Protein AF-0000000078664832 (afdb_homodimer)

Solvent-accessible surface area (backbone atoms only — not comparable to full-atom values): 23541 Å² total; per-residue (Å²): 134,52,68,68,59,50,45,51,50,51,49,50,52,48,49,65,63,37,60,90,52,56,69,66,56,40,52,53,49,47,52,46,49,51,51,52,46,55,37,37,76,69,68,71,60,51,62,50,60,47,45,51,46,50,33,51,44,52,55,43,41,74,74,64,30,50,65,46,61,64,37,72,78,53,100,83,42,64,42,48,30,36,31,40,45,92,95,40,32,35,34,37,46,74,47,81,68,82,70,60,68,92,34,37,68,34,43,63,63,50,50,26,25,50,48,47,47,47,34,21,68,50,21,82,77,27,80,39,22,31,44,29,27,36,47,45,34,51,79,61,66,59,69,65,50,77,44,60,51,91,76,52,52,69,69,58,48,52,52,53,42,55,50,27,53,75,76,36,66,83,75,53,72,49,64,66,32,54,47,66,24,47,63,59,35,33,36,32,41,23,59,66,74,52,39,65,41,83,35,51,54,68,60,47,49,66,47,46,42,59,48,40,45,65,37,53,70,107,135,53,67,68,60,48,46,50,50,51,49,49,52,50,48,65,65,36,59,90,51,55,69,67,57,40,51,55,48,47,51,45,51,53,51,51,46,55,38,37,76,67,68,72,59,51,63,50,61,47,46,51,45,51,33,52,43,52,56,43,40,74,73,63,30,50,66,46,61,64,36,72,79,53,99,84,44,64,42,48,31,36,31,39,45,94,94,40,32,35,33,38,44,74,46,81,66,80,68,58,69,92,36,37,69,35,42,64,60,51,51,27,24,51,48,46,46,46,34,21,68,51,20,82,77,27,78,38,22,30,46,30,26,38,47,46,34,50,79,60,66,60,69,65,50,77,44,60,50,91,76,52,53,69,69,58,48,49,51,54,40,55,50,28,53,74,77,34,66,84,75,54,72,49,65,67,34,54,48,66,25,46,64,62,35,33,35,31,41,23,57,65,73,51,40,66,41,82,34,50,52,67,60,49,49,66,46,47,42,59,48,40,44,67,36,59,72,105

Radius of gyration: 22.35 Å; Cα contacts (8 Å, |Δi|>4): 786; chains: 2; bounding box: 52×63×47 Å

Foldseek 3Di:
DDLVVLLVLLVVLLCVLCVPHDPQLNVLLVVQSVLVSVCVVVVNDDSVLSLQLSLVSSALVVVVWRKYAQPDPDPPDTFGMWTDDDPFIETEHEDALDADPVCPPPSVLVQQLVQLLCLLPPQVSGPAYEYEYAPVDARPYQPQQLDALVPHDPVSLVVSQVSNCVPAVVPGRDSNSNSHGHHAWYWHGDSVVSHTDIDGPVRSCVVCVVVCCVVVVD/DDLVVLLVLLVVLLCVLCVPHDPVLNVLLVVQSVLVSVCVVVVNDDSVLSLQLSLVSSALVVVVWRKYAQPDPDPVDTFGMWTDDDPFIETEHEDALDADPVCVPPSVLVQQLVQLLCLLPPQVSGPAYEYEYAPVDARPYQPQQLDALVPHDPVSLVVSQVSNCVPAVVPGRDSNSNSHGHHAWYWHGDSVVSHTDIDGPVRSCVVCVVVCCVVPVD

Organism: Nitrososphaera gargensis (strain Ga9.2) (NCBI:txid1237085)

Sequence (436 aa):
MDLERFTADVTSLSGRMSAGESEEVVQRMDFVKNRLIDLYSRNLVKINHSAMELVCAKHLIHYGYQVDVEKQLTDILVCDVYAEKGDGAAIVEIETGFIPPEHALDPLSYYAARIASKIGRYSKYANKFVLATPPVSVLPIPELFRRPPKDRRASEIKEVKALCDRYYKNPPVTEDEILNGRLHVIYIINIDAGKVVEMDVDSYFDQVGGMLSTGMDLMDLERFTADVTSLSGRMSAGESEEVVQRMDFVKNRLIDLYSRNLVKINHSAMELVCAKHLIHYGYQVDVEKQLTDILVCDVYAEKGDGAAIVEIETGFIPPEHALDPLSYYAARIASKIGRYSKYANKFVLATPPVSVLPIPELFRRPPKDRRASEIKEVKALCDRYYKNPPVTEDEILNGRLHVIYIINIDAGKVVEMDVDSYFDQVGGMLSTGMDL

Secondary structure (DSSP, 8-state):
--HHHHHHHHHHHHHHHHTT--HHHHHHHHHHHHHHHHHHHTT---HHHHHHHHHHHHHHHHTT-EEEEEEE-SSS-EEEEEEEETTEEEEEEE------GGGTTSHHHHHHHHHHHHHHHHGGG-SEEEEEE-TTB-----GGGGS-GGG--HHHHHHHHHHHHTT-BTTBPPHHHHHH----EEEEEETTTTEEEEE-HHHHHHHHHHHHHHHH--/--HHHHHHHHHHHHHHHHTT--HHHHHHHHHHHHHHHHHHHTT---HHHHHHHHHHHHHHHHTT-EEEEEEE-SSS-EEEEEEEETTEEEEEEE------GGGTTSHHHHHHHHHHHHHHHHGGG-SEEEEEE-TTB-----GGGGS-GGG--HHHHHHHHHHHHTT-BTTBPPHHHHHH----EEEEEETTTTEEEEE-HHHHHHHHHHHHHHHH--

pLDDT: mean 95.09, std 8.01, range [36.16, 98.94]

Nearest PDB structures (foldseek):
  4nbo-assembly2_B  TM=5.819E-01  e=2.382E+00  Homo sapiens
  6sce-assembly1_A  TM=3.498E-01  e=2.307E-01  Thermus thermophilus HB8
  6hz5-assembly1_M  TM=4.218E-01  e=1.493E+00  Escherichia coli K-12
  6klc-assembly1_A  TM=2.755E-01  e=7.413E-01  Mammarenavirus lassaense
  6sce-assembly1_A  TM=3.512E-01  e=1.457E-01  Thermus thermophilus HB8

Structure (mmCIF, N/CA/C/O backbone):
data_AF-0000000078664832-model_v1
#
loop_
_entity.id
_entity.type
_entity.pdbx_description
1 polymer 'Uncharacterized protein'
#
loop_
_atom_site.group_PDB
_atom_site.id
_atom_site.type_symbol
_atom_site.label_atom_id
_atom_site.label_alt_id
_atom_site.label_comp_id
_atom_site.label_asym_id
_atom_site.label_entity_id
_atom_site.label_seq_id
_atom_site.pdbx_PDB_ins_code
_atom_site.Cartn_x
_atom_site.Cartn_y
_atom_site.Cartn_z
_atom_site.occupancy
_atom_site.B_iso_or_equiv
_atom_site.auth_seq_id
_atom_site.auth_comp_id
_atom_site.auth_asym_id
_atom_site.auth_atom_id
_atom_site.pdbx_PDB_model_num
ATOM 1 N N . MET A 1 1 ? 6.508 3.602 -19.641 1 83.94 1 MET A N 1
ATOM 2 C CA . MET A 1 1 ? 7.668 2.742 -19.844 1 83.94 1 MET A CA 1
ATOM 3 C C . MET A 1 1 ? 7.645 2.127 -21.25 1 83.94 1 MET A C 1
ATOM 5 O O . MET A 1 1 ? 6.586 1.747 -21.75 1 83.94 1 MET A O 1
ATOM 9 N N . ASP A 1 2 ? 8.719 2.074 -21.891 1 92.94 2 ASP A N 1
ATOM 10 C CA . ASP A 1 2 ? 8.703 1.466 -23.219 1 92.94 2 ASP A CA 1
ATOM 11 C C . ASP A 1 2 ? 9.07 -0.015 -23.156 1 92.94 2 ASP A C 1
ATOM 13 O O . ASP A 1 2 ? 9.398 -0.528 -22.078 1 92.94 2 ASP A O 1
ATOM 17 N N . LEU A 1 3 ? 8.867 -0.674 -24.266 1 96.44 3 LEU A N 1
ATOM 18 C CA . LEU A 1 3 ? 9.047 -2.121 -24.344 1 96.44 3 LEU A CA 1
ATOM 19 C C . LEU A 1 3 ? 10.492 -2.51 -24.062 1 96.44 3 LEU A C 1
ATOM 21 O O . LEU A 1 3 ? 10.75 -3.523 -23.406 1 96.44 3 LEU A O 1
ATOM 25 N N . GLU A 1 4 ? 11.406 -1.755 -24.547 1 97.06 4 GLU A N 1
ATOM 26 C CA . GLU A 1 4 ? 12.828 -2.037 -24.328 1 97.06 4 GLU A CA 1
ATOM 27 C C . GLU A 1 4 ? 13.172 -2.008 -22.844 1 97.06 4 GLU A C 1
ATOM 29 O O . GLU A 1 4 ? 13.859 -2.902 -22.344 1 97.06 4 GLU A O 1
ATOM 34 N N . ARG A 1 5 ? 12.781 -0.962 -22.203 1 96.88 5 ARG A N 1
ATOM 35 C CA . ARG A 1 5 ? 13.039 -0.836 -20.781 1 96.88 5 ARG A CA 1
ATOM 36 C C . ARG A 1 5 ? 12.328 -1.935 -20 1 96.88 5 ARG A C 1
ATOM 38 O O . ARG A 1 5 ? 12.883 -2.486 -19.047 1 96.88 5 ARG A O 1
ATOM 45 N N . PHE A 1 6 ? 11.062 -2.244 -20.391 1 98 6 PHE A N 1
ATOM 46 C CA . PHE A 1 6 ? 10.336 -3.34 -19.766 1 98 6 PHE A CA 1
ATOM 47 C C . PHE A 1 6 ? 11.102 -4.648 -19.891 1 98 6 PHE A C 1
ATOM 49 O O . PHE A 1 6 ? 11.297 -5.359 -18.906 1 98 6 PHE A O 1
ATOM 56 N N . THR A 1 7 ? 11.531 -4.957 -21.078 1 98.31 7 THR A N 1
ATOM 57 C CA . THR A 1 7 ? 12.258 -6.188 -21.359 1 98.31 7 THR A CA 1
ATOM 58 C C . THR A 1 7 ? 13.547 -6.258 -20.547 1 98.31 7 THR A C 1
ATOM 60 O O . THR A 1 7 ? 13.867 -7.305 -19.984 1 98.31 7 THR A O 1
ATOM 63 N N . ALA A 1 8 ? 14.219 -5.141 -20.516 1 97.94 8 ALA A N 1
ATOM 64 C CA . ALA A 1 8 ? 15.461 -5.09 -19.734 1 97.94 8 ALA A CA 1
ATOM 65 C C . ALA A 1 8 ? 15.195 -5.367 -18.266 1 97.94 8 ALA A C 1
ATOM 67 O O . ALA A 1 8 ? 15.945 -6.102 -17.609 1 97.94 8 ALA A O 1
ATOM 68 N N . ASP A 1 9 ? 14.188 -4.77 -17.703 1 97.38 9 ASP A N 1
ATOM 69 C CA . ASP A 1 9 ? 13.852 -4.922 -16.297 1 97.38 9 ASP A CA 1
ATOM 70 C C . ASP A 1 9 ? 13.469 -6.367 -15.977 1 97.38 9 ASP A C 1
ATOM 72 O O . ASP A 1 9 ? 14.016 -6.965 -15.047 1 97.38 9 ASP A O 1
ATOM 76 N N . VAL A 1 10 ? 12.578 -6.922 -16.75 1 97.88 10 VAL A N 1
ATOM 77 C CA . VAL A 1 10 ? 12.102 -8.273 -16.484 1 97.88 10 VAL A CA 1
ATOM 78 C C . VAL A 1 10 ? 13.242 -9.273 -16.703 1 97.88 10 VAL A C 1
ATOM 80 O O . VAL A 1 10 ? 13.359 -10.25 -15.961 1 97.88 10 VAL A O 1
ATOM 83 N N . THR A 1 11 ? 14.062 -9.016 -17.688 1 97.88 11 THR A N 1
ATOM 84 C CA . THR A 1 11 ? 15.203 -9.883 -17.953 1 97.88 11 THR A CA 1
ATOM 85 C C . THR A 1 11 ? 16.219 -9.805 -16.812 1 97.88 11 THR A C 1
ATOM 87 O O . THR A 1 11 ? 16.766 -10.828 -16.391 1 97.88 11 THR A O 1
ATOM 90 N N . SER A 1 12 ? 16.422 -8.617 -16.375 1 97.19 12 SER A N 1
ATOM 91 C CA . SER A 1 12 ? 17.328 -8.43 -15.25 1 97.19 12 SER A CA 1
ATOM 92 C C . SER A 1 12 ? 16.828 -9.148 -14 1 97.19 12 SER A C 1
ATOM 94 O O . SER A 1 12 ? 17.594 -9.852 -13.336 1 97.19 12 SER A O 1
ATOM 96 N N . LEU A 1 13 ? 15.633 -8.977 -13.656 1 96.75 13 LEU A N 1
ATOM 97 C CA . LEU A 1 13 ? 15.055 -9.617 -12.477 1 96.75 13 LEU A CA 1
ATOM 98 C C . LEU A 1 13 ? 15.086 -11.141 -12.617 1 96.75 13 LEU A C 1
ATOM 100 O O . LEU A 1 13 ? 15.492 -11.844 -11.688 1 96.75 13 LEU A O 1
ATOM 104 N N . SER A 1 14 ? 14.656 -11.609 -13.742 1 96.94 14 SER A N 1
ATOM 105 C CA . SER A 1 14 ? 14.672 -13.039 -14 1 96.94 14 SER A CA 1
ATOM 106 C C . SER A 1 14 ? 16.078 -13.609 -13.875 1 96.94 14 SER A C 1
ATOM 108 O O . SER A 1 14 ? 16.281 -14.688 -13.305 1 96.94 14 SER A O 1
ATOM 110 N N . GLY A 1 15 ? 17.016 -12.875 -14.461 1 95.44 15 GLY A N 1
ATOM 111 C CA . GLY A 1 15 ? 18.406 -13.297 -14.375 1 95.44 15 GLY A CA 1
ATOM 112 C C . GLY A 1 15 ? 18.906 -13.398 -12.953 1 95.44 15 GLY A C 1
ATOM 113 O O . GLY A 1 15 ? 19.547 -14.391 -12.586 1 95.44 15 GLY A O 1
ATOM 114 N N . ARG A 1 16 ? 18.609 -12.398 -12.18 1 94.19 16 ARG A N 1
ATOM 115 C CA . ARG A 1 16 ? 19 -12.406 -10.773 1 94.19 16 ARG A CA 1
ATOM 116 C C . ARG A 1 16 ? 18.391 -13.594 -10.039 1 94.19 16 ARG A C 1
ATOM 118 O O . ARG A 1 16 ? 19.047 -14.25 -9.242 1 94.19 16 ARG A O 1
ATOM 125 N N . MET A 1 17 ? 17.203 -13.93 -10.359 1 93.94 17 MET A N 1
ATOM 126 C CA . MET A 1 17 ? 16.453 -14.961 -9.664 1 93.94 17 MET A CA 1
ATOM 127 C C . MET A 1 17 ? 16.906 -16.359 -10.109 1 93.94 17 MET A C 1
ATOM 129 O O . MET A 1 17 ? 16.797 -17.312 -9.352 1 93.94 17 MET A O 1
ATOM 133 N N . SER A 1 18 ? 17.359 -16.422 -11.273 1 94.06 18 SER A N 1
ATOM 134 C CA . SER A 1 18 ? 17.703 -17.719 -11.836 1 94.06 18 SER A CA 1
ATOM 135 C C . SER A 1 18 ? 19.188 -18.031 -11.648 1 94.06 18 SER A C 1
ATOM 137 O O . SER A 1 18 ? 19.656 -19.109 -11.992 1 94.06 18 SER A O 1
ATOM 139 N N . ALA A 1 19 ? 19.875 -17.031 -11.148 1 93.38 19 ALA A N 1
ATOM 140 C CA . ALA A 1 19 ? 21.312 -17.25 -10.953 1 93.38 19 ALA A CA 1
ATOM 141 C C . ALA A 1 19 ? 21.562 -18.453 -10.055 1 93.38 19 ALA A C 1
ATOM 143 O O . ALA A 1 19 ? 21.016 -18.547 -8.953 1 93.38 19 ALA A O 1
ATOM 144 N N . GLY A 1 20 ? 22.328 -19.391 -10.516 1 93.69 20 GLY A N 1
ATOM 145 C CA . GLY A 1 20 ? 22.688 -20.562 -9.734 1 93.69 20 GLY A CA 1
ATOM 146 C C . GLY A 1 20 ? 21.625 -21.641 -9.734 1 93.69 20 GLY A C 1
ATOM 147 O O . GLY A 1 20 ? 21.797 -22.703 -9.117 1 93.69 20 GLY A O 1
ATOM 148 N N . GLU A 1 21 ? 20.609 -21.469 -10.43 1 96 21 GLU A N 1
ATOM 149 C CA . GLU A 1 21 ? 19.516 -22.438 -10.492 1 96 21 GLU A CA 1
ATOM 150 C C . GLU A 1 21 ? 19.812 -23.516 -11.531 1 96 21 GLU A C 1
ATOM 152 O O . GLU A 1 21 ? 20.703 -23.359 -12.367 1 96 21 GLU A O 1
ATOM 157 N N . SER A 1 22 ? 19.156 -24.641 -11.406 1 96.31 22 SER A N 1
ATOM 158 C CA . SER A 1 22 ? 19.266 -25.703 -12.398 1 96.31 22 SER A CA 1
ATOM 159 C C . SER A 1 22 ? 18.75 -25.234 -13.758 1 96.31 22 SER A C 1
ATOM 161 O O . SER A 1 22 ? 18 -24.266 -13.852 1 96.31 22 SER A O 1
ATOM 163 N N . GLU A 1 23 ? 19.125 -25.875 -14.773 1 96.56 23 GLU A N 1
ATOM 164 C CA . GLU A 1 23 ? 18.719 -25.547 -16.141 1 96.56 23 GLU A CA 1
ATOM 165 C C . GLU A 1 23 ? 17.203 -25.609 -16.281 1 96.56 23 GLU A C 1
ATOM 167 O O . GLU A 1 23 ? 16.609 -24.812 -17 1 96.56 23 GLU A O 1
ATOM 172 N N . GLU A 1 24 ? 16.672 -26.547 -15.617 1 96.31 24 GLU A N 1
ATOM 173 C CA . GLU A 1 24 ? 15.219 -26.703 -15.68 1 96.31 24 GLU A CA 1
ATOM 174 C C . GLU A 1 24 ? 14.508 -25.469 -15.133 1 96.31 24 GLU A C 1
ATOM 176 O O . GLU A 1 24 ? 13.562 -24.969 -15.758 1 96.31 24 GLU A O 1
ATOM 181 N N . VAL A 1 25 ? 14.938 -25.047 -14.047 1 96.56 25 VAL A N 1
ATOM 182 C CA . VAL A 1 25 ? 14.352 -23.859 -13.422 1 96.56 25 VAL A CA 1
ATOM 183 C C . VAL A 1 25 ? 14.555 -22.656 -14.328 1 96.56 25 VAL A C 1
ATOM 185 O O . VAL A 1 25 ? 13.633 -21.859 -14.523 1 96.56 25 VAL A O 1
ATOM 188 N N . VAL A 1 26 ? 15.719 -22.5 -14.883 1 97.38 26 VAL A N 1
ATOM 189 C CA . VAL A 1 26 ? 16.047 -21.375 -15.766 1 97.38 26 VAL A CA 1
ATOM 190 C C . VAL A 1 26 ? 15.109 -21.375 -16.969 1 97.38 26 VAL A C 1
ATOM 192 O O . VAL A 1 26 ? 14.594 -20.328 -17.359 1 97.38 26 VAL A O 1
ATOM 195 N N . GLN A 1 27 ? 14.906 -22.531 -17.547 1 97.56 27 GLN A N 1
ATOM 196 C CA . GLN A 1 27 ? 14.039 -22.656 -18.703 1 97.56 27 GLN A CA 1
ATOM 197 C C . GLN A 1 27 ? 12.602 -22.266 -18.359 1 97.56 27 GLN A C 1
ATOM 199 O O . GLN A 1 27 ? 11.938 -21.578 -19.141 1 97.56 27 GLN A O 1
ATOM 204 N N . ARG A 1 28 ? 12.164 -22.75 -17.25 1 97.69 28 ARG A N 1
ATOM 205 C CA . ARG A 1 28 ? 10.805 -22.422 -16.812 1 97.69 28 ARG A CA 1
ATOM 206 C C . ARG A 1 28 ? 10.656 -20.938 -16.531 1 97.69 28 ARG A C 1
ATOM 208 O O . ARG A 1 28 ? 9.633 -20.328 -16.859 1 97.69 28 ARG A O 1
ATOM 215 N N . MET A 1 29 ? 11.656 -20.328 -15.938 1 97.75 29 MET A N 1
ATOM 216 C CA . MET A 1 29 ? 11.656 -18.891 -15.695 1 97.75 29 MET A CA 1
ATOM 217 C C . MET A 1 29 ? 11.672 -18.125 -17 1 97.75 29 MET A C 1
ATOM 219 O O . MET A 1 29 ? 11.031 -17.078 -17.125 1 97.75 29 MET A O 1
ATOM 223 N N . ASP A 1 30 ? 12.391 -18.625 -17.969 1 98.06 30 ASP A N 1
ATOM 224 C CA . ASP A 1 30 ? 12.453 -17.984 -19.281 1 98.06 30 ASP A CA 1
ATOM 225 C C . ASP A 1 30 ? 11.086 -17.969 -19.953 1 98.06 30 ASP A C 1
ATOM 227 O O . ASP A 1 30 ? 10.734 -17 -20.641 1 98.06 30 ASP A O 1
ATOM 231 N N . PHE A 1 31 ? 10.445 -19.078 -19.797 1 98.31 31 PHE A N 1
ATOM 232 C CA . PHE A 1 31 ? 9.094 -19.125 -20.344 1 98.31 31 PHE A CA 1
ATOM 233 C C . PHE A 1 31 ? 8.242 -18 -19.781 1 98.31 31 PHE A C 1
ATOM 235 O O . PHE A 1 31 ? 7.57 -17.281 -20.531 1 98.31 31 PHE A O 1
ATOM 242 N N . VAL A 1 32 ? 8.219 -17.844 -18.438 1 98.44 32 VAL A N 1
ATOM 243 C CA . VAL A 1 32 ? 7.418 -16.812 -17.766 1 98.44 32 VAL A CA 1
ATOM 244 C C . VAL A 1 32 ? 7.863 -15.43 -18.219 1 98.44 32 VAL A C 1
ATOM 246 O O . VAL A 1 32 ? 7.035 -14.578 -18.531 1 98.44 32 VAL A O 1
ATOM 249 N N . LYS A 1 33 ? 9.164 -15.195 -18.219 1 98.56 33 LYS A N 1
ATOM 250 C CA . LYS A 1 33 ? 9.742 -13.93 -18.656 1 98.56 33 LYS A CA 1
ATOM 251 C C . LYS A 1 33 ? 9.258 -13.57 -20.062 1 98.56 33 LYS A C 1
ATOM 253 O O . LYS A 1 33 ? 8.789 -12.453 -20.297 1 98.56 33 LYS A O 1
ATOM 258 N N . ASN A 1 34 ? 9.344 -14.492 -20.984 1 98.62 34 ASN A N 1
ATOM 259 C CA . ASN A 1 34 ? 8.961 -14.25 -22.375 1 98.62 34 ASN A CA 1
ATOM 260 C C . ASN A 1 34 ? 7.457 -14.008 -22.5 1 98.62 34 ASN A C 1
ATOM 262 O O . ASN A 1 34 ? 7.023 -13.203 -23.328 1 98.62 34 ASN A O 1
ATOM 266 N N . ARG A 1 35 ? 6.734 -14.758 -21.734 1 98.5 35 ARG A N 1
ATOM 267 C CA . ARG A 1 35 ? 5.293 -14.547 -21.688 1 98.5 35 ARG A CA 1
ATOM 268 C C . ARG A 1 35 ? 4.965 -13.125 -21.25 1 98.5 35 ARG A C 1
ATOM 270 O O . ARG A 1 35 ? 4.121 -12.461 -21.859 1 98.5 35 ARG A O 1
ATOM 277 N N . LEU A 1 36 ? 5.59 -12.602 -20.219 1 98.75 36 LEU A N 1
ATOM 278 C CA . LEU A 1 36 ? 5.367 -11.25 -19.703 1 98.75 36 LEU A CA 1
ATOM 279 C C . LEU A 1 36 ? 5.758 -10.203 -20.75 1 98.75 36 LEU A C 1
ATOM 281 O O . LEU A 1 36 ? 5.07 -9.195 -20.906 1 98.75 36 LEU A O 1
ATOM 285 N N . ILE A 1 37 ? 6.852 -10.438 -21.422 1 98.62 37 ILE A N 1
ATOM 286 C CA . ILE A 1 37 ? 7.305 -9.516 -22.453 1 98.62 37 ILE A CA 1
ATOM 287 C C . ILE A 1 37 ? 6.266 -9.445 -23.578 1 98.62 37 ILE A C 1
ATOM 289 O O . ILE A 1 37 ? 5.93 -8.359 -24.047 1 98.62 37 ILE A O 1
ATOM 293 N N . ASP A 1 38 ? 5.781 -10.602 -23.969 1 98.56 38 ASP A N 1
ATOM 294 C CA . ASP A 1 38 ? 4.75 -10.656 -25 1 98.56 38 ASP A CA 1
ATOM 295 C C . ASP A 1 38 ? 3.496 -9.898 -24.562 1 98.56 38 ASP A C 1
ATOM 297 O O . ASP A 1 38 ? 2.941 -9.109 -25.328 1 98.56 38 ASP A O 1
ATOM 301 N N . LEU A 1 39 ? 3.037 -10.109 -23.359 1 98.44 39 LEU A N 1
ATOM 302 C CA . LEU A 1 39 ? 1.849 -9.453 -22.828 1 98.44 39 LEU A CA 1
ATOM 303 C C . LEU A 1 39 ? 2.049 -7.949 -22.75 1 98.44 39 LEU A C 1
ATOM 305 O O . LEU A 1 39 ? 1.125 -7.18 -23.031 1 98.44 39 LEU A O 1
ATOM 309 N N . TYR A 1 40 ? 3.215 -7.551 -22.344 1 98.31 40 TYR A N 1
ATOM 310 C CA . TYR A 1 40 ? 3.506 -6.125 -22.266 1 98.31 40 TYR A CA 1
ATOM 311 C C . TYR A 1 40 ? 3.457 -5.488 -23.656 1 98.31 40 TYR A C 1
ATOM 313 O O . TYR A 1 40 ? 2.988 -4.355 -23.797 1 98.31 40 TYR A O 1
ATOM 321 N N . SER A 1 41 ? 4.035 -6.152 -24.672 1 98.12 41 SER A N 1
ATOM 322 C CA . SER A 1 41 ? 4.031 -5.625 -26.031 1 98.12 41 SER A CA 1
ATOM 323 C C . SER A 1 41 ? 2.609 -5.371 -26.516 1 98.12 41 SER A C 1
ATOM 325 O O . SER A 1 41 ? 2.398 -4.578 -27.438 1 98.12 41 SER A O 1
ATOM 327 N N . ARG A 1 42 ? 1.637 -6.059 -25.859 1 97.56 42 ARG A N 1
ATOM 328 C CA . ARG A 1 42 ? 0.225 -5.887 -26.188 1 97.56 42 ARG A CA 1
ATOM 329 C C . ARG A 1 42 ? -0.465 -4.977 -25.172 1 97.56 42 ARG A C 1
ATOM 331 O O . ARG A 1 42 ? -1.693 -4.875 -25.156 1 97.56 42 ARG A O 1
ATOM 338 N N . ASN A 1 43 ? 0.282 -4.391 -24.297 1 95.75 43 ASN A N 1
ATOM 339 C CA . ASN A 1 43 ? -0.186 -3.439 -23.297 1 95.75 43 ASN A CA 1
ATOM 340 C C . ASN A 1 43 ? -1.149 -4.094 -22.312 1 95.75 43 ASN A C 1
ATOM 342 O O . ASN A 1 43 ? -2.158 -3.492 -21.938 1 95.75 43 ASN A O 1
ATOM 346 N N . LEU A 1 44 ? -0.84 -5.312 -21.875 1 95.94 44 LEU A N 1
ATOM 347 C CA . LEU A 1 44 ? -1.75 -6.062 -21.016 1 95.94 44 LEU A CA 1
ATOM 348 C C . LEU A 1 44 ? -1.221 -6.129 -19.594 1 95.94 44 LEU A C 1
ATOM 350 O O . LEU A 1 44 ? -1.957 -6.48 -18.672 1 95.94 44 LEU A O 1
ATOM 354 N N . VAL A 1 45 ? -0.002 -5.758 -19.406 1 97 45 VAL A N 1
ATOM 355 C CA . VAL A 1 45 ? 0.563 -5.812 -18.062 1 97 45 VAL A CA 1
ATOM 356 C C . VAL A 1 45 ? 1.441 -4.59 -17.812 1 97 45 VAL A C 1
ATOM 358 O O . VAL A 1 45 ? 1.772 -3.859 -18.75 1 97 45 VAL A O 1
ATOM 361 N N . LYS A 1 46 ? 1.735 -4.344 -16.547 1 96 46 LYS A N 1
ATOM 362 C CA . LYS A 1 46 ? 2.619 -3.268 -16.094 1 96 46 LYS A CA 1
ATOM 363 C C . LYS A 1 46 ? 3.799 -3.82 -15.305 1 96 46 LYS A C 1
ATOM 365 O O . LYS A 1 46 ? 3.707 -4.898 -14.719 1 96 46 LYS A O 1
ATOM 370 N N . ILE A 1 47 ? 4.871 -3.115 -15.234 1 97.69 47 ILE A N 1
ATOM 371 C CA . ILE A 1 47 ? 6.152 -3.619 -14.742 1 97.69 47 ILE A CA 1
ATOM 372 C C . ILE A 1 47 ? 6.043 -3.949 -13.258 1 97.69 47 ILE A C 1
ATOM 374 O O . ILE A 1 47 ? 6.566 -4.965 -12.805 1 97.69 47 ILE A O 1
ATOM 378 N N . ASN A 1 48 ? 5.336 -3.084 -12.484 1 97.19 48 ASN A N 1
ATOM 379 C CA . ASN A 1 48 ? 5.246 -3.328 -11.047 1 97.19 48 ASN A CA 1
ATOM 380 C C . ASN A 1 48 ? 4.559 -4.656 -10.75 1 97.19 48 ASN A C 1
ATOM 382 O O . ASN A 1 48 ? 5.02 -5.422 -9.898 1 97.19 48 ASN A O 1
ATOM 386 N N . HIS A 1 49 ? 3.543 -4.867 -11.422 1 97.88 49 HIS A N 1
ATOM 387 C CA . HIS A 1 49 ? 2.787 -6.105 -11.25 1 97.88 49 HIS A CA 1
ATOM 388 C C . HIS A 1 49 ? 3.551 -7.301 -11.805 1 97.88 49 HIS A C 1
ATOM 390 O O . HIS A 1 49 ? 3.611 -8.352 -11.164 1 97.88 49 HIS A O 1
ATOM 396 N N . SER A 1 50 ? 4.16 -7.137 -12.93 1 98.38 50 SER A N 1
ATOM 397 C CA . SER A 1 50 ? 4.895 -8.203 -13.594 1 98.38 50 SER A CA 1
ATOM 398 C C . SER A 1 50 ? 6.082 -8.672 -12.758 1 98.38 50 SER A C 1
ATOM 400 O O . SER A 1 50 ? 6.406 -9.859 -12.734 1 98.38 50 SER A O 1
ATOM 402 N N . ALA A 1 51 ? 6.738 -7.707 -12.133 1 98.31 51 ALA A N 1
ATOM 403 C CA . ALA A 1 51 ? 7.84 -8.078 -11.25 1 98.31 51 ALA A CA 1
ATOM 404 C C . ALA A 1 51 ? 7.363 -9.016 -10.141 1 98.31 51 ALA A C 1
ATOM 406 O O . ALA A 1 51 ? 8.031 -9.992 -9.82 1 98.31 51 ALA A O 1
ATOM 407 N N . MET A 1 52 ? 6.211 -8.727 -9.633 1 98.5 52 MET A N 1
ATOM 408 C CA . MET A 1 52 ? 5.648 -9.562 -8.578 1 98.5 52 MET A CA 1
ATOM 409 C C . MET A 1 52 ? 5.242 -10.93 -9.117 1 98.5 52 MET A C 1
ATOM 411 O O . MET A 1 52 ? 5.438 -11.945 -8.453 1 98.5 52 MET A O 1
ATOM 415 N N . GLU A 1 53 ? 4.699 -10.914 -10.289 1 98.81 53 GLU A N 1
ATOM 416 C CA . GLU A 1 53 ? 4.34 -12.172 -10.93 1 98.81 53 GLU A CA 1
ATOM 417 C C . GLU A 1 53 ? 5.562 -13.07 -11.109 1 98.81 53 GLU A C 1
ATOM 419 O O . GLU A 1 53 ? 5.5 -14.273 -10.852 1 98.81 53 GLU A O 1
ATOM 424 N N . LEU A 1 54 ? 6.625 -12.477 -11.516 1 98.5 54 LEU A N 1
ATOM 425 C CA . LEU A 1 54 ? 7.855 -13.219 -11.758 1 98.5 54 LEU A CA 1
ATOM 426 C C . LEU A 1 54 ? 8.375 -13.844 -10.461 1 98.5 54 LEU A C 1
ATOM 428 O O . LEU A 1 54 ? 8.797 -15 -10.445 1 98.5 54 LEU A O 1
ATOM 432 N N . VAL A 1 55 ? 8.367 -13.094 -9.406 1 98.25 55 VAL A N 1
ATOM 433 C CA . VAL A 1 55 ? 8.852 -13.586 -8.117 1 98.25 55 VAL A CA 1
ATOM 434 C C . VAL A 1 55 ? 7.961 -14.719 -7.629 1 98.25 55 VAL A C 1
ATOM 436 O O . VAL A 1 55 ? 8.461 -15.742 -7.145 1 98.25 55 VAL A O 1
ATOM 439 N N . CYS A 1 56 ? 6.668 -14.586 -7.75 1 98.69 56 CYS A N 1
ATOM 440 C CA . CYS A 1 56 ? 5.746 -15.648 -7.363 1 98.69 56 CYS A CA 1
ATOM 441 C C . CYS A 1 56 ? 5.953 -16.891 -8.219 1 98.69 56 CYS A C 1
ATOM 443 O O . CYS A 1 56 ? 5.918 -18.016 -7.711 1 98.69 56 CYS A O 1
ATOM 445 N N . ALA A 1 57 ? 6.125 -16.672 -9.484 1 98.69 57 ALA A N 1
ATOM 446 C CA . ALA A 1 57 ? 6.363 -17.797 -10.391 1 98.69 57 ALA A CA 1
ATOM 447 C C . ALA A 1 57 ? 7.594 -18.594 -9.969 1 98.69 57 ALA A C 1
ATOM 449 O O . ALA A 1 57 ? 7.555 -19.812 -9.906 1 98.69 57 ALA A O 1
ATOM 450 N N . LYS A 1 58 ? 8.672 -17.891 -9.727 1 98.19 58 LYS A N 1
ATOM 451 C CA . LYS A 1 58 ? 9.891 -18.562 -9.289 1 98.19 58 LYS A CA 1
ATOM 452 C C . LYS A 1 58 ? 9.625 -19.422 -8.055 1 98.19 58 LYS A C 1
ATOM 454 O O . LYS A 1 58 ? 10.086 -20.562 -7.977 1 98.19 58 LYS A O 1
ATOM 459 N N . HIS A 1 59 ? 8.945 -18.859 -7.125 1 98 59 HIS A N 1
ATOM 460 C CA . HIS A 1 59 ? 8.625 -19.562 -5.891 1 98 59 HIS A CA 1
ATOM 461 C C . HIS A 1 59 ? 7.887 -20.859 -6.18 1 98 59 HIS A C 1
ATOM 463 O O . HIS A 1 59 ? 8.234 -21.922 -5.633 1 98 59 HIS A O 1
ATOM 469 N N . LEU A 1 60 ? 6.906 -20.844 -7.047 1 98.62 60 LEU A N 1
ATOM 470 C CA . LEU A 1 60 ? 6.094 -22 -7.387 1 98.62 60 LEU A CA 1
ATOM 471 C C . LEU A 1 60 ? 6.898 -23 -8.211 1 98.62 60 LEU A C 1
ATOM 473 O O . LEU A 1 60 ? 6.762 -24.219 -8.031 1 98.62 60 LEU A O 1
ATOM 477 N N . ILE A 1 61 ? 7.727 -22.516 -9.086 1 98.19 61 ILE A N 1
ATOM 478 C CA . ILE A 1 61 ? 8.586 -23.375 -9.891 1 98.19 61 ILE A CA 1
ATOM 479 C C . ILE A 1 61 ? 9.5 -24.203 -8.984 1 98.19 61 ILE A C 1
ATOM 481 O O . ILE A 1 61 ? 9.719 -25.391 -9.219 1 98.19 61 ILE A O 1
ATOM 485 N N . HIS A 1 62 ? 9.969 -23.562 -7.93 1 96.19 62 HIS A N 1
ATOM 486 C CA . HIS A 1 62 ? 10.828 -24.25 -6.973 1 96.19 62 HIS A CA 1
ATOM 487 C C . HIS A 1 62 ? 10.094 -25.406 -6.293 1 96.19 62 HIS A C 1
ATOM 489 O O . HIS A 1 62 ? 10.711 -26.375 -5.855 1 96.19 62 HIS A O 1
ATOM 495 N N . TYR A 1 63 ? 8.828 -25.297 -6.254 1 95.19 63 TYR A N 1
ATOM 496 C CA . TYR A 1 63 ? 8.023 -26.359 -5.648 1 95.19 63 TYR A CA 1
ATOM 497 C C . TYR A 1 63 ? 7.578 -27.375 -6.695 1 95.19 63 TYR A C 1
ATOM 499 O O . TYR A 1 63 ? 6.75 -28.25 -6.414 1 95.19 63 TYR A O 1
ATOM 507 N N . GLY A 1 64 ? 8.07 -27.203 -7.922 1 95.56 64 GLY A N 1
ATOM 508 C CA . GLY A 1 64 ? 7.852 -28.219 -8.945 1 95.56 64 GLY A CA 1
ATOM 509 C C . GLY A 1 64 ? 6.672 -27.906 -9.844 1 95.56 64 GLY A C 1
ATOM 510 O O . GLY A 1 64 ? 6.277 -28.75 -10.664 1 95.56 64 GLY A O 1
ATOM 511 N N . TYR A 1 65 ? 6.113 -26.734 -9.742 1 97.94 65 TYR A N 1
ATOM 512 C CA . TYR A 1 65 ? 4.957 -26.391 -10.562 1 97.94 65 TYR A CA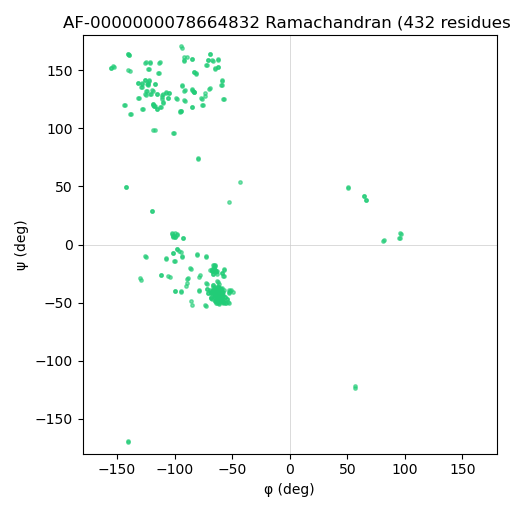 1
ATOM 513 C C . TYR A 1 65 ? 5.383 -25.953 -11.961 1 97.94 65 TYR A C 1
ATOM 515 O O . TYR A 1 65 ? 6.453 -25.359 -12.133 1 97.94 65 TYR A O 1
ATOM 523 N N . GLN A 1 66 ? 4.539 -26.25 -12.93 1 98 66 GLN A N 1
ATOM 524 C CA . GLN A 1 66 ? 4.516 -25.516 -14.188 1 98 66 GLN A CA 1
ATOM 525 C C . GLN A 1 66 ? 3.691 -24.234 -14.055 1 98 66 GLN A C 1
ATOM 527 O O . GLN A 1 66 ? 2.564 -24.266 -13.555 1 98 66 GLN A O 1
ATOM 532 N N . VAL A 1 67 ? 4.273 -23.156 -14.508 1 98.69 67 VAL A N 1
ATOM 533 C CA . VAL A 1 67 ? 3.646 -21.875 -14.172 1 98.69 67 VAL A CA 1
ATOM 534 C C . VAL A 1 67 ? 3.332 -21.109 -15.453 1 98.69 67 VAL A C 1
ATOM 536 O O . VAL A 1 67 ? 4.137 -21.094 -16.391 1 98.69 67 VAL A O 1
ATOM 539 N N . ASP A 1 68 ? 2.174 -20.484 -15.492 1 98.44 68 ASP A N 1
ATOM 540 C CA . ASP A 1 68 ? 1.752 -19.5 -16.484 1 98.44 68 ASP A CA 1
ATOM 541 C C . ASP A 1 68 ? 1.295 -18.203 -15.805 1 98.44 68 ASP A C 1
ATOM 543 O O . ASP A 1 68 ? 0.991 -18.203 -14.609 1 98.44 68 ASP A O 1
ATOM 547 N N . VAL A 1 69 ? 1.362 -17.125 -16.578 1 98.75 69 VAL A N 1
ATOM 548 C CA . VAL A 1 69 ? 0.917 -15.852 -16.047 1 98.75 69 VAL A CA 1
ATOM 549 C C . VAL A 1 69 ? -0.188 -15.273 -16.922 1 98.75 69 VAL A C 1
ATOM 551 O O . VAL A 1 69 ? -0.226 -15.531 -18.141 1 98.75 69 VAL A O 1
ATOM 554 N N . GLU A 1 70 ? -1.058 -14.5 -16.266 1 98.56 70 GLU A N 1
ATOM 555 C CA . GLU A 1 70 ? -2.211 -13.922 -16.938 1 98.56 70 GLU A CA 1
ATOM 556 C C . GLU A 1 70 ? -2.99 -14.984 -17.719 1 98.56 70 GLU A C 1
ATOM 558 O O . GLU A 1 70 ? -3.268 -14.82 -18.906 1 98.56 70 GLU A O 1
ATOM 563 N N . LYS A 1 71 ? -3.236 -16.016 -17.016 1 98.06 71 LYS A N 1
ATOM 564 C CA . LYS A 1 71 ? -3.9 -17.156 -17.641 1 98.06 71 LYS A CA 1
ATOM 565 C C . LYS A 1 71 ? -5.414 -16.969 -17.656 1 98.06 71 LYS A C 1
ATOM 567 O O . LYS A 1 71 ? -6.016 -16.672 -16.625 1 98.06 71 LYS A O 1
ATOM 572 N N . GLN A 1 72 ? -6 -17.188 -18.734 1 97.88 72 GLN A N 1
ATOM 573 C CA . GLN A 1 72 ? -7.453 -17.125 -18.859 1 97.88 72 GLN A CA 1
ATOM 574 C C . GLN A 1 72 ? -8.109 -18.359 -18.25 1 97.88 72 GLN A C 1
ATOM 576 O O . GLN A 1 72 ? -7.805 -19.5 -18.641 1 97.88 72 GLN A O 1
ATOM 581 N N . LEU A 1 73 ? -8.953 -18.141 -17.266 1 97.31 73 LEU A N 1
ATOM 582 C CA . LEU A 1 73 ? -9.664 -19.234 -16.625 1 97.31 73 LEU A CA 1
ATOM 583 C C . LEU A 1 73 ? -11.039 -19.438 -17.25 1 97.31 73 LEU A C 1
ATOM 585 O O . LEU A 1 73 ? -11.508 -20.562 -17.375 1 97.31 73 LEU A O 1
ATOM 589 N N . THR A 1 74 ? -11.672 -18.328 -17.531 1 96.19 74 THR A N 1
ATOM 590 C CA . THR A 1 74 ? -12.961 -18.266 -18.203 1 96.19 74 THR A CA 1
ATOM 591 C C . THR A 1 74 ? -12.992 -17.109 -19.188 1 96.19 74 THR A C 1
ATOM 593 O O . THR A 1 74 ? -11.969 -16.469 -19.453 1 96.19 74 THR A O 1
ATOM 596 N N . ASP A 1 75 ? -14.203 -16.781 -19.734 1 93.81 75 ASP A N 1
ATOM 597 C CA . ASP A 1 75 ? -14.336 -15.703 -20.703 1 93.81 75 ASP A CA 1
ATOM 598 C C . ASP A 1 75 ? -14.062 -14.344 -20.047 1 93.81 75 ASP A C 1
ATOM 600 O O . ASP A 1 75 ? -13.664 -13.398 -20.734 1 93.81 75 ASP A O 1
ATOM 604 N N . ILE A 1 76 ? -14.195 -14.352 -18.719 1 91.94 76 ILE A N 1
ATOM 605 C CA . ILE A 1 76 ? -14.109 -13.016 -18.125 1 91.94 76 ILE A CA 1
ATOM 606 C C . ILE A 1 76 ? -13.039 -13 -17.031 1 91.94 76 ILE A C 1
ATOM 608 O O . ILE A 1 76 ? -12.703 -11.945 -16.5 1 91.94 76 ILE A O 1
ATOM 612 N N . LEU A 1 77 ? -12.555 -14.172 -16.672 1 96.25 77 LEU A N 1
ATOM 613 C CA . LEU A 1 77 ? -11.602 -14.219 -15.57 1 96.25 77 LEU A CA 1
ATOM 614 C C . LEU A 1 77 ? -10.203 -14.57 -16.078 1 96.25 77 LEU A C 1
ATOM 616 O O . LEU A 1 77 ? -10.023 -15.578 -16.766 1 96.25 77 LEU A O 1
ATOM 620 N N . VAL A 1 78 ? -9.281 -13.703 -15.805 1 98.12 78 VAL A N 1
ATOM 621 C CA . VAL A 1 78 ? -7.859 -13.922 -16.031 1 98.12 78 VAL A CA 1
ATOM 622 C C . VAL A 1 78 ? -7.102 -13.859 -14.711 1 98.12 78 VAL A C 1
ATOM 624 O O . VAL A 1 78 ? -7.219 -12.875 -13.969 1 98.12 78 VAL A O 1
ATOM 627 N N . CYS A 1 79 ? -6.41 -14.938 -14.352 1 98.56 79 CYS A N 1
ATOM 628 C CA . CYS A 1 79 ? -5.684 -14.906 -13.086 1 98.56 79 CYS A CA 1
ATOM 629 C C . CYS A 1 79 ? -4.254 -14.43 -13.297 1 98.56 79 CYS A C 1
ATOM 631 O O . CYS A 1 79 ? -3.709 -14.539 -14.398 1 98.56 79 CYS A O 1
ATOM 633 N N . ASP A 1 80 ? -3.631 -13.938 -12.297 1 98.69 80 ASP A N 1
ATOM 634 C CA . ASP A 1 80 ? -2.297 -13.352 -12.375 1 98.69 80 ASP A CA 1
ATOM 635 C C . ASP A 1 80 ? -1.233 -14.43 -12.562 1 98.69 80 ASP A C 1
ATOM 637 O O . ASP A 1 80 ? -0.384 -14.32 -13.453 1 98.69 80 ASP A O 1
ATOM 641 N N . VAL A 1 81 ? -1.207 -15.469 -11.703 1 98.94 81 VAL A N 1
ATOM 642 C CA . VAL A 1 81 ? -0.289 -16.594 -11.812 1 98.94 81 VAL A CA 1
ATOM 643 C C . VAL A 1 81 ? -1.064 -17.906 -11.695 1 98.94 81 VAL A C 1
ATOM 645 O O . VAL A 1 81 ? -1.85 -18.094 -10.766 1 98.94 81 VAL A O 1
ATOM 648 N N . TYR A 1 82 ? -0.922 -18.766 -12.617 1 98.81 82 TYR A N 1
ATOM 649 C CA . TYR A 1 82 ? -1.497 -20.094 -12.633 1 98.81 82 TYR A CA 1
ATOM 650 C C . TYR A 1 82 ? -0.406 -21.156 -12.586 1 98.81 82 TYR A C 1
ATOM 652 O O . TYR A 1 82 ? 0.546 -21.109 -13.375 1 98.81 82 TYR A O 1
ATOM 660 N N . ALA A 1 83 ? -0.547 -22.094 -11.672 1 98.75 83 ALA A N 1
ATOM 661 C CA . ALA A 1 83 ? 0.462 -23.141 -11.508 1 98.75 83 ALA A CA 1
ATOM 662 C C . ALA A 1 83 ? -0.183 -24.516 -11.445 1 98.75 83 ALA A C 1
ATOM 664 O O . ALA A 1 83 ? -1.234 -24.703 -10.828 1 98.75 83 ALA A O 1
ATOM 665 N N . GLU A 1 84 ? 0.472 -25.453 -12.117 1 98.19 84 GLU A N 1
ATOM 666 C CA . GLU A 1 84 ? -0.037 -26.828 -12.125 1 98.19 84 GLU A CA 1
ATOM 667 C C . GLU A 1 84 ? 1.054 -27.828 -11.742 1 98.19 84 GLU A C 1
ATOM 669 O O . GLU A 1 84 ? 2.211 -27.672 -12.141 1 98.19 84 GLU A O 1
ATOM 674 N N . LYS A 1 85 ? 0.692 -28.703 -10.922 1 96.31 85 LYS A N 1
ATOM 675 C CA . LYS A 1 85 ? 1.524 -29.844 -10.547 1 96.31 85 LYS A CA 1
ATOM 676 C C . LYS A 1 85 ? 0.679 -31.094 -10.32 1 96.31 85 LYS A C 1
ATOM 678 O O . LYS A 1 85 ? -0.184 -31.125 -9.445 1 96.31 85 LYS A O 1
ATOM 683 N N . GLY A 1 86 ? 0.948 -32.156 -11.094 1 94.25 86 GLY A N 1
ATOM 684 C CA . GLY A 1 86 ? 0.06 -33.312 -11.062 1 94.25 86 GLY A CA 1
ATOM 685 C C . GLY A 1 86 ? -1.381 -32.969 -11.383 1 94.25 86 GLY A C 1
ATOM 686 O O . GLY A 1 86 ? -1.663 -32.375 -12.422 1 94.25 86 GLY A O 1
ATOM 687 N N . ASP A 1 87 ? -2.297 -33.312 -10.43 1 92.19 87 ASP A N 1
ATOM 688 C CA . ASP A 1 87 ? -3.717 -33.031 -10.633 1 92.19 87 ASP A CA 1
ATOM 689 C C . ASP A 1 87 ? -4.156 -31.781 -9.891 1 92.19 87 ASP A C 1
ATOM 691 O O . ASP A 1 87 ? -5.344 -31.453 -9.867 1 92.19 87 ASP A O 1
ATOM 695 N N . GLY A 1 88 ? -3.205 -31.109 -9.414 1 95.12 88 GLY A N 1
ATOM 696 C CA . GLY A 1 88 ? -3.564 -29.953 -8.609 1 95.12 88 GLY A CA 1
ATOM 697 C C . GLY A 1 88 ? -3.16 -28.641 -9.242 1 95.12 88 GLY A C 1
ATOM 698 O O . GLY A 1 88 ? -2.195 -28.594 -10.008 1 95.12 88 GLY A O 1
ATOM 699 N N . ALA A 1 89 ? -3.994 -27.609 -8.977 1 97.62 89 ALA A N 1
ATOM 700 C CA . ALA A 1 89 ? -3.709 -26.266 -9.477 1 97.62 89 ALA A CA 1
ATOM 701 C C . ALA A 1 89 ? -3.621 -25.266 -8.328 1 97.62 89 ALA A C 1
ATOM 703 O O . ALA A 1 89 ? -4.305 -25.406 -7.312 1 97.62 89 ALA A O 1
ATOM 704 N N . ALA A 1 90 ? -2.691 -24.375 -8.492 1 98.56 90 ALA A N 1
ATOM 705 C CA . ALA A 1 90 ? -2.604 -23.219 -7.605 1 98.56 90 ALA A CA 1
ATOM 706 C C . ALA A 1 90 ? -2.809 -21.922 -8.375 1 98.56 90 ALA A C 1
ATOM 708 O O . ALA A 1 90 ? -2.34 -21.781 -9.508 1 98.56 90 ALA A O 1
ATOM 709 N N . ILE A 1 91 ? -3.535 -21.031 -7.805 1 98.88 91 ILE A N 1
ATOM 710 C CA . ILE A 1 91 ? -3.744 -19.703 -8.367 1 98.88 91 ILE A CA 1
ATOM 711 C C . ILE A 1 91 ? -3.264 -18.641 -7.375 1 98.88 91 ILE A C 1
ATOM 713 O O . ILE A 1 91 ? -3.58 -18.703 -6.184 1 98.88 91 ILE A O 1
ATOM 717 N N . VAL A 1 92 ? -2.469 -17.75 -7.859 1 98.94 92 VAL A N 1
ATOM 718 C CA . VAL A 1 92 ? -2.021 -16.609 -7.066 1 98.94 92 VAL A CA 1
ATOM 719 C C . VAL A 1 92 ? -2.609 -15.328 -7.637 1 98.94 92 VAL A C 1
ATOM 721 O O . VAL A 1 92 ? -2.371 -14.992 -8.797 1 98.94 92 VAL A O 1
ATOM 724 N N . GLU A 1 93 ? -3.393 -14.633 -6.887 1 98.88 93 GLU A N 1
ATOM 725 C CA . GLU A 1 93 ? -3.844 -13.281 -7.207 1 98.88 93 GLU A CA 1
ATOM 726 C C . GLU A 1 93 ? -3.008 -12.234 -6.477 1 98.88 93 GLU A C 1
ATOM 728 O O . GLU A 1 93 ? -2.891 -12.266 -5.25 1 98.88 93 GLU A O 1
ATOM 733 N N . ILE A 1 94 ? -2.457 -11.32 -7.184 1 98.75 94 ILE A N 1
ATOM 734 C CA . ILE A 1 94 ? -1.486 -10.375 -6.645 1 98.75 94 ILE A CA 1
ATOM 735 C C . ILE A 1 94 ? -2.145 -9.008 -6.461 1 98.75 94 ILE A C 1
ATOM 737 O O . ILE A 1 94 ? -2.785 -8.492 -7.383 1 98.75 94 ILE A O 1
ATOM 741 N N . GLU A 1 95 ? -1.964 -8.477 -5.285 1 97.06 95 GLU A N 1
ATOM 742 C CA . GLU A 1 95 ? -2.469 -7.148 -4.941 1 97.06 95 GLU A CA 1
ATOM 743 C C . GLU A 1 95 ? -1.329 -6.195 -4.586 1 97.06 95 GLU A C 1
ATOM 745 O O . GLU A 1 95 ? -0.625 -6.406 -3.598 1 97.06 95 GLU A O 1
ATOM 750 N N . THR A 1 96 ? -1.183 -5.133 -5.328 1 93.12 96 THR A N 1
ATOM 751 C CA . THR A 1 96 ? -0.103 -4.172 -5.133 1 93.12 96 THR A CA 1
ATOM 752 C C . THR A 1 96 ? -0.489 -3.131 -4.086 1 93.12 96 THR A C 1
ATOM 754 O O . THR A 1 96 ? 0.372 -2.42 -3.561 1 93.12 96 THR A O 1
ATOM 757 N N . GLY A 1 97 ? -1.775 -2.979 -3.852 1 90.25 97 GLY A N 1
ATOM 758 C CA . GLY A 1 97 ? -2.277 -1.919 -2.99 1 90.25 97 GLY A CA 1
ATOM 759 C C . GLY A 1 97 ? -2.719 -0.687 -3.758 1 90.25 97 GLY A C 1
ATOM 760 O O . GLY A 1 97 ? -3.16 0.297 -3.162 1 90.25 97 GLY A O 1
ATOM 761 N N . PHE A 1 98 ? -2.709 -0.733 -5.031 1 91.44 98 PHE A N 1
ATOM 762 C CA . PHE A 1 98 ? -3.082 0.41 -5.855 1 91.44 98 PHE A CA 1
ATOM 763 C C . PHE A 1 98 ? -4.578 0.687 -5.754 1 91.44 98 PHE A C 1
ATOM 765 O O . PHE A 1 98 ? -5.391 -0.23 -5.871 1 91.44 98 PHE A O 1
ATOM 772 N N . ILE A 1 99 ? -4.91 1.937 -5.578 1 95.81 99 ILE A N 1
ATOM 773 C CA . ILE A 1 99 ? -6.285 2.422 -5.57 1 95.81 99 ILE A CA 1
ATOM 774 C C . ILE A 1 99 ? -6.508 3.355 -6.758 1 95.81 99 ILE A C 1
ATOM 776 O O . ILE A 1 99 ? -5.883 4.414 -6.852 1 95.81 99 ILE A O 1
ATOM 780 N N . PRO A 1 100 ? -7.387 3 -7.68 1 95.19 100 PRO A N 1
ATOM 781 C CA . PRO A 1 100 ? -7.664 3.902 -8.797 1 95.19 100 PRO A CA 1
ATOM 782 C C . PRO A 1 100 ? -8.258 5.238 -8.352 1 95.19 100 PRO A C 1
ATOM 784 O O . PRO A 1 100 ? -8.953 5.297 -7.336 1 95.19 100 PRO A O 1
ATOM 787 N N . PRO A 1 101 ? -8.047 6.293 -9.133 1 95.5 101 PRO A N 1
ATOM 788 C CA . PRO A 1 101 ? -8.539 7.625 -8.773 1 95.5 101 PRO A CA 1
ATOM 789 C C . PRO A 1 101 ? -10.047 7.656 -8.57 1 95.5 101 PRO A C 1
ATOM 791 O O . PRO A 1 101 ? -10.547 8.438 -7.758 1 95.5 101 PRO A O 1
ATOM 794 N N . GLU A 1 102 ? -10.75 6.754 -9.227 1 96.38 102 GLU A N 1
ATOM 795 C CA . GLU A 1 102 ? -12.203 6.719 -9.148 1 96.38 102 GLU A CA 1
ATOM 796 C C . GLU A 1 102 ? -12.664 6.332 -7.742 1 96.38 102 GLU A C 1
ATOM 798 O O . GLU A 1 102 ? -13.82 6.57 -7.375 1 96.38 102 GLU A O 1
ATOM 803 N N . HIS A 1 103 ? -11.789 5.781 -7.004 1 97.19 103 HIS A N 1
ATOM 804 C CA . HIS A 1 103 ? -12.164 5.336 -5.664 1 97.19 103 HIS A CA 1
ATOM 805 C C . HIS A 1 103 ? -11.336 6.039 -4.598 1 97.19 103 HIS A C 1
ATOM 807 O O . HIS A 1 103 ? -11.055 5.465 -3.543 1 97.19 103 HIS A O 1
ATOM 813 N N . ALA A 1 104 ? -10.93 7.234 -4.922 1 96.94 104 ALA A N 1
ATOM 814 C CA . ALA A 1 104 ? -10.117 8.039 -4.016 1 96.94 104 ALA A CA 1
ATOM 815 C C . ALA A 1 104 ? -10.883 8.375 -2.738 1 96.94 104 ALA A C 1
ATOM 817 O O . ALA A 1 104 ? -10.281 8.656 -1.7 1 96.94 104 ALA A O 1
ATOM 818 N N . LEU A 1 105 ? -12.25 8.359 -2.727 1 97.31 105 LEU A N 1
ATOM 819 C CA . LEU A 1 105 ? -13.047 8.789 -1.584 1 97.31 105 LEU A CA 1
ATOM 820 C C . LEU A 1 105 ? -13.555 7.59 -0.788 1 97.31 105 LEU A C 1
ATOM 822 O O . LEU A 1 105 ? -14.164 7.758 0.272 1 97.31 105 LEU A O 1
ATOM 826 N N . ASP A 1 106 ? -13.359 6.371 -1.286 1 96.62 106 ASP A N 1
ATOM 827 C CA . ASP A 1 106 ? -13.742 5.145 -0.596 1 96.62 106 ASP A CA 1
ATOM 828 C C . ASP A 1 106 ? -12.719 4.039 -0.817 1 96.62 106 ASP A C 1
ATOM 830 O O . ASP A 1 106 ? -13.07 2.916 -1.177 1 96.62 106 ASP A O 1
ATOM 834 N N . PRO A 1 107 ? -11.445 4.387 -0.594 1 96.94 107 PRO A N 1
ATOM 835 C CA . PRO A 1 107 ? -10.383 3.443 -0.964 1 96.94 107 PRO A CA 1
ATOM 836 C C . PRO A 1 107 ? -10.43 2.152 -0.148 1 96.94 107 PRO A C 1
ATOM 838 O O . PRO A 1 107 ? -10.172 1.071 -0.68 1 96.94 107 PRO A O 1
ATOM 841 N N . LEU A 1 108 ? -10.742 2.213 1.126 1 95.81 108 LEU A N 1
ATOM 842 C CA . LEU A 1 108 ? -10.727 1.029 1.979 1 95.81 108 LEU A CA 1
ATOM 843 C C . LEU A 1 108 ? -11.852 0.069 1.589 1 95.81 108 LEU A C 1
ATOM 845 O O . LEU A 1 108 ? -11.625 -1.137 1.464 1 95.81 108 LEU A O 1
ATOM 849 N N . SER A 1 109 ? -13.031 0.655 1.396 1 96.75 109 SER A N 1
ATOM 850 C CA . SER A 1 109 ? -14.164 -0.157 0.971 1 96.75 109 SER A CA 1
ATOM 851 C C . SER A 1 109 ? -13.898 -0.808 -0.383 1 96.75 109 SER A C 1
ATOM 853 O O . SER A 1 109 ? -14.188 -1.993 -0.573 1 96.75 109 SER A O 1
ATOM 855 N N . TYR A 1 110 ? -13.406 -0.025 -1.225 1 98 110 TYR A N 1
ATOM 856 C CA . TYR A 1 110 ? -13.094 -0.546 -2.549 1 98 110 TYR A CA 1
ATOM 857 C C . TYR A 1 110 ? -12.094 -1.695 -2.461 1 98 110 TYR A C 1
ATOM 859 O O . TYR A 1 110 ? -12.289 -2.742 -3.084 1 98 110 TYR A O 1
ATOM 867 N N . TYR A 1 111 ? -11.039 -1.477 -1.708 1 97.25 111 TYR A N 1
ATOM 868 C CA . TYR A 1 111 ? -9.984 -2.479 -1.616 1 97.25 111 TYR A CA 1
ATOM 869 C C . TYR A 1 111 ? -10.508 -3.764 -0.983 1 97.25 111 TYR A C 1
ATOM 871 O O . TYR A 1 111 ? -10.188 -4.863 -1.446 1 97.25 111 TYR A O 1
ATOM 879 N N . ALA A 1 112 ? -11.289 -3.648 0.042 1 97 112 ALA A N 1
ATOM 880 C CA . ALA A 1 112 ? -11.883 -4.82 0.688 1 97 112 ALA A CA 1
ATOM 881 C C . ALA A 1 112 ? -12.781 -5.586 -0.281 1 97 112 ALA A C 1
ATOM 883 O O . ALA A 1 112 ? -12.75 -6.816 -0.316 1 97 112 ALA A O 1
ATOM 884 N N . ALA A 1 113 ? -13.555 -4.844 -1.024 1 98.12 113 ALA A N 1
ATOM 885 C CA . ALA A 1 113 ? -14.422 -5.473 -2.018 1 98.12 113 ALA A CA 1
ATOM 886 C C . ALA A 1 113 ? -13.602 -6.211 -3.072 1 98.12 113 ALA A C 1
ATOM 888 O O . ALA A 1 113 ? -13.977 -7.301 -3.51 1 98.12 113 ALA A O 1
ATOM 889 N N . ARG A 1 114 ? -12.562 -5.586 -3.469 1 98 114 ARG A N 1
ATOM 890 C CA . ARG A 1 114 ? -11.68 -6.191 -4.461 1 98 114 ARG A CA 1
ATOM 891 C C . ARG A 1 114 ? -11.117 -7.516 -3.959 1 98 114 ARG A C 1
ATOM 893 O O . ARG A 1 114 ? -11.125 -8.516 -4.68 1 98 114 ARG A O 1
ATOM 900 N N . ILE A 1 115 ? -10.641 -7.531 -2.725 1 98.25 115 ILE A N 1
ATOM 901 C CA . ILE A 1 115 ? -10.078 -8.734 -2.113 1 98.25 115 ILE A CA 1
ATOM 902 C C . ILE A 1 115 ? -11.156 -9.812 -2.012 1 98.25 115 ILE A C 1
ATOM 904 O O . ILE A 1 115 ? -10.93 -10.961 -2.389 1 98.25 115 ILE A O 1
ATOM 908 N N . ALA A 1 116 ? -12.289 -9.406 -1.553 1 98.44 116 ALA A N 1
ATOM 909 C CA . ALA A 1 116 ? -13.391 -10.352 -1.416 1 98.44 116 ALA A CA 1
ATOM 910 C C . ALA A 1 116 ? -13.781 -10.945 -2.77 1 98.44 116 ALA A C 1
ATOM 912 O O . ALA A 1 116 ? -14 -12.156 -2.885 1 98.44 116 ALA A O 1
ATOM 913 N N . SER A 1 117 ? -13.898 -10.109 -3.695 1 98.25 117 SER A N 1
ATOM 914 C CA . SER A 1 117 ? -14.273 -10.547 -5.035 1 98.25 117 SER A CA 1
ATOM 915 C C . SER A 1 117 ? -13.258 -11.531 -5.602 1 98.25 117 SER A C 1
ATOM 917 O O . SER A 1 117 ? -13.633 -12.523 -6.234 1 98.25 117 SER A O 1
ATOM 919 N N . LYS A 1 118 ? -12.008 -11.297 -5.406 1 98.31 118 LYS A N 1
ATOM 920 C CA . LYS A 1 118 ? -10.969 -12.188 -5.906 1 98.31 118 LYS A CA 1
ATOM 921 C C . LYS A 1 118 ? -11.055 -13.562 -5.246 1 98.31 118 LYS A C 1
ATOM 923 O O . LYS A 1 118 ? -10.992 -14.586 -5.926 1 98.31 118 LYS A O 1
ATOM 928 N N . ILE A 1 119 ? -11.164 -13.523 -3.953 1 98.62 119 ILE A N 1
ATOM 929 C CA . ILE A 1 119 ? -11.289 -14.797 -3.254 1 98.62 119 ILE A CA 1
ATOM 930 C C . ILE A 1 119 ? -12.508 -15.555 -3.773 1 98.62 119 ILE A C 1
ATOM 932 O O . ILE A 1 119 ? -12.406 -16.734 -4.129 1 98.62 119 ILE A O 1
ATOM 936 N N . GLY A 1 120 ? -13.617 -14.891 -3.846 1 98.12 120 GLY A N 1
ATOM 937 C CA . GLY A 1 120 ? -14.867 -15.516 -4.262 1 98.12 120 GLY A CA 1
ATOM 938 C C . GLY A 1 120 ? -14.828 -16.047 -5.684 1 98.12 120 GLY A C 1
ATOM 939 O O . GLY A 1 120 ? -15.312 -17.141 -5.961 1 98.12 120 GLY A O 1
ATOM 940 N N . ARG A 1 121 ? -14.227 -15.289 -6.547 1 97.69 121 ARG A N 1
ATOM 941 C CA . ARG A 1 121 ? -14.344 -15.578 -7.973 1 97.69 121 ARG A CA 1
ATOM 942 C C . ARG A 1 121 ? -13.25 -16.547 -8.43 1 97.69 121 ARG A C 1
ATOM 944 O O . ARG A 1 121 ? -13.461 -17.344 -9.328 1 97.69 121 ARG A O 1
ATOM 951 N N . TYR A 1 122 ? -12.125 -16.547 -7.809 1 98.38 122 TYR A N 1
ATOM 952 C CA . TYR A 1 122 ? -10.984 -17.25 -8.383 1 98.38 122 TYR A CA 1
ATOM 953 C C . TYR A 1 122 ? -10.703 -18.547 -7.633 1 98.38 122 TYR A C 1
ATOM 955 O O . TYR A 1 122 ? -10.188 -19.5 -8.203 1 98.38 122 TYR A O 1
ATOM 963 N N . SER A 1 123 ? -11.055 -18.609 -6.371 1 98.38 123 SER A N 1
ATOM 964 C CA . SER A 1 123 ? -10.594 -19.703 -5.527 1 98.38 123 SER A CA 1
ATOM 965 C C . SER A 1 123 ? -11.195 -21.031 -5.984 1 98.38 123 SER A C 1
ATOM 967 O O . SER A 1 123 ? -10.602 -22.094 -5.777 1 98.38 123 SER A O 1
ATOM 969 N N . LYS A 1 124 ? -12.328 -21.031 -6.637 1 97.19 124 LYS A N 1
ATOM 970 C CA . LYS A 1 124 ? -13 -22.266 -7.043 1 97.19 124 LYS A CA 1
ATOM 971 C C . LYS A 1 124 ? -12.273 -22.938 -8.203 1 97.19 124 LYS A C 1
ATOM 973 O O . LYS A 1 124 ? -12.539 -24.094 -8.531 1 97.19 124 LYS A O 1
ATOM 978 N N . TYR A 1 125 ? -11.336 -22.297 -8.789 1 97.44 125 TYR A N 1
ATOM 979 C CA . TYR A 1 125 ? -10.625 -22.828 -9.945 1 97.44 125 TYR A CA 1
ATOM 980 C C . TYR A 1 125 ? -9.281 -23.422 -9.531 1 97.44 125 TYR A C 1
ATOM 982 O O . TYR A 1 125 ? -8.469 -23.797 -10.383 1 97.44 125 TYR A O 1
ATOM 990 N N . ALA A 1 126 ? -8.992 -23.516 -8.234 1 97.38 126 ALA A N 1
ATOM 991 C CA . ALA A 1 126 ? -7.691 -24 -7.789 1 97.38 126 ALA A CA 1
ATOM 992 C C . ALA A 1 126 ? -7.832 -24.906 -6.559 1 97.38 126 ALA A C 1
ATOM 994 O O . ALA A 1 126 ? -8.789 -24.766 -5.789 1 97.38 126 ALA A O 1
ATOM 995 N N . ASN A 1 127 ? -6.949 -25.828 -6.406 1 97.88 127 ASN A N 1
ATOM 996 C CA . ASN A 1 127 ? -6.816 -26.578 -5.164 1 97.88 127 ASN A CA 1
ATOM 997 C C . ASN A 1 127 ? -6.211 -25.734 -4.051 1 97.88 127 ASN A C 1
ATOM 999 O O . ASN A 1 127 ? -6.527 -25.922 -2.877 1 97.88 127 ASN A O 1
ATOM 1003 N N . LYS A 1 128 ? -5.336 -24.859 -4.477 1 98.06 128 LYS A N 1
ATOM 1004 C CA . LYS A 1 128 ? -4.695 -23.922 -3.566 1 98.06 128 LYS A CA 1
ATOM 1005 C C . LYS A 1 128 ? -4.832 -22.484 -4.074 1 98.06 128 LYS A C 1
ATOM 1007 O O . LYS A 1 128 ? -4.262 -22.141 -5.109 1 98.06 128 LYS A O 1
ATOM 1012 N N . PHE A 1 129 ? -5.508 -21.688 -3.338 1 98.69 129 PHE A N 1
ATOM 1013 C CA . PHE A 1 129 ? -5.676 -20.297 -3.703 1 98.69 129 PHE A CA 1
ATOM 1014 C C . PHE A 1 129 ? -4.84 -19.391 -2.799 1 98.69 129 PHE A C 1
ATOM 1016 O O . PHE A 1 129 ? -4.902 -19.5 -1.572 1 98.69 129 PHE A O 1
ATOM 1023 N N . VAL A 1 130 ? -4.082 -18.484 -3.449 1 98.81 130 VAL A N 1
ATOM 1024 C CA . VAL A 1 130 ? -3.113 -17.625 -2.766 1 98.81 130 VAL A CA 1
ATOM 1025 C C . VAL A 1 130 ? -3.402 -16.156 -3.076 1 98.81 130 VAL A C 1
ATOM 1027 O O . VAL A 1 130 ? -3.648 -15.805 -4.23 1 98.81 130 VAL A O 1
ATOM 1030 N N . LEU A 1 131 ? -3.494 -15.359 -2.047 1 98.75 131 LEU A N 1
ATOM 1031 C CA . LEU A 1 131 ? -3.328 -13.922 -2.232 1 98.75 131 LEU A CA 1
ATOM 1032 C C . LEU A 1 131 ? -1.884 -13.5 -1.98 1 98.75 131 LEU A C 1
ATOM 1034 O O . LEU A 1 131 ? -1.238 -14.008 -1.059 1 98.75 131 LEU A O 1
ATOM 1038 N N . ALA A 1 132 ? -1.38 -12.633 -2.832 1 98.5 132 ALA A N 1
ATOM 1039 C CA . ALA A 1 132 ? 0.001 -12.172 -2.695 1 98.5 132 ALA A CA 1
ATOM 1040 C C . ALA A 1 132 ? 0.074 -10.648 -2.646 1 98.5 132 ALA A C 1
ATOM 1042 O O . ALA A 1 132 ? -0.673 -9.961 -3.348 1 98.5 132 ALA A O 1
ATOM 1043 N N . THR A 1 133 ? 0.932 -10.117 -1.837 1 97 133 THR A N 1
ATOM 1044 C CA . THR A 1 133 ? 1.1 -8.672 -1.69 1 97 133 THR A CA 1
ATOM 1045 C C . THR A 1 133 ? 2.518 -8.336 -1.237 1 97 133 THR A C 1
ATOM 1047 O O . THR A 1 133 ? 3.199 -9.18 -0.644 1 97 133 THR A O 1
ATOM 1050 N N . PRO A 1 134 ? 3.043 -7.172 -1.536 1 95.31 134 PRO A N 1
ATOM 1051 C CA . PRO A 1 134 ? 4.336 -6.785 -0.971 1 95.31 134 PRO A CA 1
ATOM 1052 C C . PRO A 1 134 ? 4.27 -6.527 0.533 1 95.31 134 PRO A C 1
ATOM 1054 O O . PRO A 1 134 ? 3.18 -6.379 1.091 1 95.31 134 PRO A O 1
ATOM 1057 N N . PRO A 1 135 ? 5.398 -6.484 1.19 1 93.25 135 PRO A N 1
ATOM 1058 C CA . PRO A 1 135 ? 5.406 -6.336 2.648 1 93.25 135 PRO A CA 1
ATOM 1059 C C . PRO A 1 135 ? 4.848 -4.992 3.107 1 93.25 135 PRO A C 1
ATOM 1061 O O . PRO A 1 135 ? 4.438 -4.852 4.262 1 93.25 135 PRO A O 1
ATOM 1064 N N . VAL A 1 136 ? 4.785 -4.027 2.229 1 93.56 136 VAL A N 1
ATOM 1065 C CA . VAL A 1 136 ? 4.379 -2.682 2.625 1 93.56 136 VAL A CA 1
ATOM 1066 C C . VAL A 1 136 ? 2.898 -2.477 2.322 1 93.56 136 VAL A C 1
ATOM 1068 O O . VAL A 1 136 ? 2.393 -1.354 2.395 1 93.56 136 VAL A O 1
ATOM 1071 N N . SER A 1 137 ? 2.223 -3.475 1.958 1 94.12 137 SER A N 1
ATOM 1072 C CA . SER A 1 137 ? 0.786 -3.436 1.702 1 94.12 137 SER A CA 1
ATOM 1073 C C . SER A 1 137 ? 0.043 -4.457 2.559 1 94.12 137 SER A C 1
ATOM 1075 O O . SER A 1 137 ? 0.502 -5.586 2.723 1 94.12 137 SER A O 1
ATOM 1077 N N . VAL A 1 138 ? -1.066 -4.008 3.084 1 93.88 138 VAL A N 1
ATOM 1078 C CA . VAL A 1 138 ? -1.907 -4.863 3.914 1 93.88 138 VAL A CA 1
ATOM 1079 C C . VAL A 1 138 ? -3.207 -5.184 3.178 1 93.88 138 VAL A C 1
ATOM 1081 O O . VAL A 1 138 ? -3.887 -4.281 2.684 1 93.88 138 VAL A O 1
ATOM 1084 N N . LEU A 1 139 ? -3.521 -6.395 3.119 1 95.94 139 LEU A N 1
ATOM 1085 C CA . LEU A 1 139 ? -4.77 -6.82 2.496 1 95.94 139 LEU A CA 1
ATOM 1086 C C . LEU A 1 139 ? -5.926 -6.758 3.488 1 95.94 139 LEU A C 1
ATOM 1088 O O . LEU A 1 139 ? -5.898 -7.426 4.523 1 95.94 139 LEU A O 1
ATOM 1092 N N . PRO A 1 140 ? -6.891 -5.961 3.201 1 95.69 140 PRO A N 1
ATOM 1093 C CA . PRO A 1 140 ? -8.062 -5.938 4.074 1 95.69 140 PRO A CA 1
ATOM 1094 C C . PRO A 1 140 ? -9.016 -7.102 3.809 1 95.69 140 PRO A C 1
ATOM 1096 O O . PRO A 1 140 ? -10.133 -6.895 3.314 1 95.69 140 PRO A O 1
ATOM 1099 N N . ILE A 1 141 ? -8.664 -8.258 4.219 1 96.81 141 ILE A N 1
ATOM 1100 C CA . ILE A 1 141 ? -9.414 -9.484 3.986 1 96.81 141 ILE A CA 1
ATOM 1101 C C . ILE A 1 141 ? -10.617 -9.547 4.93 1 96.81 141 ILE A C 1
ATOM 1103 O O . ILE A 1 141 ? -10.461 -9.453 6.152 1 96.81 141 ILE A O 1
ATOM 1107 N N . PRO A 1 142 ? -11.82 -9.727 4.387 1 95.75 142 PRO A N 1
ATOM 1108 C CA . PRO A 1 142 ? -12.953 -9.922 5.293 1 95.75 142 PRO A CA 1
ATOM 1109 C C . PRO A 1 142 ? -12.773 -11.133 6.211 1 95.75 142 PRO A C 1
ATOM 1111 O O . PRO A 1 142 ? -12.312 -12.188 5.762 1 95.75 142 PRO A O 1
ATOM 1114 N N . GLU A 1 143 ? -13.18 -11.016 7.441 1 93.94 143 GLU A N 1
ATOM 1115 C CA . GLU A 1 143 ? -12.898 -11.977 8.5 1 93.94 143 GLU A CA 1
ATOM 1116 C C . GLU A 1 143 ? -13.516 -13.336 8.195 1 93.94 143 GLU A C 1
ATOM 1118 O O . GLU A 1 143 ? -12.984 -14.375 8.602 1 93.94 143 GLU A O 1
ATOM 1123 N N . LEU A 1 144 ? -14.586 -13.328 7.527 1 96 144 LEU A N 1
ATOM 1124 C CA . LEU A 1 144 ? -15.266 -14.594 7.273 1 96 144 LEU A CA 1
ATOM 1125 C C . LEU A 1 144 ? -14.359 -15.562 6.52 1 96 144 LEU A C 1
ATOM 1127 O O . LEU A 1 144 ? -14.516 -16.781 6.629 1 96 144 LEU A O 1
ATOM 1131 N N . PHE A 1 145 ? -13.359 -15.047 5.773 1 96.88 145 PHE A N 1
ATOM 1132 C CA . PHE A 1 145 ? -12.5 -15.898 4.961 1 96.88 145 PHE A CA 1
ATOM 1133 C C . PHE A 1 145 ? -11.406 -16.547 5.809 1 96.88 145 PHE A C 1
ATOM 1135 O O . PHE A 1 145 ? -10.641 -17.375 5.32 1 96.88 145 PHE A O 1
ATOM 1142 N N . ARG A 1 146 ? -11.289 -16.156 7.027 1 95.19 146 ARG A N 1
ATOM 1143 C CA . ARG A 1 146 ? -10.398 -16.797 7.98 1 95.19 146 ARG A CA 1
ATOM 1144 C C . ARG A 1 146 ? -10.898 -18.188 8.344 1 95.19 146 ARG A C 1
ATOM 1146 O O . ARG A 1 146 ? -10.109 -19.047 8.766 1 95.19 146 ARG A O 1
ATOM 1153 N N . ARG A 1 147 ? -12.188 -18.438 8.148 1 95.25 147 ARG A N 1
ATOM 1154 C CA . ARG A 1 147 ? -12.828 -19.672 8.57 1 95.25 147 ARG A CA 1
ATOM 1155 C C . ARG A 1 147 ? -13.266 -20.5 7.371 1 95.25 147 ARG A C 1
ATOM 1157 O O . ARG 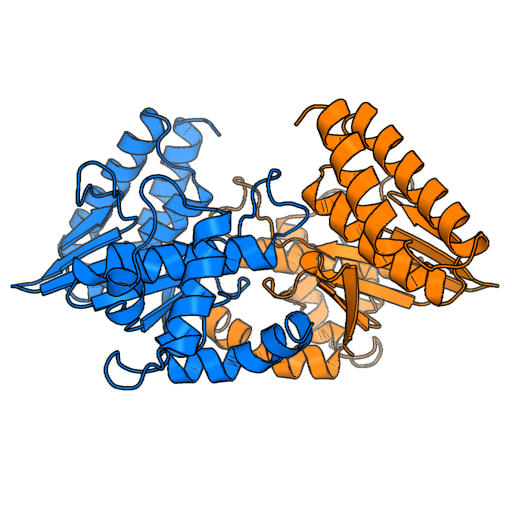A 1 147 ? -13.484 -19.969 6.285 1 95.25 147 ARG A O 1
ATOM 1164 N N . PRO A 1 148 ? -13.422 -21.797 7.578 1 95.5 148 PRO A N 1
ATOM 1165 C CA . PRO A 1 148 ? -13.969 -22.609 6.496 1 95.5 148 PRO A CA 1
ATOM 1166 C C . PRO A 1 148 ? -15.43 -22.281 6.188 1 95.5 148 PRO A C 1
ATOM 1168 O O . PRO A 1 148 ? -16.141 -21.75 7.039 1 95.5 148 PRO A O 1
ATOM 1171 N N . PRO A 1 149 ? -15.836 -22.625 5.02 1 96.06 149 PRO A N 1
ATOM 1172 C CA . PRO A 1 149 ? -17.188 -22.281 4.562 1 96.06 149 PRO A CA 1
ATOM 1173 C C . PRO A 1 149 ? -18.266 -22.734 5.547 1 96.06 149 PRO A C 1
ATOM 1175 O O . PRO A 1 149 ? -19.219 -21.984 5.809 1 96.06 149 PRO A O 1
ATOM 1178 N N . LYS A 1 150 ? -18.188 -23.844 6.164 1 95.81 150 LYS A N 1
ATOM 1179 C CA . LYS A 1 150 ? -19.219 -24.422 7.02 1 95.81 150 LYS A CA 1
ATOM 1180 C C . LYS A 1 150 ? -19.438 -23.562 8.266 1 95.81 150 LYS A C 1
ATOM 1182 O O . LYS A 1 150 ? -20.5 -23.641 8.891 1 95.81 150 LYS A O 1
ATOM 1187 N N . ASP A 1 151 ? -18.469 -22.734 8.602 1 96.88 151 ASP A N 1
ATOM 1188 C CA . ASP A 1 151 ? -18.531 -21.953 9.836 1 96.88 151 ASP A CA 1
ATOM 1189 C C . ASP A 1 151 ? -18.922 -20.5 9.562 1 96.88 151 ASP A C 1
ATOM 1191 O O . ASP A 1 151 ? -18.891 -19.672 10.469 1 96.88 151 ASP A O 1
ATOM 1195 N N . ARG A 1 152 ? -19.328 -20.172 8.344 1 97.38 152 ARG A N 1
ATOM 1196 C CA . ARG A 1 152 ? -19.641 -18.797 7.98 1 97.38 152 ARG A CA 1
ATOM 1197 C C . ARG A 1 152 ? -21.109 -18.5 8.188 1 97.38 152 ARG A C 1
ATOM 1199 O O . ARG A 1 152 ? -21.969 -19.312 7.852 1 97.38 152 ARG A O 1
ATOM 1206 N N . ARG A 1 153 ? -21.312 -17.359 8.844 1 97.25 153 ARG A N 1
ATOM 1207 C CA . ARG A 1 153 ? -22.688 -16.953 9.141 1 97.25 153 ARG A CA 1
ATOM 1208 C C . ARG A 1 153 ? -23.328 -16.25 7.938 1 97.25 153 ARG A C 1
ATOM 1210 O O . ARG A 1 153 ? -22.656 -15.492 7.234 1 97.25 153 ARG A O 1
ATOM 1217 N N . ALA A 1 154 ? -24.562 -16.422 7.824 1 97.31 154 ALA A N 1
ATOM 1218 C CA . ALA A 1 154 ? -25.328 -15.828 6.73 1 97.31 154 ALA A CA 1
ATOM 1219 C C . ALA A 1 154 ? -25.234 -14.305 6.762 1 97.31 154 ALA A C 1
ATOM 1221 O O . ALA A 1 154 ? -25.172 -13.664 5.715 1 97.31 154 ALA A O 1
ATOM 1222 N N . SER A 1 155 ? -25.266 -13.789 7.926 1 97.69 155 SER A N 1
ATOM 1223 C CA . SER A 1 155 ? -25.203 -12.336 8.062 1 97.69 155 SER A CA 1
ATOM 1224 C C . SER A 1 155 ? -23.875 -11.789 7.543 1 97.69 155 SER A C 1
ATOM 1226 O O . SER A 1 155 ? -23.844 -10.734 6.906 1 97.69 155 SER A O 1
ATOM 1228 N N . GLU A 1 156 ? -22.812 -12.43 7.762 1 97.5 156 GLU A N 1
ATOM 1229 C CA . GLU A 1 156 ? -21.5 -12.016 7.273 1 97.5 156 GLU A CA 1
ATOM 1230 C C . GLU A 1 156 ? -21.438 -12.078 5.75 1 97.5 156 GLU A C 1
ATOM 1232 O O . GLU A 1 156 ? -20.844 -11.195 5.113 1 97.5 156 GLU A O 1
ATOM 1237 N N . ILE A 1 157 ? -22.016 -13.141 5.238 1 98.31 157 ILE A N 1
ATOM 1238 C CA . ILE A 1 157 ? -22.031 -13.32 3.791 1 98.31 157 ILE A CA 1
ATOM 1239 C C . ILE A 1 157 ? -22.797 -12.164 3.141 1 98.31 157 ILE A C 1
ATOM 1241 O O . ILE A 1 157 ? -22.344 -11.586 2.152 1 98.31 157 ILE A O 1
ATOM 1245 N N . LYS A 1 158 ? -23.875 -11.812 3.715 1 98.19 158 LYS A N 1
ATOM 1246 C CA . LYS A 1 158 ? -24.688 -10.711 3.199 1 98.19 158 LYS A CA 1
ATOM 1247 C C . LYS A 1 158 ? -23.922 -9.391 3.26 1 98.19 158 LYS A C 1
ATOM 1249 O O . LYS A 1 158 ? -24.047 -8.555 2.361 1 98.19 158 LYS A O 1
ATOM 1254 N N . GLU A 1 159 ? -23.219 -9.219 4.285 1 98 159 GLU A N 1
ATOM 1255 C CA . GLU A 1 159 ? -22.438 -8 4.441 1 98 159 GLU A CA 1
ATOM 1256 C C . GLU A 1 159 ? -21.359 -7.895 3.363 1 98 159 GLU A C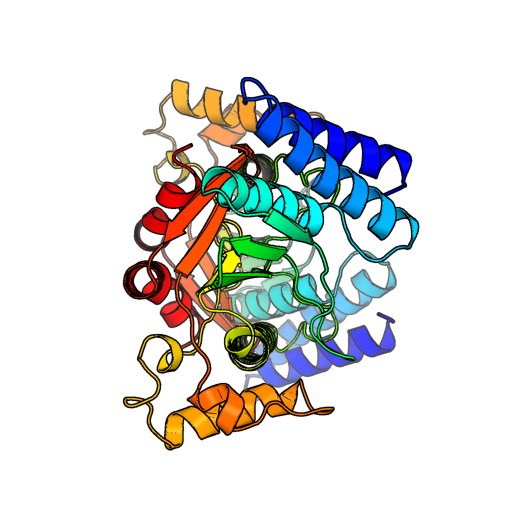 1
ATOM 1258 O O . GLU A 1 159 ? -21.188 -6.84 2.754 1 98 159 GLU A O 1
ATOM 1263 N N . VAL A 1 160 ? -20.656 -8.969 3.164 1 98.31 160 VAL A N 1
ATOM 1264 C CA . VAL A 1 160 ? -19.609 -8.992 2.146 1 98.31 160 VAL A CA 1
ATOM 1265 C C . VAL A 1 160 ? -20.234 -8.836 0.762 1 98.31 160 VAL A C 1
ATOM 1267 O O . VAL A 1 160 ? -19.672 -8.148 -0.101 1 98.31 160 VAL A O 1
ATOM 1270 N N . LYS A 1 161 ? -21.375 -9.469 0.547 1 98.56 161 LYS A N 1
ATOM 1271 C CA . LYS A 1 161 ? -22.094 -9.328 -0.716 1 98.56 161 LYS A CA 1
ATOM 1272 C C . LYS A 1 161 ? -22.469 -7.871 -0.974 1 98.56 161 LYS A C 1
ATOM 1274 O O . LYS A 1 161 ? -22.312 -7.371 -2.088 1 98.56 161 LYS A O 1
ATOM 1279 N N . ALA A 1 162 ? -22.969 -7.242 -0.013 1 98.25 162 ALA A N 1
ATOM 1280 C CA . ALA A 1 162 ? -23.359 -5.84 -0.135 1 98.25 162 ALA A CA 1
ATOM 1281 C C . ALA A 1 162 ? -22.156 -4.965 -0.473 1 98.25 162 ALA A C 1
ATOM 1283 O O . ALA A 1 162 ? -22.25 -4.047 -1.289 1 98.25 162 ALA A O 1
ATOM 1284 N N . LEU A 1 163 ? -21.109 -5.215 0.157 1 98.12 163 LEU A N 1
ATOM 1285 C CA . LEU A 1 163 ? -19.859 -4.492 -0.123 1 98.12 163 LEU A CA 1
ATOM 1286 C C . LEU A 1 163 ? -19.438 -4.691 -1.571 1 98.12 163 LEU A C 1
ATOM 1288 O O . LEU A 1 163 ? -19.125 -3.727 -2.27 1 98.12 163 LEU A O 1
ATOM 1292 N N . CYS A 1 164 ? -19.422 -5.93 -2.059 1 98.5 164 CYS A N 1
ATOM 1293 C CA . CYS A 1 164 ? -19.016 -6.242 -3.428 1 98.5 164 CYS A CA 1
ATOM 1294 C C . CYS A 1 164 ? -19.953 -5.586 -4.434 1 98.5 164 CYS A C 1
ATOM 1296 O O . CYS A 1 164 ? -19.516 -5.078 -5.465 1 98.5 164 CYS A O 1
ATOM 1298 N N . ASP A 1 165 ? -21.219 -5.547 -4.113 1 98.31 165 ASP A N 1
ATOM 1299 C CA . ASP A 1 165 ? -22.219 -5.023 -5.031 1 98.31 165 ASP A CA 1
ATOM 1300 C C . ASP A 1 165 ? -22.016 -3.535 -5.293 1 98.31 165 ASP A C 1
ATOM 1302 O O . ASP A 1 165 ? -22.469 -3.006 -6.309 1 98.31 165 ASP A O 1
ATOM 1306 N N . ARG A 1 166 ? -21.375 -2.912 -4.43 1 97.62 166 ARG A N 1
ATOM 1307 C CA . ARG A 1 166 ? -21.094 -1.492 -4.609 1 97.62 166 ARG A CA 1
ATOM 1308 C C . ARG A 1 166 ? -20.125 -1.265 -5.77 1 97.62 166 ARG A C 1
ATOM 1310 O O . ARG A 1 166 ? -20.141 -0.206 -6.398 1 97.62 166 ARG A O 1
ATOM 1317 N N . TYR A 1 167 ? -19.328 -2.279 -6.148 1 97.5 167 TYR A N 1
ATOM 1318 C CA . TYR A 1 167 ? -18.234 -2.037 -7.078 1 97.5 167 TYR A CA 1
ATOM 1319 C C . TYR A 1 167 ? -18.266 -3.037 -8.227 1 97.5 167 TYR A C 1
ATOM 1321 O O . TYR A 1 167 ? -17.719 -2.775 -9.297 1 97.5 167 TYR A O 1
ATOM 1329 N N . TYR A 1 168 ? -18.781 -4.199 -7.945 1 95.75 168 TYR A N 1
ATOM 1330 C CA . TYR A 1 168 ? -18.812 -5.273 -8.93 1 95.75 168 TYR A CA 1
ATOM 1331 C C . TYR A 1 168 ? -20.234 -5.691 -9.242 1 95.75 168 TYR A C 1
ATOM 1333 O O . TYR A 1 168 ? -20.781 -6.594 -8.602 1 95.75 168 TYR A O 1
ATOM 1341 N N . LYS A 1 169 ? -20.75 -5.18 -10.336 1 93.44 169 LYS A N 1
ATOM 1342 C CA . LYS A 1 169 ? -22.172 -5.352 -10.617 1 93.44 169 LYS A CA 1
ATOM 1343 C C . LYS A 1 169 ? -22.391 -6.258 -11.82 1 93.44 169 LYS A C 1
ATOM 1345 O O . LYS A 1 169 ? -23.406 -6.941 -11.914 1 93.44 169 LYS A O 1
ATOM 1350 N N . ASN A 1 170 ? -21.375 -6.324 -12.758 1 90.81 170 ASN A N 1
ATOM 1351 C CA . ASN A 1 170 ? -21.594 -7.078 -13.984 1 90.81 170 ASN A CA 1
ATOM 1352 C C . ASN A 1 170 ? -20.359 -7.902 -14.359 1 90.81 170 ASN A C 1
ATOM 1354 O O . ASN A 1 170 ? -19.406 -7.379 -14.93 1 90.81 170 ASN A O 1
ATOM 1358 N N . PRO A 1 171 ? -20.5 -9.125 -14.273 1 93.25 171 PRO A N 1
ATOM 1359 C CA . PRO A 1 171 ? -21.469 -9.859 -13.445 1 93.25 171 PRO A CA 1
ATOM 1360 C C . PRO A 1 171 ? -21.219 -9.664 -11.953 1 93.25 171 PRO A C 1
ATOM 1362 O O . PRO A 1 171 ? -20.094 -9.375 -11.531 1 93.25 171 PRO A O 1
ATOM 1365 N N . PRO A 1 172 ? -22.234 -9.75 -11.156 1 96.38 172 PRO A N 1
ATOM 1366 C CA . PRO A 1 172 ? -22.062 -9.594 -9.711 1 96.38 172 PRO A CA 1
ATOM 1367 C C . PRO A 1 172 ? -21.375 -10.789 -9.062 1 96.38 172 PRO A C 1
ATOM 1369 O O . PRO A 1 172 ? -21.359 -11.883 -9.633 1 96.38 172 PRO A O 1
ATOM 1372 N N . VAL A 1 173 ? -20.734 -10.547 -7.965 1 97.75 173 VAL A N 1
ATOM 1373 C CA . VAL A 1 173 ? -20.25 -11.633 -7.125 1 97.75 173 VAL A CA 1
ATOM 1374 C C . VAL A 1 173 ? -21.406 -12.297 -6.395 1 97.75 173 VAL A C 1
ATOM 1376 O O . VAL A 1 173 ? -22.203 -11.617 -5.727 1 97.75 173 VAL A O 1
ATOM 1379 N N . THR A 1 174 ? -21.578 -13.539 -6.438 1 97.88 174 THR A N 1
ATOM 1380 C CA . THR A 1 174 ? -22.734 -14.203 -5.867 1 97.88 174 THR A CA 1
ATOM 1381 C C . THR A 1 174 ? -22.484 -14.586 -4.41 1 97.88 174 THR A C 1
ATOM 1383 O O . THR A 1 174 ? -21.328 -14.695 -3.986 1 97.88 174 THR A O 1
ATOM 1386 N N . GLU A 1 175 ? -23.562 -14.836 -3.678 1 98.06 175 GLU A N 1
ATOM 1387 C CA . GLU A 1 175 ? -23.438 -15.328 -2.309 1 98.06 175 GLU A CA 1
ATOM 1388 C C . GLU A 1 175 ? -22.734 -16.672 -2.268 1 98.06 175 GLU A C 1
ATOM 1390 O O . GLU A 1 175 ? -21.953 -16.953 -1.35 1 98.06 175 GLU A O 1
ATOM 1395 N N . ASP A 1 176 ? -23.016 -17.453 -3.203 1 98.06 176 ASP A N 1
ATOM 1396 C CA . ASP A 1 176 ? -22.406 -18.781 -3.287 1 98.06 176 ASP A CA 1
ATOM 1397 C C . ASP A 1 176 ? -20.891 -18.672 -3.451 1 98.06 176 ASP A C 1
ATOM 1399 O O . ASP A 1 176 ? -20.141 -19.422 -2.83 1 98.06 176 ASP A O 1
ATOM 1403 N N . GLU A 1 177 ? -20.438 -17.75 -4.27 1 98.19 177 GLU A N 1
ATOM 1404 C CA . GLU A 1 177 ? -19.016 -17.5 -4.461 1 98.19 177 GLU A CA 1
ATOM 1405 C C . GLU A 1 177 ? -18.359 -17.031 -3.164 1 98.19 177 GLU A C 1
ATOM 1407 O O . GLU A 1 177 ? -17.234 -17.453 -2.846 1 98.19 177 GLU A O 1
ATOM 1412 N N . ILE A 1 178 ? -19.031 -16.172 -2.457 1 98.62 178 ILE A N 1
ATOM 1413 C CA . ILE A 1 178 ? -18.516 -15.672 -1.186 1 98.62 178 ILE A CA 1
ATOM 1414 C C . ILE A 1 178 ? -18.5 -16.797 -0.156 1 98.62 178 ILE A C 1
ATOM 1416 O O . ILE A 1 178 ? -17.484 -17.016 0.526 1 98.62 178 ILE A O 1
ATOM 1420 N N . LEU A 1 179 ? -19.578 -17.531 -0.082 1 98.44 179 LEU A N 1
ATOM 1421 C CA . LEU A 1 179 ? -19.703 -18.625 0.875 1 98.44 179 LEU A CA 1
ATOM 1422 C C . LEU A 1 179 ? -18.609 -19.672 0.663 1 98.44 179 LEU A C 1
ATOM 1424 O O . LEU A 1 179 ? -17.969 -20.109 1.622 1 98.44 179 LEU A O 1
ATOM 1428 N N . ASN A 1 180 ? -18.312 -20.016 -0.524 1 98.25 180 ASN A N 1
ATOM 1429 C CA . ASN A 1 180 ? -17.438 -21.141 -0.832 1 98.25 180 ASN A CA 1
ATOM 1430 C C . ASN A 1 180 ? -16.016 -20.688 -1.104 1 98.25 180 ASN A C 1
ATOM 1432 O O . ASN A 1 180 ? -15.125 -21.516 -1.33 1 98.25 180 ASN A O 1
ATOM 1436 N N . GLY A 1 181 ? -15.82 -19.312 -1.102 1 98.25 181 GLY A N 1
ATOM 1437 C CA . GLY A 1 181 ? -14.477 -18.797 -1.311 1 98.25 181 GLY A CA 1
ATOM 1438 C C . GLY A 1 181 ? -13.484 -19.281 -0.271 1 98.25 181 GLY A C 1
ATOM 1439 O O . GLY A 1 181 ? -13.805 -19.359 0.917 1 98.25 181 GLY A O 1
ATOM 1440 N N . ARG A 1 182 ? -12.281 -19.656 -0.745 1 97.69 182 ARG A N 1
ATOM 1441 C CA . ARG A 1 182 ? -11.25 -20.156 0.165 1 97.69 182 ARG A CA 1
ATOM 1442 C C . ARG A 1 182 ? -9.938 -19.406 -0.041 1 97.69 182 ARG A C 1
ATOM 1444 O O . ARG A 1 182 ? -9.562 -19.094 -1.174 1 97.69 182 ARG A O 1
ATOM 1451 N N . LEU A 1 183 ? -9.344 -19.109 1.017 1 98.44 183 LEU A N 1
ATOM 1452 C CA . LEU A 1 183 ? -7.992 -18.547 1.057 1 98.44 183 LEU A CA 1
ATOM 1453 C C . LEU A 1 183 ? -7.043 -19.5 1.785 1 98.44 183 LEU A C 1
ATOM 1455 O O . LEU A 1 183 ? -7.246 -19.797 2.963 1 98.44 183 LEU A O 1
ATOM 1459 N N . HIS A 1 184 ? -6.035 -19.969 1.115 1 98.19 184 HIS A N 1
ATOM 1460 C CA . HIS A 1 184 ? -5.207 -21.031 1.686 1 98.19 184 HIS A CA 1
ATOM 1461 C C . HIS A 1 184 ? -3.928 -20.453 2.287 1 98.19 184 HIS A C 1
ATOM 1463 O O . HIS A 1 184 ? -3.471 -20.922 3.336 1 98.19 184 HIS A O 1
ATOM 1469 N N . VAL A 1 185 ? -3.377 -19.516 1.628 1 97.81 185 VAL A N 1
ATOM 1470 C CA . VAL A 1 185 ? -2.086 -18.969 2.045 1 97.81 185 VAL A CA 1
ATOM 1471 C C . VAL A 1 185 ? -1.933 -17.547 1.535 1 97.81 185 VAL A C 1
ATOM 1473 O O . VAL A 1 185 ? -2.607 -17.141 0.585 1 97.81 185 VAL A O 1
ATOM 1476 N N . ILE A 1 186 ? -1.205 -16.766 2.209 1 97.38 186 ILE A N 1
ATOM 1477 C CA . ILE A 1 186 ? -0.838 -15.414 1.769 1 97.38 186 ILE A CA 1
ATOM 1478 C C . ILE A 1 186 ? 0.654 -15.367 1.45 1 97.38 186 ILE A C 1
ATOM 1480 O O . ILE A 1 186 ? 1.48 -15.812 2.25 1 97.38 186 ILE A O 1
ATOM 1484 N N . TYR A 1 187 ? 0.993 -14.922 0.281 1 97.69 187 TYR A N 1
ATOM 1485 C CA . TYR A 1 187 ? 2.381 -14.695 -0.107 1 97.69 187 TYR A CA 1
ATOM 1486 C C . TYR A 1 187 ? 2.797 -13.258 0.189 1 97.69 187 TYR A C 1
ATOM 1488 O O . TYR A 1 187 ? 2.139 -12.312 -0.247 1 97.69 187 TYR A O 1
ATOM 1496 N N . ILE A 1 188 ? 3.824 -13.094 0.94 1 96.75 188 ILE A N 1
ATOM 1497 C CA . ILE A 1 188 ? 4.492 -11.797 1.067 1 96.75 188 ILE A CA 1
ATOM 1498 C C . ILE A 1 188 ? 5.66 -11.719 0.087 1 96.75 188 ILE A C 1
ATOM 1500 O O . ILE A 1 188 ? 6.648 -12.445 0.234 1 96.75 188 ILE A O 1
ATOM 1504 N N . ILE A 1 189 ? 5.539 -10.828 -0.852 1 96.94 189 ILE A N 1
ATOM 1505 C CA . ILE A 1 189 ? 6.48 -10.781 -1.965 1 96.94 189 ILE A CA 1
ATOM 1506 C C . ILE A 1 189 ? 7.574 -9.758 -1.667 1 96.94 189 ILE A C 1
ATOM 1508 O O . ILE A 1 189 ? 7.301 -8.562 -1.546 1 96.94 189 ILE A O 1
ATOM 1512 N N . ASN A 1 190 ? 8.75 -10.188 -1.535 1 95.38 190 ASN A N 1
ATOM 1513 C CA . ASN A 1 190 ? 9.922 -9.32 -1.447 1 95.38 190 ASN A CA 1
ATOM 1514 C C . ASN A 1 190 ? 10.672 -9.258 -2.773 1 95.38 190 ASN A C 1
ATOM 1516 O O . ASN A 1 190 ? 11.555 -10.086 -3.035 1 95.38 190 ASN A O 1
ATOM 1520 N N . ILE A 1 191 ? 10.391 -8.289 -3.514 1 96.25 191 ILE A N 1
ATOM 1521 C CA . ILE A 1 191 ? 10.969 -8.172 -4.848 1 96.25 191 ILE A CA 1
ATOM 1522 C C . ILE A 1 191 ? 12.469 -7.906 -4.742 1 96.25 191 ILE A C 1
ATOM 1524 O O . ILE A 1 191 ? 13.258 -8.461 -5.508 1 96.25 191 ILE A O 1
ATOM 1528 N N . ASP A 1 192 ? 12.867 -7.047 -3.82 1 94.69 192 ASP A N 1
ATOM 1529 C CA . ASP A 1 192 ? 14.273 -6.699 -3.633 1 94.69 192 ASP A CA 1
ATOM 1530 C C . ASP A 1 192 ? 15.133 -7.953 -3.457 1 94.69 192 ASP A C 1
ATOM 1532 O O . ASP A 1 192 ? 16.234 -8.039 -3.992 1 94.69 192 ASP A O 1
ATOM 1536 N N . ALA A 1 193 ? 14.602 -8.883 -2.699 1 93.62 193 ALA A N 1
ATOM 1537 C CA . ALA A 1 193 ? 15.336 -10.109 -2.4 1 93.62 193 ALA A CA 1
ATOM 1538 C C . ALA A 1 193 ? 14.977 -11.219 -3.393 1 93.62 193 ALA A C 1
ATOM 1540 O O . ALA A 1 193 ? 15.617 -12.273 -3.408 1 93.62 193 ALA A O 1
ATOM 1541 N N . GLY A 1 194 ? 13.945 -11.016 -4.219 1 94 194 GLY A N 1
ATOM 1542 C CA . GLY A 1 194 ? 13.5 -12.023 -5.172 1 94 194 GLY A CA 1
ATOM 1543 C C . GLY A 1 194 ? 12.93 -13.266 -4.504 1 94 194 GLY A C 1
ATOM 1544 O O . GLY A 1 194 ? 13.18 -14.383 -4.957 1 94 194 GLY A O 1
ATOM 1545 N N . LYS A 1 195 ? 12.203 -13 -3.42 1 94.12 195 LYS A N 1
ATOM 1546 C CA . LYS A 1 195 ? 11.703 -14.164 -2.695 1 94.12 195 LYS A CA 1
ATOM 1547 C C . LYS A 1 195 ? 10.273 -13.945 -2.223 1 94.12 195 LYS A C 1
ATOM 1549 O O . LYS A 1 195 ? 9.789 -12.812 -2.193 1 94.12 195 LYS A O 1
ATOM 1554 N N . VAL A 1 196 ? 9.648 -15.031 -1.889 1 96.38 196 VAL A N 1
ATOM 1555 C CA . VAL A 1 196 ? 8.312 -15.062 -1.31 1 96.38 196 VAL A CA 1
ATOM 1556 C C . VAL A 1 196 ? 8.359 -15.711 0.072 1 96.38 196 VAL A C 1
ATOM 1558 O O . VAL A 1 196 ? 9.062 -16.703 0.277 1 96.38 196 VAL A O 1
ATOM 1561 N N . VAL A 1 197 ? 7.742 -15.078 0.974 1 95.44 197 VAL A N 1
ATOM 1562 C CA . VAL A 1 197 ? 7.488 -15.711 2.264 1 95.44 197 VAL A CA 1
ATOM 1563 C C . VAL A 1 197 ? 6.02 -16.109 2.365 1 95.44 197 VAL A C 1
ATOM 1565 O O . VAL A 1 197 ? 5.129 -15.281 2.162 1 95.44 197 VAL A O 1
ATOM 1568 N N . GLU A 1 198 ? 5.809 -17.406 2.67 1 96.44 198 GLU A N 1
ATOM 1569 C CA . GLU A 1 198 ? 4.438 -17.875 2.857 1 96.44 198 GLU A CA 1
ATOM 1570 C C . GLU A 1 198 ? 3.957 -17.625 4.281 1 96.44 198 GLU A C 1
ATOM 1572 O O . GLU A 1 198 ? 4.684 -17.875 5.242 1 96.44 198 GLU A O 1
ATOM 1577 N N . MET A 1 199 ? 2.795 -17.094 4.34 1 94.75 199 MET A N 1
ATOM 1578 C CA . MET A 1 199 ? 2.166 -16.875 5.637 1 94.75 199 MET A CA 1
ATOM 1579 C C . MET A 1 199 ? 0.804 -17.562 5.703 1 94.75 199 MET A C 1
ATOM 1581 O O . MET A 1 199 ? -0.004 -17.438 4.781 1 94.75 199 MET A O 1
ATOM 1585 N N . ASP A 1 200 ? 0.637 -18.266 6.781 1 95.44 200 ASP A N 1
ATOM 1586 C CA . ASP A 1 200 ? -0.689 -18.844 6.953 1 95.44 200 ASP A CA 1
ATOM 1587 C C . ASP A 1 200 ? -1.726 -17.766 7.277 1 95.44 200 ASP A C 1
ATOM 1589 O O . ASP A 1 200 ? -1.383 -16.703 7.797 1 95.44 200 ASP A O 1
ATOM 1593 N N . VAL A 1 201 ? -2.951 -18.062 7.047 1 95.88 201 VAL A N 1
ATOM 1594 C CA . VAL A 1 201 ? -4.039 -17.094 7.105 1 95.88 201 VAL A CA 1
ATOM 1595 C C . VAL A 1 201 ? -4.211 -16.594 8.539 1 95.88 201 VAL A C 1
ATOM 1597 O O . VAL A 1 201 ? -4.32 -15.391 8.773 1 95.88 201 VAL A O 1
ATOM 1600 N N . ASP A 1 202 ? -4.199 -17.469 9.516 1 94.88 202 ASP A N 1
ATOM 1601 C CA . ASP A 1 202 ? -4.367 -17.078 10.914 1 94.88 202 ASP A CA 1
ATOM 1602 C C . ASP A 1 202 ? -3.242 -16.156 11.359 1 94.88 202 ASP A C 1
ATOM 1604 O O . ASP A 1 202 ? -3.496 -15.133 12.008 1 94.88 202 ASP A O 1
ATOM 1608 N N . SER A 1 203 ? -2.082 -16.5 11.023 1 91.5 203 SER A N 1
ATOM 1609 C CA . SER A 1 203 ? -0.926 -15.688 11.383 1 91.5 203 SER A CA 1
ATOM 1610 C C . SER A 1 203 ? -1.009 -14.305 10.742 1 91.5 203 SER A C 1
ATOM 1612 O O . SER A 1 203 ? -0.634 -13.312 11.359 1 91.5 203 SER A O 1
ATOM 1614 N N . TYR A 1 204 ? -1.484 -14.312 9.523 1 92.94 204 TYR A N 1
ATOM 1615 C CA . TYR A 1 204 ? -1.63 -13.031 8.828 1 92.94 204 TYR A CA 1
ATOM 1616 C C . TYR A 1 204 ? -2.617 -12.133 9.555 1 92.94 204 TYR A C 1
ATOM 1618 O O . TYR A 1 204 ? -2.314 -10.969 9.836 1 92.94 204 TYR A O 1
ATOM 1626 N N . PHE A 1 205 ? -3.754 -12.688 9.914 1 92.25 205 PHE A N 1
ATOM 1627 C CA . PHE A 1 205 ? -4.77 -11.938 10.641 1 92.25 205 PHE A CA 1
ATOM 1628 C C . PHE A 1 205 ? -4.223 -11.43 11.969 1 92.25 205 PHE A C 1
ATOM 1630 O O . PHE A 1 205 ? -4.484 -10.289 12.359 1 92.25 205 PHE A O 1
ATOM 1637 N N . ASP A 1 206 ? -3.5 -12.195 12.602 1 89 206 ASP A N 1
ATOM 1638 C CA . ASP A 1 206 ? -2.945 -11.82 13.898 1 89 206 ASP A CA 1
ATOM 1639 C C . ASP A 1 206 ? -1.94 -10.68 13.758 1 89 206 ASP A C 1
ATOM 1641 O O . ASP A 1 206 ? -1.851 -9.812 14.625 1 89 206 ASP A O 1
ATOM 1645 N N . GLN A 1 207 ? -1.245 -10.672 12.719 1 87.25 207 GLN A N 1
ATOM 1646 C CA . GLN A 1 207 ? -0.193 -9.68 12.516 1 87.25 207 GLN A CA 1
ATOM 1647 C C . GLN A 1 207 ? -0.775 -8.344 12.07 1 87.25 207 GLN A C 1
ATOM 1649 O O . GLN A 1 207 ? -0.308 -7.285 12.5 1 87.25 207 GLN A O 1
ATOM 1654 N N . VAL A 1 208 ? -1.772 -8.406 11.203 1 85.19 208 VAL A N 1
ATOM 1655 C CA . VAL A 1 208 ? -2.217 -7.16 10.594 1 85.19 208 VAL A CA 1
ATOM 1656 C C . VAL A 1 208 ? -3.469 -6.652 11.312 1 85.19 208 VAL A C 1
ATOM 1658 O O . VAL A 1 208 ? -3.902 -5.52 11.094 1 85.19 208 VAL A O 1
ATOM 1661 N N . GLY A 1 209 ? -4.035 -7.484 12.062 1 75.31 209 GLY A N 1
ATOM 1662 C CA . GLY A 1 209 ? -5.281 -7.148 12.734 1 75.31 209 GLY A CA 1
ATOM 1663 C C . GLY A 1 209 ? -5.219 -5.832 13.484 1 75.31 209 GLY A C 1
ATOM 1664 O O . GLY A 1 209 ? -6.164 -5.043 13.438 1 75.31 209 GLY A O 1
ATOM 1665 N N . GLY A 1 210 ? -4.148 -5.586 14.094 1 67.69 210 GLY A N 1
ATOM 1666 C CA . GLY A 1 210 ? -4.02 -4.336 14.828 1 67.69 210 GLY A CA 1
ATOM 1667 C C . GLY A 1 210 ? -4.07 -3.111 13.938 1 67.69 210 GLY A C 1
ATOM 1668 O O . GLY A 1 210 ? -4.777 -2.146 14.234 1 67.69 210 GLY A O 1
ATOM 1669 N N . MET A 1 211 ? -3.383 -3.154 12.836 1 72 211 MET A N 1
ATOM 1670 C CA . MET A 1 211 ? -3.35 -2.033 11.906 1 72 211 MET A CA 1
ATOM 1671 C C . MET A 1 211 ? -4.73 -1.785 11.305 1 72 211 MET A C 1
ATOM 1673 O O . MET A 1 211 ? -5.191 -0.645 11.258 1 72 211 MET A O 1
ATOM 1677 N N . LEU A 1 212 ? -5.324 -2.811 10.852 1 75.62 212 LEU A N 1
ATOM 1678 C CA . LEU A 1 212 ? -6.629 -2.703 10.203 1 75.62 212 LEU A CA 1
ATOM 1679 C C . LEU A 1 212 ? -7.699 -2.279 11.203 1 75.62 212 LEU A C 1
ATOM 1681 O O . LEU A 1 212 ? -8.586 -1.487 10.875 1 75.62 212 LEU A O 1
ATOM 1685 N N . SER A 1 213 ? -7.586 -2.828 12.336 1 72.81 213 SER A N 1
ATOM 1686 C CA . SER A 1 213 ? -8.562 -2.461 13.359 1 72.81 213 SER A CA 1
ATOM 1687 C C . SER A 1 213 ? -8.445 -0.989 13.742 1 72.81 213 SER A C 1
ATOM 1689 O O . SER A 1 213 ? -9.453 -0.307 13.938 1 72.81 213 SER A O 1
ATOM 1691 N N . THR A 1 214 ? -7.289 -0.599 13.891 1 62.53 214 THR A N 1
ATOM 1692 C CA . THR A 1 214 ? -7.059 0.802 14.219 1 62.53 214 THR A CA 1
ATOM 1693 C C . THR A 1 214 ? -7.562 1.713 13.109 1 62.53 214 THR A C 1
ATOM 1695 O O . THR A 1 214 ? -8.148 2.768 13.375 1 62.53 214 THR A O 1
ATOM 1698 N N . GLY A 1 215 ? -7.387 1.186 11.914 1 56.28 215 GLY A N 1
ATOM 1699 C CA . GLY A 1 215 ? -7.766 2.012 10.773 1 56.28 215 GLY A CA 1
ATOM 1700 C C . GLY A 1 215 ? -9.211 1.827 10.359 1 56.28 215 GLY A C 1
ATOM 1701 O O . GLY A 1 215 ? -9.797 2.699 9.711 1 56.28 215 GLY A O 1
ATOM 1702 N N . MET A 1 216 ? -9.672 0.585 10.539 1 55.16 216 MET A N 1
ATOM 1703 C CA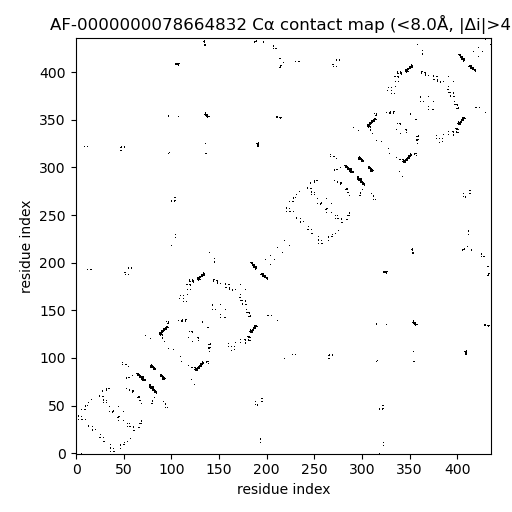 . MET A 1 216 ? -11.016 0.263 10.062 1 55.16 216 MET A CA 1
ATOM 1704 C C . MET A 1 216 ? -12.062 0.624 11.109 1 55.16 216 MET A C 1
ATOM 1706 O O . MET A 1 216 ? -13.227 0.836 10.773 1 55.16 216 MET A O 1
ATOM 1710 N N . ASP A 1 217 ? -11.883 0.209 12.477 1 48.38 217 ASP A N 1
ATOM 1711 C CA . ASP A 1 217 ? -12.914 0.537 13.453 1 48.38 217 ASP A CA 1
ATOM 1712 C C . ASP A 1 217 ? -13.398 1.976 13.281 1 48.38 217 ASP A C 1
ATOM 1714 O O . ASP A 1 217 ? -12.789 2.908 13.805 1 48.38 217 ASP A O 1
ATOM 1718 N N . LEU A 1 218 ? -13.758 2.223 12.148 1 36.16 218 LEU A N 1
ATOM 1719 C CA . LEU A 1 218 ? -14.719 3.303 11.938 1 36.16 218 LEU A CA 1
ATOM 1720 C C . LEU A 1 218 ? -15.93 3.137 12.852 1 36.16 218 LEU A C 1
ATOM 1722 O O . LEU A 1 218 ? -16.344 2.012 13.148 1 36.16 218 LEU A O 1
ATOM 1726 N N . MET B 1 1 ? -8.227 12.156 -14.828 1 84.31 1 MET B N 1
ATOM 1727 C CA . MET B 1 1 ? -9.359 12.828 -14.188 1 84.31 1 MET B CA 1
ATOM 1728 C C . MET B 1 1 ? -9.43 14.289 -14.617 1 84.31 1 MET B C 1
ATOM 1730 O O . MET B 1 1 ? -8.406 14.961 -14.742 1 84.31 1 MET B O 1
ATOM 1734 N N . ASP B 1 2 ? -10.555 14.773 -14.883 1 93 2 ASP B N 1
ATOM 1735 C CA . ASP B 1 2 ? -10.633 16.172 -15.273 1 93 2 ASP B CA 1
ATOM 1736 C C . ASP B 1 2 ? -10.93 17.062 -14.062 1 93 2 ASP B C 1
ATOM 1738 O O . ASP B 1 2 ? -11.133 16.562 -12.953 1 93 2 ASP B O 1
ATOM 1742 N N . LEU B 1 3 ? -10.82 18.344 -14.305 1 96.62 3 LEU B N 1
ATOM 1743 C CA . LEU B 1 3 ? -10.938 19.328 -13.234 1 96.62 3 LEU B CA 1
ATOM 1744 C C . LEU B 1 3 ? -12.336 19.297 -12.617 1 96.62 3 LEU B C 1
ATOM 1746 O O . LEU B 1 3 ? -12.484 19.438 -11.398 1 96.62 3 LEU B O 1
ATOM 1750 N N . GLU B 1 4 ? -13.328 19.125 -13.414 1 97.06 4 GLU B N 1
ATOM 1751 C CA . GLU B 1 4 ? -14.703 19.078 -12.922 1 97.06 4 GLU B CA 1
ATOM 1752 C C . GLU B 1 4 ? -14.906 17.922 -11.961 1 97.06 4 GLU B C 1
ATOM 1754 O O . GLU B 1 4 ? -15.5 18.078 -10.891 1 97.06 4 GLU B O 1
ATOM 1759 N N . ARG B 1 5 ? -14.484 16.766 -12.391 1 96.94 5 ARG B N 1
ATOM 1760 C CA . ARG B 1 5 ? -14.609 15.586 -11.539 1 96.94 5 ARG B CA 1
ATOM 1761 C C . ARG B 1 5 ? -13.773 15.734 -10.273 1 96.94 5 ARG B C 1
ATOM 1763 O O . ARG B 1 5 ? -14.211 15.344 -9.188 1 96.94 5 ARG B O 1
ATOM 1770 N N . PHE B 1 6 ? -12.547 16.312 -10.406 1 98.06 6 PHE B N 1
ATOM 1771 C CA . PHE B 1 6 ? -11.711 16.578 -9.25 1 98.06 6 PHE B CA 1
ATOM 1772 C C . PHE B 1 6 ? -12.438 17.484 -8.258 1 98.06 6 PHE B C 1
ATOM 1774 O O . PHE B 1 6 ? -12.5 17.188 -7.066 1 98.06 6 PHE B O 1
ATOM 1781 N N . THR B 1 7 ? -12.969 18.562 -8.75 1 98.31 7 THR B N 1
ATOM 1782 C CA . THR B 1 7 ? -13.664 19.547 -7.93 1 98.31 7 THR B CA 1
ATOM 1783 C C . THR B 1 7 ? -14.859 18.922 -7.223 1 98.31 7 THR B C 1
ATOM 1785 O O . THR B 1 7 ? -15.078 19.141 -6.031 1 98.31 7 THR B O 1
ATOM 1788 N N . ALA B 1 8 ? -15.57 18.125 -7.977 1 98 8 ALA B N 1
ATOM 1789 C CA . ALA B 1 8 ? -16.719 17.438 -7.391 1 98 8 ALA B CA 1
ATOM 1790 C C . ALA B 1 8 ? -16.297 16.516 -6.254 1 98 8 ALA B C 1
ATOM 1792 O O . ALA B 1 8 ? -16.953 16.469 -5.211 1 98 8 ALA B O 1
ATOM 1793 N N . ASP B 1 9 ? -15.266 15.758 -6.453 1 97.44 9 ASP B N 1
ATOM 1794 C CA . ASP B 1 9 ? -14.789 14.797 -5.461 1 97.44 9 ASP B CA 1
ATOM 1795 C C . ASP B 1 9 ? -14.32 15.508 -4.195 1 97.44 9 ASP B C 1
ATOM 1797 O O . ASP B 1 9 ? -14.742 15.172 -3.088 1 97.44 9 ASP B O 1
ATOM 1801 N N . VAL B 1 10 ? -13.477 16.5 -4.363 1 97.94 10 VAL B N 1
ATOM 1802 C CA . VAL B 1 10 ? -12.922 17.203 -3.211 1 97.94 10 VAL B CA 1
ATOM 1803 C C . VAL B 1 10 ? -14.031 17.953 -2.477 1 97.94 10 VAL B C 1
ATOM 1805 O O . VAL B 1 10 ? -14.031 18.016 -1.246 1 97.94 10 VAL B O 1
ATOM 1808 N N . THR B 1 11 ? -14.961 18.516 -3.236 1 97.94 11 THR B N 1
ATOM 1809 C CA . THR B 1 11 ? -16.078 19.219 -2.631 1 97.94 11 THR B CA 1
ATOM 1810 C C . THR B 1 11 ? -16.969 18.25 -1.857 1 97.94 11 THR B C 1
ATOM 1812 O O . THR B 1 11 ? -17.438 18.562 -0.756 1 97.94 11 THR B O 1
ATOM 1815 N N . SER B 1 12 ? -17.188 17.125 -2.451 1 97.31 12 SER B N 1
ATOM 1816 C CA . SER B 1 12 ? -17.984 16.109 -1.779 1 97.31 12 SER B CA 1
ATOM 1817 C C . SER B 1 12 ? -17.328 15.648 -0.481 1 97.31 12 SER B C 1
ATOM 1819 O O . SER B 1 12 ? -17.984 15.562 0.558 1 97.31 12 SER B O 1
ATOM 1821 N N . LEU B 1 13 ? -16.125 15.344 -0.515 1 96.81 13 LEU B N 1
ATOM 1822 C CA . LEU B 1 13 ? -15.398 14.891 0.67 1 96.81 13 LEU B CA 1
ATOM 1823 C C . LEU B 1 13 ? -15.375 15.977 1.739 1 96.81 13 LEU B C 1
ATOM 1825 O O . LEU B 1 13 ? -15.648 15.711 2.91 1 96.81 13 LEU B O 1
ATOM 1829 N N . SER B 1 14 ? -15.039 17.156 1.33 1 97.06 14 SER B N 1
ATOM 1830 C CA . SER B 1 14 ? -15.016 18.281 2.258 1 97.06 14 SER B CA 1
ATOM 1831 C C . SER B 1 14 ? -16.375 18.5 2.904 1 97.06 14 SER B C 1
ATOM 1833 O O . SER 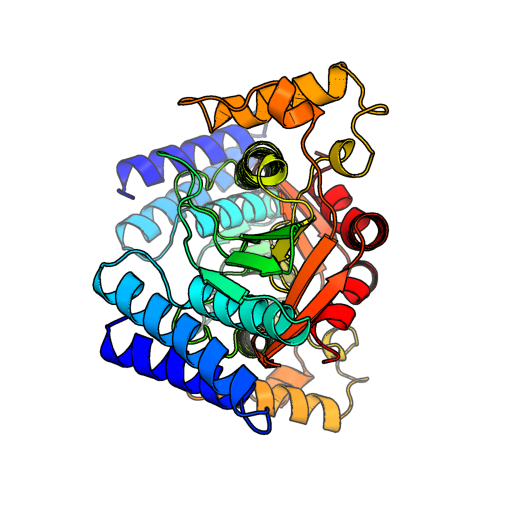B 1 14 ? -16.469 18.75 4.105 1 97.06 14 SER B O 1
ATOM 1835 N N . GLY B 1 15 ? -17.391 18.406 2.062 1 95.69 15 GLY B N 1
ATOM 1836 C CA . GLY B 1 15 ? -18.75 18.562 2.572 1 95.69 15 GLY B CA 1
ATOM 1837 C C . GLY B 1 15 ? -19.109 17.516 3.619 1 95.69 15 GLY B C 1
ATOM 1838 O O . GLY B 1 15 ? -19.656 17.859 4.668 1 95.69 15 GLY B O 1
ATOM 1839 N N . ARG B 1 16 ? -18.781 16.297 3.326 1 94.5 16 ARG B N 1
ATOM 1840 C CA . ARG B 1 16 ? -19.031 15.227 4.277 1 94.5 16 ARG B CA 1
ATOM 1841 C C . ARG B 1 16 ? -18.281 15.469 5.59 1 94.5 16 ARG B C 1
ATOM 1843 O O . ARG B 1 16 ? -18.844 15.273 6.672 1 94.5 16 ARG B O 1
ATOM 1850 N N . MET B 1 17 ? -17.125 15.977 5.512 1 94.25 17 MET B N 1
ATOM 1851 C CA . MET B 1 17 ? -16.266 16.156 6.672 1 94.25 17 MET B CA 1
ATOM 1852 C C . MET B 1 17 ? -16.688 17.375 7.484 1 94.25 17 MET B C 1
ATOM 1854 O O . MET B 1 17 ? -16.469 17.438 8.695 1 94.25 17 MET B O 1
ATOM 1858 N N . SER B 1 18 ? -17.281 18.281 6.828 1 94.38 18 SER B N 1
ATOM 1859 C CA . SER B 1 18 ? -17.625 19.531 7.484 1 94.38 18 SER B CA 1
ATOM 1860 C C . SER B 1 18 ? -19.062 19.531 7.984 1 94.38 18 SER B C 1
ATOM 1862 O O . SER B 1 18 ? -19.5 20.469 8.625 1 94.38 18 SER B O 1
ATOM 1864 N N . ALA B 1 19 ? -19.734 18.484 7.637 1 93.62 19 ALA B N 1
ATOM 1865 C CA . ALA B 1 19 ? -21.125 18.406 8.062 1 93.62 19 ALA B CA 1
ATOM 1866 C C . ALA B 1 19 ? -21.234 18.5 9.586 1 93.62 19 ALA B C 1
ATOM 1868 O O . ALA B 1 19 ? -20.578 17.75 10.305 1 93.62 19 ALA B O 1
ATOM 1869 N N . GLY B 1 20 ? -22 19.422 10.07 1 93.88 20 GLY B N 1
ATOM 1870 C CA . GLY B 1 20 ? -22.234 19.578 11.492 1 93.88 20 GLY B CA 1
ATOM 1871 C C . GLY B 1 20 ? -21.125 20.328 12.203 1 93.88 20 GLY B C 1
ATOM 1872 O O . GLY B 1 20 ? -21.188 20.531 13.414 1 93.88 20 GLY B O 1
ATOM 1873 N N . GLU B 1 21 ? -20.188 20.781 11.516 1 96.19 21 GLU B N 1
ATOM 1874 C CA . GLU B 1 21 ? -19.078 21.516 12.102 1 96.19 21 GLU B CA 1
ATOM 1875 C C . GLU B 1 21 ? -19.406 23 12.273 1 96.19 21 GLU B C 1
ATOM 1877 O O . GLU B 1 21 ? -20.391 23.484 11.711 1 96.19 21 GLU B O 1
ATOM 1882 N N . SER B 1 22 ? -18.688 23.656 13.141 1 96.44 22 SER B N 1
ATOM 1883 C CA . SER B 1 22 ? -18.844 25.109 13.32 1 96.44 22 SER B CA 1
ATOM 1884 C C . SER B 1 22 ? -18.5 25.859 12.039 1 96.44 22 SER B C 1
ATOM 1886 O O . SER B 1 22 ? -17.812 25.328 11.164 1 96.44 22 SER B O 1
ATOM 1888 N N . GLU B 1 23 ? -18.953 27 11.898 1 96.62 23 GLU B N 1
ATOM 1889 C CA . GLU B 1 23 ? -18.688 27.859 10.742 1 96.62 23 GLU B CA 1
ATOM 1890 C C . GLU B 1 23 ? -17.188 28.078 10.547 1 96.62 23 GLU B C 1
ATOM 1892 O O . GLU B 1 23 ? -16.719 28.125 9.414 1 96.62 23 GLU B O 1
ATOM 1897 N N . GLU B 1 24 ? -16.562 28.219 11.633 1 96.38 24 GLU B N 1
ATOM 1898 C CA . GLU B 1 24 ? -15.125 28.438 11.578 1 96.38 24 GLU B CA 1
ATOM 1899 C C . GLU B 1 24 ? -14.414 27.25 10.93 1 96.38 24 GLU B C 1
ATOM 1901 O O . GLU B 1 24 ? -13.562 27.438 10.055 1 96.38 24 GLU B O 1
ATOM 1906 N N . VAL B 1 25 ? -14.758 26.125 11.344 1 96.56 25 VAL B N 1
ATOM 1907 C CA . VAL B 1 25 ? -14.156 24.922 10.797 1 96.56 25 VAL B CA 1
ATOM 1908 C C . VAL B 1 25 ? -14.5 24.797 9.312 1 96.56 25 VAL B C 1
ATOM 1910 O O . VAL B 1 25 ? -13.633 24.469 8.492 1 96.56 25 VAL B O 1
ATOM 1913 N N . VAL B 1 26 ? -15.711 25.062 8.945 1 97.5 26 VAL B N 1
ATOM 1914 C CA . VAL B 1 26 ? -16.172 24.984 7.566 1 97.5 26 VAL B CA 1
ATOM 1915 C C . VAL B 1 26 ? -15.352 25.938 6.695 1 97.5 26 VAL B C 1
ATOM 1917 O O . VAL B 1 26 ? -14.93 25.578 5.598 1 97.5 26 VAL B O 1
ATOM 1920 N N . GLN B 1 27 ? -15.172 27.125 7.188 1 97.62 27 GLN B N 1
ATOM 1921 C CA . GLN B 1 27 ? -14.414 28.141 6.445 1 97.62 27 GLN B CA 1
ATOM 1922 C C . GLN B 1 27 ? -12.969 27.688 6.234 1 97.62 27 GLN B C 1
ATOM 1924 O O . GLN B 1 27 ? -12.414 27.859 5.148 1 97.62 27 GLN B O 1
ATOM 1929 N N . ARG B 1 28 ? -12.398 27.188 7.273 1 97.75 28 ARG B N 1
ATOM 1930 C CA . ARG B 1 28 ? -11.023 26.719 7.176 1 97.75 28 ARG B CA 1
ATOM 1931 C C . ARG B 1 28 ? -10.914 25.531 6.215 1 97.75 28 ARG B C 1
ATOM 1933 O O . ARG B 1 28 ? -9.953 25.438 5.445 1 97.75 28 ARG B O 1
ATOM 1940 N N . MET B 1 29 ? -11.867 24.641 6.25 1 97.75 29 MET B N 1
ATOM 1941 C CA . MET B 1 29 ? -11.898 23.516 5.316 1 97.75 29 MET B CA 1
ATOM 1942 C C . MET B 1 29 ? -12.086 24 3.885 1 97.75 29 MET B C 1
ATOM 1944 O O . MET B 1 29 ? -11.508 23.438 2.951 1 97.75 29 MET B O 1
ATOM 1948 N N . ASP B 1 30 ? -12.867 25.031 3.717 1 98.06 30 ASP B N 1
ATOM 1949 C CA . ASP B 1 30 ? -13.094 25.609 2.393 1 98.06 30 ASP B CA 1
ATOM 1950 C C . ASP B 1 30 ? -11.797 26.172 1.812 1 98.06 30 ASP B C 1
ATOM 1952 O O . ASP B 1 30 ? -11.562 26.078 0.605 1 98.06 30 ASP B O 1
ATOM 1956 N N . PHE B 1 31 ? -11.094 26.797 2.689 1 98.38 31 PHE B N 1
ATOM 1957 C CA . PHE B 1 31 ? -9.797 27.312 2.238 1 98.38 31 PHE B CA 1
ATOM 1958 C C . PHE B 1 31 ? -8.945 26.188 1.662 1 98.38 31 PHE B C 1
ATOM 1960 O O . PHE B 1 31 ? -8.398 26.312 0.568 1 98.38 31 PHE B O 1
ATOM 1967 N N . VAL B 1 32 ? -8.797 25.062 2.4 1 98.5 32 VAL B N 1
ATOM 1968 C CA . VAL B 1 32 ? -7.988 23.938 1.979 1 98.5 32 VAL B CA 1
ATOM 1969 C C . VAL B 1 32 ? -8.547 23.359 0.681 1 98.5 32 VAL B C 1
ATOM 1971 O O . VAL B 1 32 ? -7.793 23.078 -0.255 1 98.5 32 VAL B O 1
ATOM 1974 N N . LYS B 1 33 ? -9.844 23.141 0.635 1 98.56 33 LYS B N 1
ATOM 1975 C CA . LYS B 1 33 ? -10.523 22.641 -0.552 1 98.56 33 LYS B CA 1
ATOM 1976 C C . LYS B 1 33 ? -10.203 23.484 -1.777 1 98.56 33 LYS B C 1
ATOM 1978 O O . LYS B 1 33 ? -9.812 22.953 -2.82 1 98.56 33 LYS B O 1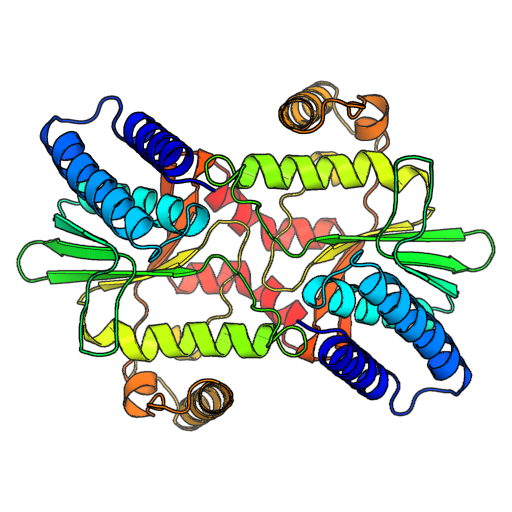
ATOM 1983 N N . ASN B 1 34 ? -10.336 24.781 -1.662 1 98.62 34 ASN B N 1
ATOM 1984 C CA . ASN B 1 34 ? -10.102 25.703 -2.777 1 98.62 34 ASN B CA 1
ATOM 1985 C C . ASN B 1 34 ? -8.633 25.703 -3.193 1 98.62 34 ASN B C 1
ATOM 1987 O O . ASN B 1 34 ? -8.32 25.828 -4.379 1 98.62 34 ASN B O 1
ATOM 1991 N N . ARG B 1 35 ? -7.801 25.641 -2.205 1 98.56 35 ARG B N 1
ATOM 1992 C CA . ARG B 1 35 ? -6.371 25.531 -2.482 1 98.56 35 ARG B CA 1
ATOM 1993 C C . ARG B 1 35 ? -6.066 24.281 -3.309 1 98.56 35 ARG B C 1
ATOM 1995 O O . ARG B 1 35 ? -5.32 24.359 -4.285 1 98.56 35 ARG B O 1
ATOM 2002 N N . LEU B 1 36 ? -6.617 23.141 -2.984 1 98.75 36 LEU B N 1
ATOM 2003 C CA . LEU B 1 36 ? -6.406 21.891 -3.701 1 98.75 36 LEU B CA 1
ATOM 2004 C C . LEU B 1 36 ? -6.949 21.969 -5.125 1 98.75 36 LEU B C 1
ATOM 2006 O O . LEU B 1 36 ? -6.328 21.469 -6.062 1 98.75 36 LEU B O 1
ATOM 2010 N N . ILE B 1 37 ? -8.094 22.594 -5.27 1 98.69 37 ILE B N 1
ATOM 2011 C CA . ILE B 1 37 ? -8.688 22.75 -6.594 1 98.69 37 ILE B CA 1
ATOM 2012 C C . ILE B 1 37 ? -7.766 23.609 -7.465 1 98.69 37 ILE B C 1
ATOM 2014 O O . ILE B 1 37 ? -7.527 23.266 -8.633 1 98.69 37 ILE B O 1
ATOM 2018 N N . ASP B 1 38 ? -7.262 24.672 -6.891 1 98.56 38 ASP B N 1
ATOM 2019 C CA . ASP B 1 38 ? -6.332 25.531 -7.609 1 98.56 38 ASP B CA 1
ATOM 2020 C C . ASP B 1 38 ? -5.082 24.766 -8.031 1 98.56 38 ASP B C 1
ATOM 2022 O O . ASP B 1 38 ? -4.645 24.875 -9.18 1 98.56 38 ASP B O 1
ATOM 2026 N N . LEU B 1 39 ? -4.504 24.031 -7.141 1 98.5 39 LEU B N 1
ATOM 2027 C CA . LEU B 1 39 ? -3.299 23.25 -7.414 1 98.5 39 LEU B CA 1
ATOM 2028 C C . LEU B 1 39 ? -3.561 22.203 -8.492 1 98.5 39 LEU B C 1
ATOM 2030 O O . LEU B 1 39 ? -2.705 21.953 -9.344 1 98.5 39 LEU B O 1
ATOM 2034 N N . TYR B 1 40 ? -4.695 21.578 -8.406 1 98.31 40 TYR B N 1
ATOM 2035 C CA . TYR B 1 40 ? -5.043 20.578 -9.414 1 98.31 40 TYR B CA 1
ATOM 2036 C C . TYR B 1 40 ? -5.16 21.219 -10.789 1 98.31 40 TYR B C 1
ATOM 2038 O O . TYR B 1 40 ? -4.762 20.625 -11.797 1 98.31 40 TYR B O 1
ATOM 2046 N N . SER B 1 41 ? -5.805 22.406 -10.875 1 98.19 41 SER B N 1
ATOM 2047 C CA . SER B 1 41 ? -5.961 23.109 -12.148 1 98.19 41 SER B CA 1
ATOM 2048 C C . SER B 1 41 ? -4.609 23.375 -12.797 1 98.19 41 SER B C 1
ATOM 2050 O O . SER B 1 41 ? -4.527 23.562 -14.016 1 98.19 41 SER B O 1
ATOM 2052 N N . ARG B 1 42 ? -3.551 23.359 -11.953 1 97.56 42 ARG B N 1
ATOM 2053 C CA . ARG B 1 42 ? -2.189 23.562 -12.438 1 97.56 42 ARG B CA 1
ATOM 2054 C C . ARG B 1 42 ? -1.446 22.234 -12.555 1 97.56 42 ARG B C 1
ATOM 2056 O O . ARG B 1 42 ? -0.228 22.219 -12.742 1 97.56 42 ARG B O 1
ATOM 2063 N N . ASN B 1 43 ? -2.119 21.156 -12.359 1 95.88 43 ASN B N 1
ATOM 2064 C CA . ASN B 1 43 ? -1.598 19.797 -12.484 1 95.88 43 ASN B CA 1
ATOM 2065 C C . ASN B 1 43 ? -0.513 19.516 -11.453 1 95.88 43 ASN B C 1
ATOM 2067 O O . ASN B 1 43 ? 0.5 18.891 -11.766 1 95.88 43 ASN B O 1
ATOM 2071 N N . LEU B 1 44 ? -0.728 19.969 -10.211 1 96.06 44 LEU B N 1
ATOM 2072 C CA . LEU B 1 44 ? 0.296 19.844 -9.18 1 96.06 44 LEU B CA 1
ATOM 2073 C C . LEU B 1 44 ? -0.089 18.781 -8.156 1 96.06 44 LEU B C 1
ATOM 2075 O O . LEU B 1 44 ? 0.75 18.328 -7.367 1 96.06 44 LEU B O 1
ATOM 2079 N N . VAL B 1 45 ? -1.294 18.344 -8.195 1 97 45 VAL B N 1
ATOM 2080 C CA . VAL B 1 45 ? -1.72 17.328 -7.234 1 97 45 VAL B CA 1
ATOM 2081 C C . VAL B 1 45 ? -2.631 16.312 -7.922 1 97 45 VAL B C 1
ATOM 2083 O O . VAL B 1 45 ? -3.09 16.547 -9.039 1 97 45 VAL B O 1
ATOM 2086 N N . LYS B 1 46 ? -2.824 15.172 -7.262 1 96 46 LYS B N 1
ATOM 2087 C CA . LYS B 1 46 ? -3.713 14.094 -7.703 1 96 46 LYS B CA 1
ATOM 2088 C C . LYS B 1 46 ? -4.781 13.797 -6.652 1 96 46 LYS B C 1
ATOM 2090 O O . LYS B 1 46 ? -4.582 14.07 -5.469 1 96 46 LYS B O 1
ATOM 2095 N N . ILE B 1 47 ? -5.863 13.227 -7.031 1 97.75 47 ILE B N 1
ATOM 2096 C CA . ILE B 1 47 ? -7.062 13.125 -6.211 1 97.75 47 ILE B CA 1
ATOM 2097 C C . ILE B 1 47 ? -6.793 12.219 -5.012 1 97.75 47 ILE B C 1
ATOM 2099 O O . ILE B 1 47 ? -7.227 12.516 -3.893 1 97.75 47 ILE B O 1
ATOM 2103 N N . ASN B 1 48 ? -6.055 11.109 -5.238 1 97.12 48 ASN B N 1
ATOM 2104 C CA . ASN B 1 48 ? -5.812 10.188 -4.133 1 97.12 48 ASN B CA 1
ATOM 2105 C C . ASN B 1 48 ? -5.039 10.852 -3.002 1 97.12 48 ASN B C 1
ATOM 2107 O O . ASN B 1 48 ? -5.387 10.703 -1.83 1 97.12 48 ASN B O 1
ATOM 2111 N N . HIS B 1 49 ? -4.074 11.547 -3.375 1 97.88 49 HIS B N 1
ATOM 2112 C CA . HIS B 1 49 ? -3.248 12.25 -2.402 1 97.88 49 HIS B CA 1
ATOM 2113 C C . HIS B 1 49 ? -4.004 13.414 -1.777 1 97.88 49 HIS B C 1
ATOM 2115 O O . HIS B 1 49 ? -3.949 13.617 -0.562 1 97.88 49 HIS B O 1
ATOM 2121 N N . SER B 1 50 ? -4.734 14.133 -2.568 1 98.38 50 SER B N 1
ATOM 2122 C CA . SER B 1 50 ? -5.477 15.305 -2.113 1 98.38 50 SER B CA 1
ATOM 2123 C C . SER B 1 50 ? -6.551 14.914 -1.104 1 98.38 50 SER B C 1
ATOM 2125 O O . SER B 1 50 ? -6.812 15.656 -0.153 1 98.38 50 SER B O 1
ATOM 2127 N N . ALA B 1 51 ? -7.184 13.781 -1.361 1 98.38 51 ALA B N 1
ATOM 2128 C CA . ALA B 1 51 ? -8.172 13.297 -0.398 1 98.38 51 ALA B CA 1
ATOM 2129 C C . ALA B 1 51 ? -7.543 13.094 0.976 1 98.38 51 ALA B C 1
ATOM 2131 O O . ALA B 1 51 ? -8.133 13.453 1.997 1 98.38 51 ALA B O 1
ATOM 2132 N N . MET B 1 52 ? -6.367 12.57 0.964 1 98.56 52 MET B N 1
ATOM 2133 C CA . MET B 1 52 ? -5.656 12.344 2.221 1 98.56 52 MET B CA 1
ATOM 2134 C C . MET B 1 52 ? -5.25 13.656 2.867 1 98.56 52 MET B C 1
ATOM 2136 O O . MET B 1 52 ? -5.332 13.805 4.09 1 98.56 52 MET B O 1
ATOM 2140 N N . GLU B 1 53 ? -4.828 14.562 2.055 1 98.81 53 GLU B N 1
ATOM 2141 C CA . GLU B 1 53 ? -4.477 15.883 2.564 1 98.81 53 GLU B CA 1
ATOM 2142 C C . GLU B 1 53 ? -5.668 16.547 3.252 1 98.81 53 GLU B C 1
ATOM 2144 O O . GLU B 1 53 ? -5.523 17.141 4.32 1 98.81 53 GLU B O 1
ATOM 2149 N N . LEU B 1 54 ? -6.789 16.422 2.643 1 98.56 54 LEU B N 1
ATOM 2150 C CA . LEU B 1 54 ? -8 17.031 3.18 1 98.56 54 LEU B CA 1
ATOM 2151 C C . LEU B 1 54 ? -8.359 16.422 4.535 1 98.56 54 LEU B C 1
ATOM 2153 O O . LEU B 1 54 ? -8.719 17.156 5.465 1 98.56 54 LEU B O 1
ATOM 2157 N N . VAL B 1 55 ? -8.273 15.133 4.641 1 98.31 55 VAL B N 1
ATOM 2158 C CA . VAL B 1 55 ? -8.609 14.453 5.891 1 98.31 55 VAL B CA 1
ATOM 2159 C C . VAL B 1 55 ? -7.621 14.867 6.98 1 98.31 55 VAL B C 1
ATOM 2161 O O . VAL B 1 55 ? -8.016 15.141 8.117 1 98.31 55 VAL B O 1
ATOM 2164 N N . CYS B 1 56 ? -6.355 14.938 6.664 1 98.75 56 CYS B N 1
ATOM 2165 C CA . CYS B 1 56 ? -5.352 15.383 7.625 1 98.75 56 CYS B CA 1
ATOM 2166 C C . CYS B 1 56 ? -5.586 16.828 8.039 1 98.75 56 CYS B C 1
ATOM 2168 O O . CYS B 1 56 ? -5.445 17.172 9.211 1 98.75 56 CYS B O 1
ATOM 2170 N N . ALA B 1 57 ? -5.895 17.625 7.078 1 98.69 57 ALA B N 1
ATOM 2171 C CA . ALA B 1 57 ? -6.172 19.031 7.363 1 98.69 57 ALA B CA 1
ATOM 2172 C C . ALA B 1 57 ? -7.312 19.172 8.367 1 98.69 57 ALA B C 1
ATOM 2174 O O . ALA B 1 57 ? -7.207 19.938 9.336 1 98.69 57 ALA B O 1
ATOM 2175 N N . LYS B 1 58 ? -8.391 18.484 8.109 1 98.19 58 LYS B N 1
ATOM 2176 C CA . LYS B 1 58 ? -9.523 18.531 9.023 1 98.19 58 LYS B CA 1
ATOM 2177 C C . LYS B 1 58 ? -9.094 18.172 10.445 1 98.19 58 LYS B C 1
ATOM 2179 O O . LYS B 1 58 ? -9.492 18.828 11.406 1 98.19 58 LYS B O 1
ATOM 2184 N N . HIS B 1 59 ? -8.352 17.125 10.539 1 98.06 59 HIS B N 1
ATOM 2185 C CA . HIS B 1 59 ? -7.871 16.672 11.836 1 98.06 59 HIS B CA 1
ATOM 2186 C C . HIS B 1 59 ? -7.105 17.766 12.562 1 98.06 59 HIS B C 1
ATOM 2188 O O . HIS B 1 59 ? -7.348 18.016 13.75 1 98.06 59 HIS B O 1
ATOM 2194 N N . LEU B 1 60 ? -6.234 18.453 11.883 1 98.62 60 LEU B N 1
ATOM 2195 C CA . LEU B 1 60 ? -5.406 19.516 12.469 1 98.62 60 LEU B CA 1
ATOM 2196 C C . LEU B 1 60 ? -6.238 20.75 12.773 1 98.62 60 LEU B C 1
ATOM 2198 O O . LEU B 1 60 ? -6.023 21.406 13.797 1 98.62 60 LEU B O 1
ATOM 2202 N N . ILE B 1 61 ? -7.164 21.062 11.93 1 98.19 61 ILE B N 1
ATOM 2203 C CA . ILE B 1 61 ? -8.055 22.188 12.148 1 98.19 61 ILE B CA 1
ATOM 2204 C C . ILE B 1 61 ? -8.836 21.984 13.453 1 98.19 61 ILE B C 1
ATOM 2206 O O . ILE B 1 61 ? -9.016 22.938 14.227 1 98.19 61 ILE B O 1
ATOM 2210 N N . HIS B 1 62 ? -9.219 20.75 13.695 1 96.31 62 HIS B N 1
ATOM 2211 C CA . HIS B 1 62 ? -9.945 20.438 14.922 1 96.31 62 HIS B CA 1
ATOM 2212 C C . HIS B 1 62 ? -9.078 20.703 16.156 1 96.31 62 HIS B C 1
ATOM 2214 O O . HIS B 1 62 ? -9.609 20.969 17.234 1 96.31 62 HIS B O 1
ATOM 2220 N N . TYR B 1 63 ? -7.824 20.672 15.969 1 95.25 63 TYR B N 1
ATOM 2221 C CA . TYR B 1 63 ? -6.914 20.938 17.078 1 95.25 63 TYR B CA 1
ATOM 2222 C C . TYR B 1 63 ? -6.527 22.406 17.125 1 95.25 63 TYR B C 1
ATOM 2224 O O . TYR B 1 63 ? -5.633 22.797 17.891 1 95.25 63 TYR B O 1
ATOM 2232 N N . GLY B 1 64 ? -7.141 23.203 16.266 1 95.69 64 GLY B N 1
ATOM 2233 C CA . GLY B 1 64 ? -6.98 24.641 16.344 1 95.69 64 GLY B CA 1
ATOM 2234 C C . GLY B 1 64 ? -5.914 25.188 15.414 1 95.69 64 GLY B C 1
ATOM 2235 O O . GLY B 1 64 ? -5.559 26.359 15.484 1 95.69 64 GLY B O 1
ATOM 2236 N N . TYR B 1 65 ? -5.418 24.375 14.523 1 97.94 65 TYR B N 1
ATOM 2237 C CA . TYR B 1 65 ? -4.367 24.812 13.609 1 97.94 65 TYR B CA 1
ATOM 2238 C C . TYR B 1 65 ? -4.953 25.578 12.43 1 97.94 65 TYR B C 1
ATOM 2240 O O . TYR B 1 65 ? -6.062 25.281 11.977 1 97.94 65 TYR B O 1
ATOM 2248 N N . GLN B 1 66 ? -4.195 26.547 11.945 1 98 66 GLN B N 1
ATOM 2249 C CA . GLN B 1 66 ? -4.336 27.016 10.578 1 98 66 GLN B CA 1
ATOM 2250 C C . GLN B 1 66 ? -3.566 26.125 9.602 1 98 66 GLN B C 1
ATOM 2252 O O . GLN B 1 66 ? -2.393 25.828 9.828 1 98 66 GLN B O 1
ATOM 2257 N N . VAL B 1 67 ? -4.242 25.734 8.562 1 98.75 67 VAL B N 1
ATOM 2258 C CA . VAL B 1 67 ? -3.646 24.672 7.746 1 98.75 67 VAL B CA 1
ATOM 2259 C C . VAL B 1 67 ? -3.498 25.156 6.305 1 98.75 67 VAL B C 1
ATOM 2261 O O . VAL B 1 67 ? -4.391 25.812 5.77 1 98.75 67 VAL B O 1
ATOM 2264 N N . ASP B 1 68 ? -2.377 24.844 5.695 1 98.44 68 ASP B N 1
ATOM 2265 C CA . ASP B 1 68 ? -2.102 24.969 4.266 1 98.44 68 ASP B CA 1
ATOM 2266 C C . ASP B 1 68 ? -1.646 23.625 3.676 1 98.44 68 ASP B C 1
ATOM 2268 O O . ASP B 1 68 ? -1.241 22.719 4.41 1 98.44 68 ASP B O 1
ATOM 2272 N N . VAL B 1 69 ? -1.837 23.516 2.363 1 98.75 69 VAL B N 1
ATOM 2273 C CA . VAL B 1 69 ? -1.403 22.297 1.696 1 98.75 69 VAL B CA 1
ATOM 2274 C C . VAL B 1 69 ? -0.417 22.641 0.581 1 98.75 69 VAL B C 1
ATOM 2276 O O . VAL B 1 69 ? -0.484 23.719 -0.007 1 98.75 69 VAL B O 1
ATOM 2279 N N . GLU B 1 70 ? 0.477 21.672 0.331 1 98.5 70 GLU B N 1
ATOM 2280 C CA . GLU B 1 70 ? 1.529 21.844 -0.665 1 98.5 70 GLU B CA 1
ATOM 2281 C C . GLU B 1 70 ? 2.285 23.156 -0.439 1 98.5 70 GLU B C 1
ATOM 2283 O O . GLU B 1 70 ? 2.438 23.953 -1.362 1 98.5 70 GLU B O 1
ATOM 2288 N N . LYS B 1 71 ? 2.635 23.312 0.768 1 98 71 LYS B N 1
ATOM 2289 C CA . LYS B 1 71 ? 3.293 24.562 1.159 1 98 71 LYS B CA 1
ATOM 2290 C C . LYS B 1 71 ? 4.789 24.516 0.864 1 98 71 LYS B C 1
ATOM 2292 O O . LYS B 1 71 ? 5.469 23.547 1.24 1 98 71 LYS B O 1
ATOM 2297 N N . GLN B 1 72 ? 5.285 25.484 0.267 1 97.81 72 GLN B N 1
ATOM 2298 C CA . GLN B 1 72 ? 6.715 25.609 -0.006 1 97.81 72 GLN B CA 1
ATOM 2299 C C . GLN B 1 72 ? 7.484 25.984 1.257 1 97.81 72 GLN B C 1
ATOM 2301 O O . GLN B 1 72 ? 7.199 27 1.883 1 97.81 72 GLN B O 1
ATOM 2306 N N . LEU B 1 73 ? 8.406 25.125 1.636 1 97.31 73 LEU B N 1
ATOM 2307 C CA . LEU B 1 73 ? 9.234 25.391 2.809 1 97.31 73 LEU B CA 1
ATOM 2308 C C . LEU B 1 73 ? 10.547 26.047 2.412 1 97.31 73 LEU B C 1
ATOM 2310 O O . LEU B 1 73 ? 11.055 26.906 3.135 1 97.31 73 LEU B O 1
ATOM 2314 N N . THR B 1 74 ? 11.094 25.562 1.326 1 96.19 74 THR B N 1
ATOM 2315 C CA . THR B 1 74 ? 12.305 26.078 0.708 1 96.19 74 THR B CA 1
ATOM 2316 C C . THR B 1 74 ? 12.188 26.078 -0.813 1 96.19 74 THR B C 1
ATOM 2318 O O . THR B 1 74 ? 11.109 25.812 -1.354 1 96.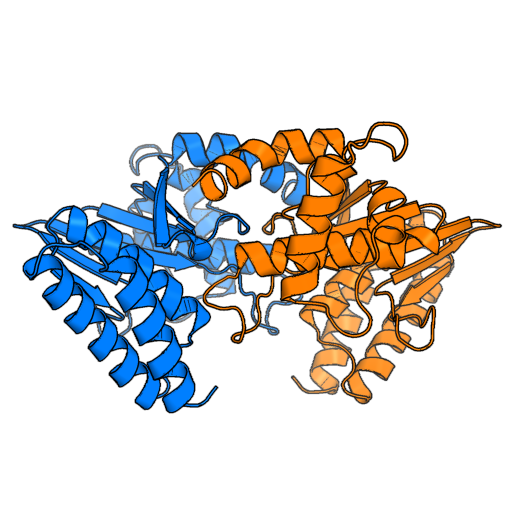19 74 THR B O 1
ATOM 2321 N N . ASP B 1 75 ? 13.32 26.344 -1.52 1 93.81 75 ASP B N 1
ATOM 2322 C CA . ASP B 1 75 ? 13.305 26.359 -2.979 1 93.81 75 ASP B CA 1
ATOM 2323 C C . ASP B 1 75 ? 13.023 24.984 -3.551 1 93.81 75 ASP B C 1
ATOM 2325 O O . ASP B 1 75 ? 12.5 24.859 -4.66 1 93.81 75 ASP B O 1
ATOM 2329 N N . ILE B 1 76 ? 13.305 23.969 -2.699 1 91.94 76 ILE B N 1
ATOM 2330 C CA . ILE B 1 76 ? 13.211 22.656 -3.314 1 91.94 76 ILE B CA 1
ATOM 2331 C C . ILE B 1 76 ? 12.25 21.781 -2.516 1 91.94 76 ILE B C 1
ATOM 2333 O O . ILE B 1 76 ? 11.914 20.672 -2.939 1 91.94 76 ILE B O 1
ATOM 2337 N N . LEU B 1 77 ? 11.852 22.234 -1.339 1 96.31 77 LEU B N 1
ATOM 2338 C CA . LEU B 1 77 ? 11.016 21.391 -0.495 1 96.31 77 LEU B CA 1
ATOM 2339 C C . LEU B 1 77 ? 9.594 21.938 -0.415 1 96.31 77 LEU B C 1
ATOM 2341 O O . LEU B 1 77 ? 9.398 23.109 -0.084 1 96.31 77 LEU B O 1
ATOM 2345 N N . VAL B 1 78 ? 8.664 21.141 -0.8 1 98.12 78 VAL B N 1
ATOM 2346 C CA . VAL B 1 78 ? 7.234 21.406 -0.643 1 98.12 78 VAL B CA 1
ATOM 2347 C C . VAL B 1 78 ? 6.605 20.328 0.241 1 98.12 78 VAL B C 1
ATOM 2349 O O . VAL B 1 78 ? 6.738 19.125 -0.035 1 98.12 78 VAL B O 1
ATOM 2352 N N . CYS B 1 79 ? 6.004 20.734 1.354 1 98.56 79 CYS B N 1
ATOM 2353 C CA . CYS B 1 79 ? 5.402 19.719 2.221 1 98.56 79 CYS B CA 1
ATOM 2354 C C . CYS B 1 79 ? 3.938 19.5 1.865 1 98.56 79 CYS B C 1
ATOM 2356 O O . CYS B 1 79 ? 3.295 20.375 1.287 1 98.56 79 CYS B O 1
ATOM 2358 N N . ASP B 1 80 ? 3.396 18.406 2.219 1 98.69 80 ASP B N 1
ATOM 2359 C CA . ASP B 1 80 ? 2.035 18.016 1.855 1 98.69 80 ASP B CA 1
ATOM 2360 C C . ASP B 1 80 ? 1.009 18.812 2.654 1 98.69 80 ASP B C 1
ATOM 2362 O O . ASP B 1 80 ? 0.072 19.375 2.082 1 98.69 80 ASP B O 1
ATOM 2366 N N . VAL B 1 81 ? 1.124 18.844 3.992 1 98.94 81 VAL B N 1
ATOM 2367 C CA . VAL B 1 81 ? 0.253 19.625 4.867 1 98.94 81 VAL B CA 1
ATOM 2368 C C . VAL B 1 81 ? 1.096 20.422 5.859 1 98.94 81 VAL B C 1
ATOM 2370 O O . VAL B 1 81 ? 1.975 19.859 6.523 1 98.94 81 VAL B O 1
ATOM 2373 N N . TYR B 1 82 ? 0.899 21.672 5.926 1 98.81 82 TYR B N 1
ATOM 2374 C CA . TYR B 1 82 ? 1.534 22.578 6.871 1 98.81 82 TYR B CA 1
ATOM 2375 C C . TYR B 1 82 ? 0.504 23.188 7.812 1 98.81 82 TYR B C 1
ATOM 2377 O O . TYR B 1 82 ? -0.521 23.719 7.367 1 98.81 82 TYR B O 1
ATOM 2385 N N . ALA B 1 83 ? 0.781 23.109 9.094 1 98.75 83 ALA B N 1
ATOM 2386 C CA . ALA B 1 83 ? -0.156 23.625 10.094 1 98.75 83 ALA B CA 1
ATOM 2387 C C . ALA B 1 83 ? 0.557 24.5 11.117 1 98.75 83 ALA B C 1
ATOM 2389 O O . ALA B 1 83 ? 1.669 24.188 11.547 1 98.75 83 ALA B O 1
ATOM 2390 N N . GLU B 1 84 ? -0.109 25.594 11.453 1 98.19 84 GLU B N 1
ATOM 2391 C CA . GLU B 1 84 ? 0.462 26.5 12.438 1 98.19 84 GLU B CA 1
ATOM 2392 C C . GLU B 1 84 ? -0.537 26.812 13.547 1 98.19 84 GLU B C 1
ATOM 2394 O O . GLU B 1 84 ? -1.733 26.953 13.289 1 98.19 84 GLU B O 1
ATOM 2399 N N . LYS B 1 85 ? -0.055 26.766 14.711 1 96.25 85 LYS B N 1
ATOM 2400 C CA . LYS B 1 85 ? -0.791 27.188 15.906 1 96.25 85 LYS B CA 1
ATOM 2401 C C . LYS B 1 85 ? 0.13 27.875 16.906 1 96.25 85 LYS B C 1
ATOM 2403 O O . LYS B 1 85 ? 1.075 27.266 17.406 1 96.25 85 LYS B O 1
ATOM 2408 N N . GLY B 1 86 ? -0.172 29.156 17.234 1 94.31 86 GLY B N 1
ATOM 2409 C CA . GLY B 1 86 ? 0.766 29.938 18.047 1 94.31 86 GLY B CA 1
ATOM 2410 C C . GLY B 1 86 ? 2.15 30.016 17.422 1 94.31 86 GLY B C 1
ATOM 2411 O O . GLY B 1 86 ? 2.297 30.422 16.266 1 94.31 86 GLY B O 1
ATOM 2412 N N . ASP B 1 87 ? 3.16 29.531 18.203 1 92.31 87 ASP B N 1
ATOM 2413 C CA . ASP B 1 87 ? 4.539 29.594 17.734 1 92.31 87 ASP B CA 1
ATOM 2414 C C . ASP B 1 87 ? 4.992 28.219 17.219 1 92.31 87 ASP B C 1
ATOM 2416 O O . ASP B 1 87 ? 6.16 28.047 16.859 1 92.31 87 ASP B O 1
ATOM 2420 N N . GLY B 1 88 ? 4.062 27.391 17.109 1 95.19 88 GLY B N 1
ATOM 2421 C CA . GLY B 1 88 ? 4.449 26.047 16.719 1 95.19 88 GLY B CA 1
ATOM 2422 C C . GLY B 1 88 ? 3.922 25.641 15.344 1 95.19 88 GLY B C 1
ATOM 2423 O O . GLY B 1 88 ? 2.883 26.141 14.906 1 95.19 88 GLY B O 1
ATOM 2424 N N . ALA B 1 89 ? 4.734 24.812 14.664 1 97.62 89 ALA B N 1
ATOM 2425 C CA . ALA B 1 89 ? 4.34 24.297 13.352 1 97.62 89 ALA B CA 1
ATOM 2426 C C . ALA B 1 89 ? 4.316 22.781 13.336 1 97.62 89 ALA B C 1
ATOM 2428 O O . ALA B 1 89 ? 5.113 22.141 14.031 1 97.62 89 ALA B O 1
ATOM 2429 N N . ALA B 1 90 ? 3.324 22.297 12.664 1 98.56 90 ALA B N 1
ATOM 2430 C CA . ALA B 1 90 ? 3.27 20.859 12.375 1 98.56 90 ALA B CA 1
ATOM 2431 C C . ALA B 1 90 ? 3.334 20.609 10.875 1 98.56 90 ALA B C 1
ATOM 2433 O O . ALA B 1 90 ? 2.74 21.344 10.086 1 98.56 90 ALA B O 1
ATOM 2434 N N . ILE B 1 91 ? 4.078 19.625 10.492 1 98.88 91 ILE B N 1
ATOM 2435 C CA . ILE B 1 91 ? 4.168 19.188 9.102 1 98.88 91 ILE B CA 1
ATOM 2436 C C . ILE B 1 91 ? 3.74 17.734 8.984 1 98.88 91 ILE B C 1
ATOM 2438 O O . ILE B 1 91 ? 4.184 16.891 9.766 1 98.88 91 ILE B O 1
ATOM 2442 N N . VAL B 1 92 ? 2.863 17.484 8.086 1 98.94 92 VAL B N 1
ATOM 2443 C CA . VAL B 1 92 ? 2.443 16.125 7.773 1 98.94 92 VAL B CA 1
ATOM 2444 C C . VAL B 1 92 ? 2.912 15.742 6.371 1 98.94 92 VAL B C 1
ATOM 2446 O O . VAL B 1 92 ? 2.547 16.391 5.391 1 98.94 92 VAL B O 1
ATOM 2449 N N . GLU B 1 93 ? 3.732 14.758 6.25 1 98.88 93 GLU B N 1
ATOM 2450 C CA . GLU B 1 93 ? 4.086 14.141 4.977 1 98.88 93 GLU B CA 1
ATOM 2451 C C . GLU B 1 93 ? 3.273 12.867 4.734 1 98.88 93 GLU B C 1
ATOM 2453 O O . GLU B 1 93 ? 3.273 11.961 5.566 1 98.88 93 GLU B O 1
ATOM 2458 N N . ILE B 1 94 ? 2.617 12.797 3.637 1 98.75 94 ILE B N 1
ATOM 2459 C CA . ILE B 1 94 ? 1.658 11.727 3.361 1 98.75 94 ILE B CA 1
ATOM 2460 C C . ILE B 1 94 ? 2.268 10.727 2.381 1 98.75 94 ILE B C 1
ATOM 2462 O O . ILE B 1 94 ? 2.797 11.117 1.337 1 98.75 94 ILE B O 1
ATOM 2466 N N . GLU B 1 95 ? 2.166 9.477 2.764 1 97 95 GLU B N 1
ATOM 2467 C CA . GLU B 1 95 ? 2.641 8.375 1.935 1 97 95 GLU B CA 1
ATOM 2468 C C . GLU B 1 95 ? 1.497 7.438 1.554 1 97 95 GLU B C 1
ATOM 2470 O O . GLU B 1 95 ? 0.892 6.805 2.42 1 97 95 GLU B O 1
ATOM 2475 N N . THR B 1 96 ? 1.25 7.293 0.276 1 92.75 96 THR B N 1
ATOM 2476 C CA . THR B 1 96 ? 0.163 6.461 -0.223 1 92.75 96 THR B CA 1
ATOM 2477 C C . THR B 1 96 ? 0.621 5.012 -0.382 1 92.75 96 THR B C 1
ATOM 2479 O O . THR B 1 96 ? -0.204 4.105 -0.505 1 92.75 96 THR B O 1
ATOM 2482 N N . GLY B 1 97 ? 1.915 4.809 -0.458 1 89.75 97 GLY B N 1
ATOM 2483 C CA . GLY B 1 97 ? 2.471 3.5 -0.759 1 89.75 97 GLY B CA 1
ATOM 2484 C C . GLY B 1 97 ? 2.775 3.305 -2.232 1 89.75 97 GLY B C 1
ATOM 2485 O O . GLY B 1 97 ? 3.248 2.24 -2.637 1 89.75 97 GLY B O 1
ATOM 2486 N N . PHE B 1 98 ? 2.625 4.293 -3.01 1 91.25 98 PHE B N 1
ATOM 2487 C CA . PHE B 1 98 ? 2.857 4.191 -4.445 1 91.25 98 PHE B CA 1
ATOM 2488 C C . PHE B 1 98 ? 4.34 4.008 -4.742 1 91.25 98 PHE B C 1
ATOM 2490 O O . PHE B 1 98 ? 5.18 4.742 -4.219 1 91.25 98 PHE B O 1
ATOM 2497 N N . ILE B 1 99 ? 4.625 3.076 -5.617 1 95.75 99 ILE B N 1
ATOM 2498 C CA . ILE B 1 99 ? 5.973 2.818 -6.121 1 95.75 99 ILE B CA 1
ATOM 2499 C C . ILE B 1 99 ? 6.027 3.123 -7.617 1 95.75 99 ILE B C 1
ATOM 2501 O O . ILE B 1 99 ? 5.344 2.479 -8.414 1 95.75 99 ILE B O 1
ATOM 2505 N N . PRO B 1 100 ? 6.832 4.102 -8.023 1 95.19 100 PRO B N 1
ATOM 2506 C CA . PRO B 1 100 ? 6.949 4.375 -9.453 1 95.19 100 PRO B CA 1
ATOM 2507 C C . PRO B 1 100 ? 7.516 3.193 -10.242 1 95.19 100 PRO B C 1
ATOM 2509 O O . PRO B 1 100 ? 8.312 2.418 -9.703 1 95.19 100 PRO B O 1
ATOM 2512 N N . PRO B 1 101 ? 7.168 3.094 -11.531 1 95.5 101 PRO B N 1
ATOM 2513 C CA . PRO B 1 101 ? 7.629 1.979 -12.359 1 95.5 101 PRO B CA 1
ATOM 2514 C C . PRO B 1 101 ? 9.148 1.87 -12.406 1 95.5 101 PRO B C 1
ATOM 2516 O O . PRO B 1 101 ? 9.688 0.768 -12.531 1 95.5 101 PRO B O 1
ATOM 2519 N N . GLU B 1 102 ? 9.82 2.988 -12.227 1 96.31 102 GLU B N 1
ATOM 2520 C CA . GLU B 1 102 ? 11.281 3.016 -12.289 1 96.31 102 GLU B CA 1
ATOM 2521 C C . GLU B 1 102 ? 11.898 2.223 -11.141 1 96.31 102 GLU B C 1
ATOM 2523 O O . GLU B 1 102 ? 13.07 1.834 -11.203 1 96.31 102 GLU B O 1
ATOM 2528 N N . HIS B 1 103 ? 11.133 1.98 -10.148 1 97.19 103 HIS B N 1
ATOM 2529 C CA . HIS B 1 103 ? 11.656 1.272 -8.992 1 97.19 103 HIS B CA 1
ATOM 2530 C C . HIS B 1 103 ? 10.906 -0.033 -8.75 1 97.19 103 HIS B C 1
ATOM 2532 O O . HIS B 1 103 ? 10.758 -0.469 -7.609 1 97.19 103 HIS B O 1
ATOM 2538 N N . ALA B 1 104 ? 10.414 -0.579 -9.828 1 96.94 104 ALA B N 1
ATOM 2539 C CA . ALA B 1 104 ? 9.656 -1.823 -9.773 1 96.94 104 ALA B CA 1
ATOM 2540 C C . ALA B 1 104 ? 10.523 -2.977 -9.281 1 96.94 104 ALA B C 1
ATOM 2542 O O . ALA B 1 104 ? 10.016 -3.973 -8.766 1 96.94 104 ALA B O 1
ATOM 2543 N N . LEU B 1 105 ? 11.883 -2.92 -9.398 1 97.25 105 LEU B N 1
ATOM 2544 C CA . LEU B 1 105 ? 12.766 -4.035 -9.07 1 97.25 105 LEU B CA 1
ATOM 2545 C C . LEU B 1 105 ? 13.406 -3.838 -7.703 1 97.25 105 LEU B C 1
ATOM 2547 O O . LEU B 1 105 ? 14.109 -4.723 -7.207 1 97.25 105 LEU B O 1
ATOM 2551 N N . ASP B 1 106 ? 13.219 -2.678 -7.074 1 96.62 106 ASP B N 1
ATOM 2552 C CA . ASP B 1 106 ? 13.734 -2.389 -5.742 1 96.62 106 ASP B CA 1
ATOM 2553 C C . ASP B 1 106 ? 12.734 -1.551 -4.938 1 96.62 106 ASP B C 1
ATOM 2555 O O . ASP B 1 106 ? 13.109 -0.532 -4.352 1 96.62 106 ASP B O 1
ATOM 2559 N N . PRO B 1 107 ? 11.484 -1.996 -4.93 1 96.94 107 PRO B N 1
ATOM 2560 C CA . PRO B 1 107 ? 10.438 -1.15 -4.344 1 96.94 107 PRO B CA 1
ATOM 2561 C C . PRO B 1 107 ? 10.633 -0.929 -2.846 1 96.94 107 PRO B C 1
ATOM 2563 O O . PRO B 1 107 ? 10.367 0.166 -2.34 1 96.94 107 PRO B O 1
ATOM 2566 N N . LEU B 1 108 ? 11.07 -1.922 -2.102 1 95.75 108 LEU B N 1
ATOM 2567 C CA . LEU B 1 108 ? 11.203 -1.8 -0.654 1 95.75 108 LEU B CA 1
ATOM 2568 C C . LEU B 1 108 ? 12.328 -0.833 -0.29 1 95.75 108 LEU B C 1
ATOM 2570 O O . LEU B 1 108 ? 12.148 0.032 0.57 1 95.75 108 LEU B O 1
ATOM 2574 N N . SER B 1 109 ? 13.438 -1.012 -0.983 1 96.69 109 SER B N 1
ATOM 2575 C CA . SER B 1 109 ? 14.562 -0.114 -0.757 1 96.69 109 SER B CA 1
ATOM 2576 C C . SER B 1 109 ? 14.203 1.325 -1.106 1 96.69 109 SER B C 1
ATOM 2578 O O . SER B 1 109 ? 14.523 2.25 -0.358 1 96.69 109 SER B O 1
ATOM 2580 N N . TYR B 1 110 ? 13.586 1.431 -2.193 1 98 110 TYR B N 1
ATOM 2581 C CA . TYR B 1 110 ? 13.172 2.762 -2.619 1 98 110 TYR B CA 1
ATOM 2582 C C . TYR B 1 110 ? 12.242 3.396 -1.592 1 98 110 TYR B C 1
ATOM 2584 O O . TYR B 1 110 ? 12.422 4.559 -1.218 1 98 110 TYR B O 1
ATOM 2592 N N . TYR B 1 111 ? 11.266 2.633 -1.166 1 97.25 111 TYR B N 1
ATOM 2593 C CA . TYR B 1 111 ? 10.273 3.166 -0.243 1 97.25 111 TYR B CA 1
ATOM 2594 C C . TYR B 1 111 ? 10.914 3.541 1.09 1 97.25 111 TYR B C 1
ATOM 2596 O O . TYR B 1 111 ? 10.602 4.59 1.659 1 97.25 111 TYR B O 1
ATOM 2604 N N . ALA B 1 112 ? 11.781 2.729 1.585 1 97 112 ALA B N 1
ATOM 2605 C CA . ALA B 1 112 ? 12.484 3.025 2.83 1 97 112 ALA B CA 1
ATOM 2606 C C . ALA B 1 112 ? 13.32 4.301 2.701 1 97 112 ALA B C 1
ATOM 2608 O O . ALA B 1 112 ? 13.344 5.125 3.617 1 97 112 ALA B O 1
ATOM 2609 N N . ALA B 1 113 ? 13.977 4.422 1.583 1 98.12 113 ALA B N 1
ATOM 2610 C CA . ALA B 1 113 ? 14.773 5.625 1.335 1 98.12 113 ALA B CA 1
ATOM 2611 C C . ALA B 1 113 ? 13.883 6.867 1.298 1 98.12 113 ALA B C 1
ATOM 2613 O O . ALA B 1 113 ? 14.266 7.922 1.806 1 98.12 113 ALA B O 1
ATOM 2614 N N . ARG B 1 114 ? 12.781 6.711 0.668 1 98 114 ARG B N 1
ATOM 2615 C CA . ARG B 1 114 ? 11.836 7.816 0.576 1 98 114 ARG B CA 1
ATOM 2616 C C . ARG B 1 114 ? 11.383 8.266 1.961 1 98 114 ARG B C 1
ATOM 2618 O O . ARG B 1 114 ? 11.359 9.461 2.256 1 98 114 ARG B O 1
ATOM 2625 N N . ILE B 1 115 ? 11.039 7.32 2.814 1 98.31 115 ILE B N 1
ATOM 2626 C CA . ILE B 1 115 ? 10.594 7.609 4.176 1 98.31 115 ILE B CA 1
ATOM 2627 C C . ILE B 1 115 ? 11.727 8.273 4.953 1 98.31 115 ILE B C 1
ATOM 2629 O O . ILE B 1 115 ? 11.516 9.297 5.613 1 98.31 115 ILE B O 1
ATOM 2633 N N . ALA B 1 116 ? 12.875 7.73 4.828 1 98.44 116 ALA B N 1
ATOM 2634 C CA . ALA B 1 116 ? 14.023 8.289 5.523 1 98.44 116 ALA B CA 1
ATOM 2635 C C . ALA B 1 116 ? 14.305 9.719 5.062 1 98.44 116 ALA B C 1
ATOM 2637 O O . ALA B 1 116 ? 14.562 10.602 5.887 1 98.44 116 ALA B O 1
ATOM 2638 N N . SER B 1 117 ? 14.297 9.883 3.826 1 98.31 117 SER B N 1
ATOM 2639 C CA . SER B 1 117 ? 14.555 11.203 3.26 1 98.31 117 SER B CA 1
ATOM 2640 C C . SER B 1 117 ? 13.539 12.227 3.746 1 98.31 117 SER B C 1
ATOM 2642 O O . SER B 1 117 ? 13.891 13.359 4.059 1 98.31 117 SER B O 1
ATOM 2644 N N . LYS B 1 118 ? 12.297 11.859 3.812 1 98.31 118 LYS B N 1
ATOM 2645 C CA . LYS B 1 118 ? 11.258 12.773 4.273 1 98.31 118 LYS B CA 1
ATOM 2646 C C . LYS B 1 118 ? 11.477 13.164 5.73 1 98.31 118 LYS B C 1
ATOM 2648 O O . LYS B 1 118 ? 11.391 14.344 6.078 1 98.31 118 LYS B O 1
ATOM 2653 N N . ILE B 1 119 ? 11.703 12.164 6.523 1 98.62 119 ILE B N 1
ATOM 2654 C CA . ILE B 1 119 ? 11.953 12.469 7.93 1 98.62 119 ILE B CA 1
ATOM 2655 C C . ILE B 1 119 ? 13.141 13.406 8.055 1 98.62 119 ILE B C 1
ATOM 2657 O O . ILE B 1 119 ? 13.062 14.438 8.727 1 98.62 119 ILE B O 1
ATOM 2661 N N . GLY B 1 120 ? 14.219 13.086 7.395 1 98.12 120 GLY B N 1
ATOM 2662 C CA . GLY B 1 120 ? 15.445 13.859 7.48 1 98.12 120 GLY B CA 1
ATOM 2663 C C . GLY B 1 120 ? 15.297 15.281 6.969 1 98.12 120 GLY B C 1
ATOM 2664 O O . GLY B 1 120 ? 15.805 16.234 7.574 1 98.12 120 GLY B O 1
ATOM 2665 N N . ARG B 1 121 ? 14.586 15.422 5.906 1 97.69 121 ARG B N 1
ATOM 2666 C CA . ARG B 1 121 ? 14.578 16.703 5.199 1 97.69 121 ARG B CA 1
ATOM 2667 C C . ARG B 1 121 ? 13.484 17.609 5.734 1 97.69 121 ARG B C 1
ATOM 2669 O O . ARG B 1 121 ? 13.641 18.828 5.75 1 97.69 121 ARG B O 1
ATOM 2676 N N . TYR B 1 122 ? 12.422 17.094 6.223 1 98.38 122 TYR B N 1
ATOM 2677 C CA . TYR B 1 122 ? 11.258 17.922 6.496 1 98.38 122 TYR B CA 1
ATOM 2678 C C . TYR B 1 122 ? 11.117 18.188 7.992 1 98.38 122 TYR B C 1
ATOM 2680 O O . TYR B 1 122 ? 10.578 19.219 8.398 1 98.38 122 TYR B O 1
ATOM 2688 N N . SER B 1 123 ? 11.586 17.297 8.812 1 98.38 123 SER B N 1
ATOM 2689 C CA . SER B 1 123 ? 11.266 17.344 10.242 1 98.38 123 SER B CA 1
ATOM 2690 C C . SER B 1 123 ? 11.883 18.578 10.891 1 98.38 123 SER B C 1
ATOM 2692 O O . SER B 1 123 ? 11.359 19.094 11.883 1 98.38 123 SER B O 1
ATOM 2694 N N . LYS B 1 124 ? 12.938 19.125 10.359 1 97.25 124 LYS B N 1
ATOM 2695 C CA . LYS B 1 124 ? 13.625 20.266 10.961 1 97.25 124 LYS B CA 1
ATOM 2696 C C . LYS B 1 124 ? 12.812 21.547 10.797 1 97.25 124 LYS B C 1
ATOM 2698 O O . LYS B 1 124 ? 13.102 22.562 11.438 1 97.25 124 LYS B O 1
ATOM 2703 N N . TYR B 1 125 ? 11.797 21.531 10.023 1 97.44 125 TYR B N 1
ATOM 2704 C CA . TYR B 1 125 ? 11 22.734 9.766 1 97.44 125 TYR B CA 1
ATOM 2705 C C . TYR B 1 125 ? 9.734 22.734 10.617 1 97.44 125 TYR B C 1
ATOM 2707 O O . TYR B 1 125 ? 8.875 23.594 10.453 1 97.44 125 TYR B O 1
ATOM 2715 N N . ALA B 1 126 ? 9.578 21.781 11.539 1 97.38 126 ALA B N 1
ATOM 2716 C CA . ALA B 1 126 ? 8.352 21.688 12.328 1 97.38 126 ALA B CA 1
ATOM 2717 C C . ALA B 1 126 ? 8.656 21.359 13.781 1 97.38 126 ALA B C 1
ATOM 2719 O O . ALA B 1 126 ? 9.672 20.734 14.086 1 97.38 126 ALA B O 1
ATOM 2720 N N . ASN B 1 127 ? 7.828 21.828 14.68 1 97.94 127 ASN B N 1
ATOM 2721 C CA . ASN B 1 127 ? 7.852 21.375 16.062 1 97.94 127 ASN B CA 1
ATOM 2722 C C . ASN B 1 127 ? 7.32 19.953 16.203 1 97.94 127 ASN B C 1
ATOM 2724 O O . ASN B 1 127 ? 7.766 19.203 17.078 1 97.94 127 ASN B O 1
ATOM 2728 N N . LYS B 1 128 ? 6.371 19.672 15.367 1 98.06 128 LYS B N 1
ATOM 2729 C CA . LYS B 1 128 ? 5.781 18.328 15.297 1 98.06 128 LYS B CA 1
ATOM 2730 C C . LYS B 1 128 ? 5.801 17.797 13.875 1 98.06 128 LYS B C 1
ATOM 2732 O O . LYS B 1 128 ? 5.113 18.328 12.992 1 98.06 128 LYS B O 1
ATOM 2737 N N . PHE B 1 129 ? 6.512 16.75 13.68 1 98.69 129 PHE B N 1
ATOM 2738 C CA . PHE B 1 129 ? 6.574 16.125 12.359 1 98.69 129 PHE B CA 1
ATOM 2739 C C . PHE B 1 129 ? 5.793 14.82 12.352 1 98.69 129 PHE B C 1
ATOM 2741 O O . PHE B 1 129 ? 5.992 13.961 13.211 1 98.69 129 PHE B O 1
ATOM 2748 N N . VAL B 1 130 ? 4.938 14.688 11.312 1 98.81 130 VAL B N 1
ATOM 2749 C CA . VAL B 1 130 ? 4.004 13.57 11.211 1 98.81 130 VAL B CA 1
ATOM 2750 C C . VAL B 1 130 ? 4.191 12.867 9.867 1 98.81 130 VAL B C 1
ATOM 2752 O O . VAL B 1 130 ? 4.305 13.523 8.828 1 98.81 130 VAL B O 1
ATOM 2755 N N . LEU B 1 131 ? 4.344 11.562 9.906 1 98.69 131 LEU B N 1
ATOM 2756 C CA . LEU B 1 131 ? 4.098 10.758 8.719 1 98.69 131 LEU B CA 1
ATOM 2757 C C . LEU B 1 131 ? 2.668 10.227 8.703 1 98.69 131 LEU B C 1
ATOM 2759 O O . LEU B 1 131 ? 2.143 9.82 9.742 1 98.69 131 LEU B O 1
ATOM 2763 N N . ALA B 1 132 ? 2.035 10.297 7.547 1 98.5 132 ALA B N 1
ATOM 2764 C CA . ALA B 1 132 ? 0.654 9.836 7.426 1 98.5 132 ALA B CA 1
ATOM 2765 C C . ALA B 1 132 ? 0.518 8.805 6.312 1 98.5 132 ALA B C 1
ATOM 2767 O O . ALA B 1 132 ? 1.157 8.922 5.266 1 98.5 132 ALA B O 1
ATOM 2768 N N . THR B 1 133 ? -0.282 7.797 6.523 1 96.94 133 THR B N 1
ATOM 2769 C CA . THR B 1 133 ? -0.5 6.738 5.547 1 96.94 133 THR B CA 1
ATOM 2770 C C . THR B 1 133 ? -1.881 6.113 5.727 1 96.94 133 THR B C 1
ATOM 2772 O O . THR B 1 133 ? -2.463 6.18 6.809 1 96.94 133 THR B O 1
ATOM 2775 N N . PRO B 1 134 ? -2.479 5.559 4.691 1 95.25 134 PRO B N 1
ATOM 2776 C CA . PRO B 1 134 ? -3.729 4.82 4.891 1 95.25 134 PRO B CA 1
ATOM 2777 C C . PRO B 1 134 ? -3.529 3.518 5.664 1 95.25 134 PRO B C 1
ATOM 2779 O O . PRO B 1 134 ? -2.396 3.049 5.809 1 95.25 134 PRO B O 1
ATOM 2782 N N . PRO B 1 135 ? -4.59 2.945 6.176 1 93.12 135 PRO B N 1
ATOM 2783 C CA . PRO B 1 135 ? -4.465 1.747 7.008 1 93.12 135 PRO B CA 1
ATOM 2784 C C . PRO B 1 135 ? -3.93 0.544 6.23 1 93.12 135 PRO B C 1
ATOM 2786 O O . PRO B 1 135 ? -3.42 -0.405 6.832 1 93.12 135 PRO B O 1
ATOM 2789 N N . VAL B 1 136 ? -3.988 0.586 4.93 1 93.5 136 VAL B N 1
ATOM 2790 C CA . VAL B 1 136 ? -3.611 -0.572 4.125 1 93.5 136 VAL B CA 1
ATOM 2791 C C . VAL B 1 136 ? -2.178 -0.408 3.623 1 93.5 136 VAL B C 1
ATOM 2793 O O . VAL B 1 136 ? -1.724 -1.165 2.762 1 93.5 136 VAL B O 1
ATOM 2796 N N . SER B 1 137 ? -1.492 0.542 4.086 1 94.12 137 SER B N 1
ATOM 2797 C CA . SER B 1 137 ? -0.093 0.775 3.742 1 94.12 137 SER B CA 1
ATOM 2798 C C . SER B 1 137 ? 0.783 0.818 4.988 1 94.12 137 SER B C 1
ATOM 2800 O O . SER B 1 137 ? 0.398 1.4 6.004 1 94.12 137 SER B O 1
ATOM 2802 N N . VAL B 1 138 ? 1.924 0.194 4.863 1 93.81 138 VAL B N 1
ATOM 2803 C CA . VAL B 1 138 ? 2.887 0.152 5.957 1 93.81 138 VAL B CA 1
ATOM 2804 C C . VAL B 1 138 ? 4.117 0.979 5.594 1 93.81 138 VAL B C 1
ATOM 2806 O O . VAL B 1 138 ? 4.699 0.8 4.523 1 93.81 138 VAL B O 1
ATOM 2809 N N . LEU B 1 139 ? 4.484 1.824 6.438 1 95.88 139 LEU B N 1
ATOM 2810 C CA . LEU B 1 139 ? 5.68 2.637 6.234 1 95.88 139 LEU B CA 1
ATOM 2811 C C . LEU B 1 139 ? 6.926 1.896 6.707 1 95.88 139 LEU B C 1
ATOM 2813 O O . LEU B 1 139 ? 7.035 1.545 7.887 1 95.88 139 LEU B O 1
ATOM 2817 N N . PRO B 1 140 ? 7.82 1.645 5.832 1 95.69 140 PRO B N 1
ATOM 2818 C CA . PRO B 1 140 ? 9.078 1.022 6.258 1 95.69 140 PRO B CA 1
ATOM 2819 C C . PRO B 1 140 ? 10.047 2.021 6.879 1 95.69 140 PRO B C 1
ATOM 2821 O O . PRO B 1 140 ? 11.102 2.311 6.297 1 95.69 140 PRO B O 1
ATOM 2824 N N . ILE B 1 141 ? 9.781 2.455 8.047 1 96.81 141 ILE B N 1
ATOM 2825 C CA . ILE B 1 141 ? 10.562 3.463 8.758 1 96.81 141 ILE B CA 1
ATOM 2826 C C . ILE B 1 141 ? 11.852 2.838 9.297 1 96.81 141 ILE B C 1
ATOM 2828 O O . ILE B 1 141 ? 11.805 1.845 10.023 1 96.81 141 ILE B O 1
ATOM 2832 N N . PRO B 1 142 ? 13.008 3.416 8.969 1 95.81 142 PRO B N 1
ATOM 2833 C CA . PRO B 1 142 ? 14.227 2.908 9.586 1 95.81 142 PRO B CA 1
ATOM 2834 C C . PRO B 1 142 ? 14.195 2.982 11.109 1 95.81 142 PRO B C 1
ATOM 2836 O O . PRO B 1 142 ? 13.742 3.984 11.672 1 95.81 142 PRO B O 1
ATOM 2839 N N . GLU B 1 143 ? 14.711 1.998 11.773 1 94 143 GLU B N 1
ATOM 2840 C CA . GLU B 1 143 ? 14.586 1.801 13.219 1 94 143 GLU B CA 1
ATOM 2841 C C . GLU B 1 143 ? 15.227 2.947 13.992 1 94 143 GLU B C 1
ATOM 2843 O O . GLU B 1 143 ? 14.789 3.287 15.094 1 94 143 GLU B O 1
ATOM 2848 N N . LEU B 1 144 ? 16.234 3.498 13.453 1 96.12 144 LEU B N 1
ATOM 2849 C CA . LEU B 1 144 ? 16.938 4.543 14.188 1 96.12 144 LEU B CA 1
ATOM 2850 C C . LEU B 1 144 ? 16 5.703 14.523 1 96.12 144 LEU B C 1
ATOM 2852 O O . LEU B 1 144 ? 16.219 6.418 15.5 1 96.12 144 LEU B O 1
ATOM 2856 N N . PHE B 1 145 ? 14.914 5.887 13.742 1 96.88 145 PHE B N 1
ATOM 2857 C CA . PHE B 1 145 ? 14.023 7.02 13.945 1 96.88 145 PHE B CA 1
ATOM 2858 C C . PHE B 1 145 ? 13.047 6.742 15.086 1 96.88 145 PHE B C 1
ATOM 2860 O O . PHE B 1 145 ? 12.266 7.617 15.469 1 96.88 145 PHE B O 1
ATOM 2867 N N . ARG B 1 146 ? 13.023 5.547 15.57 1 95.25 146 ARG B N 1
ATOM 2868 C CA . ARG B 1 146 ? 12.258 5.203 16.766 1 95.25 146 ARG B CA 1
ATOM 2869 C C . ARG B 1 146 ? 12.844 5.859 18 1 95.25 146 ARG B C 1
ATOM 2871 O O . ARG B 1 146 ? 12.156 6.047 19 1 95.25 146 ARG B O 1
ATOM 2878 N N . ARG B 1 147 ? 14.125 6.238 17.938 1 95.38 147 ARG B N 1
ATOM 2879 C CA . ARG B 1 147 ? 14.867 6.746 19.078 1 95.38 147 ARG B CA 1
ATOM 2880 C C . ARG B 1 147 ? 15.234 8.219 18.891 1 95.38 147 ARG B C 1
ATOM 2882 O O . ARG B 1 147 ? 15.328 8.695 17.75 1 95.38 147 ARG B O 1
ATOM 2889 N N . PRO B 1 148 ? 15.461 8.906 20 1 95.69 148 PRO B N 1
ATOM 2890 C CA . PRO B 1 148 ? 15.938 10.281 19.875 1 95.69 148 PRO B CA 1
ATOM 2891 C C . PRO B 1 148 ? 17.344 10.359 19.281 1 95.69 148 PRO B C 1
ATOM 2893 O O . PRO B 1 148 ? 18.094 9.391 19.344 1 95.69 148 PRO B O 1
ATOM 2896 N N . PRO B 1 149 ? 17.656 11.492 18.734 1 96.06 149 PRO B N 1
ATOM 2897 C CA . PRO B 1 149 ? 18.938 11.68 18.047 1 96.06 149 PRO B CA 1
ATOM 2898 C C . PRO B 1 149 ? 20.125 11.266 18.922 1 96.06 149 PRO B C 1
ATOM 2900 O O . PRO B 1 149 ? 21.062 10.625 18.422 1 96.06 149 PRO B O 1
ATOM 2903 N N . LYS B 1 150 ? 20.172 11.516 20.172 1 95.94 150 LYS B N 1
ATOM 2904 C CA . LYS B 1 150 ? 21.297 11.289 21.047 1 95.94 150 LYS B CA 1
ATOM 2905 C C . LYS B 1 150 ? 21.594 9.797 21.188 1 95.94 150 LYS B C 1
ATOM 2907 O O . LYS B 1 150 ? 22.719 9.406 21.531 1 95.94 150 LYS B O 1
ATOM 2912 N N . ASP B 1 151 ? 20.625 8.961 20.875 1 97.06 151 ASP B N 1
ATOM 2913 C CA . ASP B 1 151 ? 20.766 7.52 21.078 1 97.06 151 ASP B CA 1
ATOM 2914 C C . ASP B 1 151 ? 21.078 6.805 19.766 1 97.06 151 ASP B C 1
ATOM 2916 O O . ASP B 1 151 ? 21.078 5.574 19.703 1 97.06 151 ASP B O 1
ATOM 2920 N N . ARG B 1 152 ? 21.328 7.523 18.703 1 97.44 152 ARG B N 1
ATOM 2921 C CA . ARG B 1 152 ? 21.547 6.918 17.391 1 97.44 152 ARG B CA 1
ATOM 2922 C C . ARG B 1 152 ? 23.016 6.629 17.156 1 97.44 152 ARG B C 1
ATOM 2924 O O . ARG B 1 152 ? 23.875 7.457 17.469 1 97.44 152 ARG B O 1
ATOM 2931 N N . ARG B 1 153 ? 23.25 5.426 16.688 1 97.31 153 ARG B N 1
ATOM 2932 C CA . ARG B 1 153 ? 24.625 5.004 16.438 1 97.31 153 ARG B CA 1
ATOM 2933 C C . ARG B 1 153 ? 25.109 5.492 15.07 1 97.31 153 ARG B C 1
ATOM 2935 O O . ARG B 1 153 ? 24.344 5.496 14.102 1 97.31 153 ARG B O 1
ATOM 2942 N N . ALA B 1 154 ? 26.328 5.75 14.992 1 97.38 154 ALA B N 1
ATOM 2943 C CA . ALA B 1 154 ? 26.938 6.223 13.758 1 97.38 154 ALA B CA 1
ATOM 2944 C C . ALA B 1 154 ? 26.781 5.203 12.633 1 97.38 154 ALA B C 1
ATOM 2946 O O . ALA B 1 154 ? 26.594 5.574 11.477 1 97.38 154 ALA B O 1
ATOM 2947 N N . SER B 1 155 ? 26.906 3.992 12.984 1 97.75 155 SER B N 1
ATOM 2948 C CA . SER B 1 155 ? 26.797 2.936 11.984 1 97.75 155 SER B CA 1
ATOM 2949 C C . SER B 1 155 ? 25.406 2.91 11.367 1 97.75 155 SER B C 1
ATOM 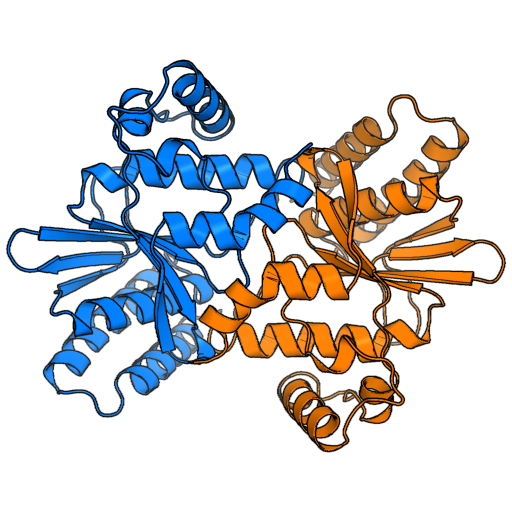2951 O O . SER B 1 155 ? 25.266 2.707 10.156 1 97.75 155 SER B O 1
ATOM 2953 N N . GLU B 1 156 ? 24.406 3.115 12.102 1 97.5 156 GLU B N 1
ATOM 2954 C CA . GLU B 1 156 ? 23.031 3.148 11.602 1 97.5 156 GLU B CA 1
ATOM 2955 C C . GLU B 1 156 ? 22.812 4.34 10.68 1 97.5 156 GLU B C 1
ATOM 2957 O O . GLU B 1 156 ? 22.125 4.223 9.656 1 97.5 156 GLU B O 1
ATOM 2962 N N . ILE B 1 157 ? 23.375 5.453 11.086 1 98.38 157 ILE B N 1
ATOM 2963 C CA . ILE B 1 157 ? 23.266 6.664 10.289 1 98.38 157 ILE B CA 1
ATOM 2964 C C . ILE B 1 157 ? 23.891 6.441 8.914 1 98.38 157 ILE B C 1
ATOM 2966 O O . ILE B 1 157 ? 23.312 6.797 7.891 1 98.38 157 ILE B O 1
ATOM 2970 N N . LYS B 1 158 ? 25 5.828 8.914 1 98.19 158 LYS B N 1
ATOM 2971 C CA . LYS B 1 158 ? 25.703 5.543 7.668 1 98.19 158 LYS B CA 1
ATOM 2972 C C . LYS B 1 158 ? 24.906 4.598 6.781 1 98.19 158 LYS B C 1
ATOM 2974 O O . LYS B 1 158 ? 24.891 4.738 5.559 1 98.19 158 LYS B O 1
ATOM 2979 N N . GLU B 1 159 ? 24.312 3.67 7.391 1 98 159 GLU B N 1
ATOM 2980 C CA . GLU B 1 159 ? 23.484 2.721 6.648 1 98 159 GLU B CA 1
ATOM 2981 C C . GLU B 1 159 ? 22.312 3.418 5.973 1 98 159 GLU B C 1
ATOM 2983 O O . GLU B 1 159 ? 22.031 3.18 4.797 1 98 159 GLU B O 1
ATOM 2988 N N . VAL B 1 160 ? 21.625 4.242 6.719 1 98.31 160 VAL B N 1
ATOM 2989 C CA . VAL B 1 160 ? 20.484 4.977 6.18 1 98.31 160 VAL B CA 1
ATOM 2990 C C . VAL B 1 160 ? 20.953 5.949 5.105 1 98.31 160 VAL B C 1
ATOM 2992 O O . VAL B 1 160 ? 20.281 6.129 4.082 1 98.31 160 VAL B O 1
ATOM 2995 N N . LYS B 1 161 ? 22.109 6.582 5.344 1 98.56 161 LYS B N 1
ATOM 2996 C CA . LYS B 1 161 ? 22.688 7.48 4.352 1 98.56 161 LYS B CA 1
ATOM 2997 C C . LYS B 1 161 ? 22.969 6.746 3.045 1 98.56 161 LYS B C 1
ATOM 2999 O O . LYS B 1 161 ? 22.672 7.254 1.962 1 98.56 161 LYS B O 1
ATOM 3004 N N . ALA B 1 162 ? 23.547 5.629 3.146 1 98.25 162 ALA B N 1
ATOM 3005 C CA . ALA B 1 162 ? 23.859 4.824 1.969 1 98.25 162 ALA B CA 1
ATOM 3006 C C . ALA B 1 162 ? 22.594 4.457 1.202 1 98.25 162 ALA B C 1
ATOM 3008 O O . ALA B 1 162 ? 22.578 4.48 -0.031 1 98.25 162 ALA B O 1
ATOM 3009 N N . LEU B 1 163 ? 21.609 4.094 1.888 1 98.12 163 LEU B N 1
ATOM 3010 C CA . LEU B 1 163 ? 20.328 3.777 1.277 1 98.12 163 LEU B CA 1
ATOM 3011 C C . LEU B 1 163 ? 19.766 4.988 0.534 1 98.12 163 LEU B C 1
ATOM 3013 O O . LEU B 1 163 ? 19.344 4.871 -0.621 1 98.12 163 LEU B O 1
ATOM 3017 N N . CYS B 1 164 ? 19.75 6.168 1.161 1 98.5 164 CYS B N 1
ATOM 3018 C CA . CYS B 1 164 ? 19.234 7.387 0.552 1 98.5 164 CYS B CA 1
ATOM 3019 C C . CYS B 1 164 ? 20.047 7.766 -0.682 1 98.5 164 CYS B C 1
ATOM 3021 O O . CYS B 1 164 ? 19.484 8.211 -1.685 1 98.5 164 CYS B O 1
ATOM 3023 N N . ASP B 1 165 ? 21.328 7.543 -0.629 1 98.31 165 ASP B N 1
ATOM 3024 C CA . ASP B 1 165 ? 22.219 7.941 -1.711 1 98.31 165 ASP B CA 1
ATOM 3025 C C . ASP B 1 165 ? 21.922 7.168 -2.99 1 98.31 165 ASP B C 1
ATOM 3027 O O . ASP B 1 165 ? 22.266 7.613 -4.09 1 98.31 165 ASP B O 1
ATOM 3031 N N . ARG B 1 166 ? 21.328 6.078 -2.848 1 97.56 166 ARG B N 1
ATOM 3032 C CA . ARG B 1 166 ? 20.969 5.281 -4.016 1 97.56 166 ARG B CA 1
ATOM 3033 C C . ARG B 1 166 ? 19.891 5.977 -4.84 1 97.56 166 ARG B C 1
ATOM 3035 O O . ARG B 1 166 ? 19.797 5.766 -6.051 1 97.56 166 ARG B O 1
ATOM 3042 N N . TYR B 1 167 ? 19.109 6.895 -4.234 1 97.5 167 TYR B N 1
ATOM 3043 C CA . TYR B 1 167 ? 17.922 7.398 -4.91 1 97.5 167 TYR B CA 1
ATOM 3044 C C . TYR B 1 167 ? 17.906 8.922 -4.898 1 97.5 167 TYR B C 1
ATOM 3046 O O . TYR B 1 167 ? 17.25 9.547 -5.734 1 97.5 167 TYR B O 1
ATOM 3054 N N . TYR B 1 168 ? 18.484 9.484 -3.881 1 95.81 168 TYR B N 1
ATOM 3055 C CA . TYR B 1 168 ? 18.484 10.93 -3.701 1 95.81 168 TYR B CA 1
ATOM 3056 C C . TYR B 1 168 ? 19.891 11.492 -3.75 1 95.81 168 TYR B C 1
ATOM 3058 O O . TYR B 1 168 ? 20.562 11.609 -2.717 1 95.81 168 TYR B O 1
ATOM 3066 N N . LYS B 1 169 ? 20.266 12.008 -4.895 1 93.56 169 LYS B N 1
ATOM 3067 C CA . LYS B 1 169 ? 21.656 12.398 -5.098 1 93.56 169 LYS B CA 1
ATOM 3068 C C . LYS B 1 169 ? 21.797 13.914 -5.211 1 93.56 169 LYS B C 1
ATOM 3070 O O . LYS B 1 169 ? 22.844 14.477 -4.871 1 93.56 169 LYS B O 1
ATOM 3075 N N . ASN B 1 170 ? 20.688 14.625 -5.66 1 90.88 170 ASN B N 1
ATOM 3076 C CA . ASN B 1 170 ? 20.812 16.062 -5.898 1 90.88 170 ASN B CA 1
ATOM 3077 C C . ASN B 1 170 ? 19.578 16.812 -5.395 1 90.88 170 ASN B C 1
ATOM 3079 O O . ASN B 1 170 ? 18.547 16.859 -6.07 1 90.88 170 ASN B O 1
ATOM 3083 N N . PRO B 1 171 ? 19.766 17.547 -4.422 1 93.25 171 PRO B N 1
ATOM 3084 C CA . PRO B 1 171 ? 20.828 17.453 -3.424 1 93.25 171 PRO B CA 1
ATOM 3085 C C . PRO B 1 171 ? 20.734 16.172 -2.586 1 93.25 171 PRO B C 1
ATOM 3087 O O . PRO B 1 171 ? 19.656 15.625 -2.41 1 93.25 171 PRO B O 1
ATOM 3090 N N . PRO B 1 172 ? 21.828 15.664 -2.105 1 96.5 172 PRO B N 1
ATOM 3091 C CA . PRO B 1 172 ? 21.797 14.461 -1.272 1 96.5 172 PRO B CA 1
ATOM 3092 C C . PRO B 1 172 ? 21.219 14.719 0.12 1 96.5 172 PRO B C 1
ATOM 3094 O O . PRO B 1 172 ? 21.219 15.859 0.585 1 96.5 172 PRO B O 1
ATOM 3097 N N . VAL B 1 173 ? 20.688 13.695 0.708 1 97.75 173 VAL B N 1
ATOM 3098 C CA . VAL B 1 173 ? 20.344 13.742 2.123 1 97.75 173 VAL B CA 1
ATOM 3099 C C . VAL B 1 173 ? 21.609 13.68 2.971 1 97.75 173 VAL B C 1
ATOM 3101 O O . VAL B 1 173 ? 22.438 12.789 2.785 1 97.75 173 VAL B O 1
ATOM 3104 N N . THR B 1 174 ? 21.812 14.516 3.895 1 97.94 174 THR B N 1
ATOM 3105 C CA . THR B 1 174 ? 23.062 14.57 4.652 1 97.94 174 THR B CA 1
ATOM 3106 C C . THR B 1 174 ? 22.969 13.711 5.906 1 97.94 174 THR B C 1
ATOM 3108 O O . THR B 1 174 ? 21.875 13.406 6.379 1 97.94 174 THR B O 1
ATOM 3111 N N . GLU B 1 175 ? 24.125 13.375 6.465 1 98.06 175 GLU B N 1
ATOM 3112 C CA . GLU B 1 175 ? 24.156 12.656 7.734 1 98.06 175 GLU B CA 1
ATOM 3113 C C . GLU B 1 175 ? 23.516 13.469 8.852 1 98.06 175 GLU B C 1
ATOM 3115 O O . GLU B 1 175 ? 22.844 12.914 9.727 1 98.06 175 GLU B O 1
ATOM 3120 N N . ASP B 1 176 ? 23.734 14.703 8.812 1 98.12 176 ASP B N 1
ATOM 3121 C CA . ASP B 1 176 ? 23.172 15.594 9.82 1 98.12 176 ASP B CA 1
ATOM 3122 C C . ASP B 1 176 ? 21.641 15.57 9.773 1 98.12 176 ASP B C 1
ATOM 3124 O O . ASP B 1 176 ? 20.984 15.562 10.82 1 98.12 176 ASP B O 1
ATOM 3128 N N . GLU B 1 177 ? 21.078 15.57 8.594 1 98.19 177 GLU B N 1
ATOM 3129 C CA . GLU B 1 177 ? 19.641 15.492 8.43 1 98.19 177 GLU B CA 1
ATOM 3130 C C . GLU B 1 177 ? 19.094 14.18 8.977 1 98.19 177 GLU B C 1
ATOM 3132 O O . GLU B 1 177 ? 18.031 14.156 9.609 1 98.19 177 GLU B O 1
ATOM 3137 N N . ILE B 1 178 ? 19.781 13.109 8.711 1 98.62 178 ILE B N 1
ATOM 3138 C CA . ILE B 1 178 ? 19.375 11.797 9.203 1 98.62 178 ILE B CA 1
ATOM 3139 C C . ILE B 1 178 ? 19.516 11.75 10.727 1 98.62 178 ILE B C 1
ATOM 3141 O O . ILE B 1 178 ? 18.594 11.328 11.43 1 98.62 178 ILE B O 1
ATOM 3145 N N . LEU B 1 179 ? 20.641 12.219 11.234 1 98.44 179 LEU B N 1
ATOM 3146 C CA . LEU B 1 179 ? 20.906 12.219 12.672 1 98.44 179 LEU B CA 1
ATOM 3147 C C . LEU B 1 179 ? 19.844 13.008 13.422 1 98.44 179 LEU B C 1
ATOM 3149 O O . LEU B 1 179 ? 19.312 12.531 14.43 1 98.44 179 LEU B O 1
ATOM 3153 N N . ASN B 1 180 ? 19.438 14.109 12.938 1 98.25 180 ASN B N 1
ATOM 3154 C CA . ASN B 1 180 ? 18.594 15.039 13.68 1 98.25 180 ASN B CA 1
ATOM 3155 C C . ASN B 1 180 ? 17.125 14.875 13.297 1 98.25 180 ASN B C 1
ATOM 3157 O O . ASN B 1 180 ? 16.25 15.539 13.867 1 98.25 180 ASN B O 1
ATOM 3161 N N . GLY B 1 181 ? 16.875 13.969 12.281 1 98.31 181 GLY B N 1
ATOM 3162 C CA . GLY B 1 181 ? 15.492 13.727 11.891 1 98.31 181 GLY B CA 1
ATOM 3163 C C . GLY B 1 181 ? 14.633 13.211 13.031 1 98.31 181 GLY B C 1
ATOM 3164 O O . GLY B 1 181 ? 15.078 12.375 13.812 1 98.31 181 GLY B O 1
ATOM 3165 N N . ARG B 1 182 ? 13.414 13.758 13.125 1 97.81 182 ARG B N 1
ATOM 3166 C CA . ARG B 1 182 ? 12.5 13.344 14.188 1 97.81 182 ARG B CA 1
ATOM 3167 C C . ARG B 1 182 ? 11.141 12.961 13.617 1 97.81 182 ARG B C 1
ATOM 3169 O O . ARG B 1 182 ? 10.648 13.602 12.688 1 97.81 182 ARG B O 1
ATOM 3176 N N . LEU B 1 183 ? 10.633 11.938 14.141 1 98.44 183 LEU B N 1
ATOM 3177 C CA . LEU B 1 183 ? 9.273 11.484 13.875 1 98.44 183 LEU B CA 1
ATOM 3178 C C . LEU B 1 183 ? 8.438 11.508 15.156 1 98.44 183 LEU B C 1
ATOM 3180 O O . LEU B 1 183 ? 8.773 10.828 16.125 1 98.44 183 LEU B O 1
ATOM 3184 N N . HIS B 1 184 ? 7.383 12.281 15.18 1 98.19 184 HIS B N 1
ATOM 3185 C CA . HIS B 1 184 ? 6.664 12.508 16.438 1 98.19 184 HIS B CA 1
ATOM 3186 C C . HIS B 1 184 ? 5.426 11.617 16.516 1 98.19 184 HIS B C 1
ATOM 3188 O O . HIS B 1 184 ? 5.098 11.102 17.594 1 98.19 184 HIS B O 1
ATOM 3194 N N . VAL B 1 185 ? 4.773 11.477 15.438 1 97.81 185 VAL B N 1
ATOM 3195 C CA . VAL B 1 185 ? 3.508 10.75 15.43 1 97.81 185 VAL B CA 1
ATOM 3196 C C . VAL B 1 185 ? 3.242 10.195 14.031 1 97.81 185 VAL B C 1
ATOM 3198 O O . VAL B 1 185 ? 3.791 10.695 13.039 1 97.81 185 VAL B O 1
ATOM 3201 N N . ILE B 1 186 ? 2.551 9.141 13.938 1 97.31 186 ILE B N 1
ATOM 3202 C CA . ILE B 1 186 ? 2.08 8.578 12.672 1 97.31 186 ILE B CA 1
ATOM 3203 C C . ILE B 1 186 ? 0.562 8.727 12.578 1 97.31 186 ILE B C 1
ATOM 3205 O O . ILE B 1 186 ? -0.16 8.375 13.516 1 97.31 186 ILE B O 1
ATOM 3209 N N . TYR B 1 187 ? 0.094 9.32 11.531 1 97.69 187 TYR B N 1
ATOM 3210 C CA . TYR B 1 187 ? -1.334 9.398 11.242 1 97.69 187 TYR B CA 1
ATOM 3211 C C . TYR B 1 187 ? -1.789 8.227 10.391 1 97.69 187 TYR B C 1
ATOM 3213 O O . TYR B 1 187 ? -1.224 7.973 9.32 1 97.69 187 TYR B O 1
ATOM 3221 N N . ILE B 1 188 ? -2.736 7.5 10.852 1 96.69 188 ILE B N 1
ATOM 3222 C CA . ILE B 1 188 ? -3.447 6.531 10.016 1 96.69 188 ILE B CA 1
ATOM 3223 C C . ILE B 1 188 ? -4.707 7.176 9.445 1 96.69 188 ILE B C 1
ATOM 3225 O O . ILE B 1 188 ? -5.645 7.488 10.18 1 96.69 188 ILE B O 1
ATOM 3229 N N . ILE B 1 189 ? -4.719 7.316 8.141 1 96.88 189 ILE B N 1
ATOM 3230 C CA . ILE B 1 189 ? -5.766 8.086 7.477 1 96.88 189 ILE B CA 1
ATOM 3231 C C . ILE B 1 189 ? -6.871 7.145 7 1 96.88 189 ILE B C 1
ATOM 3233 O O . ILE B 1 189 ? -6.641 6.293 6.137 1 96.88 189 ILE B O 1
ATOM 3237 N N . ASN B 1 190 ? -8 7.266 7.543 1 95.5 190 ASN B N 1
ATOM 3238 C CA . ASN B 1 190 ? -9.195 6.582 7.062 1 95.5 190 ASN B CA 1
ATOM 3239 C C . ASN B 1 190 ? -10.078 7.512 6.234 1 95.5 190 ASN B C 1
ATOM 3241 O O . ASN B 1 190 ? -10.938 8.211 6.781 1 95.5 190 ASN B O 1
ATOM 3245 N N . ILE B 1 191 ? -9.922 7.453 4.988 1 96.31 191 ILE B N 1
ATOM 3246 C CA . ILE B 1 191 ? -10.633 8.359 4.098 1 96.31 191 ILE B CA 1
ATOM 3247 C C . ILE B 1 191 ? -12.125 8.039 4.113 1 96.31 191 ILE B C 1
ATOM 3249 O O . ILE B 1 191 ? -12.969 8.938 4.121 1 96.31 191 ILE B O 1
ATOM 3253 N N . ASP B 1 192 ? -12.469 6.766 4.094 1 94.88 192 ASP B N 1
ATOM 3254 C CA . ASP B 1 192 ? -13.867 6.332 4.094 1 94.88 192 ASP B CA 1
ATOM 3255 C C . ASP B 1 192 ? -14.641 6.969 5.246 1 94.88 192 ASP B C 1
ATOM 3257 O O . ASP B 1 192 ? -15.789 7.379 5.078 1 94.88 192 ASP B O 1
ATOM 3261 N N . ALA B 1 193 ? -13.992 7.023 6.383 1 93.75 193 ALA B N 1
ATOM 3262 C CA . ALA B 1 193 ? -14.633 7.562 7.582 1 93.75 193 ALA B CA 1
ATOM 3263 C C . ALA B 1 193 ? -14.336 9.047 7.742 1 93.75 193 ALA B C 1
ATOM 3265 O O . ALA B 1 193 ? -14.922 9.719 8.594 1 93.75 193 ALA B O 1
ATOM 3266 N N . GLY B 1 194 ? -13.398 9.602 6.953 1 94.19 194 GLY B N 1
ATOM 3267 C CA . GLY B 1 194 ? -13.008 11 7.059 1 94.19 194 GLY B CA 1
ATOM 3268 C C . GLY B 1 194 ? -12.32 11.328 8.367 1 94.19 194 GLY B C 1
ATOM 3269 O O . GLY B 1 194 ? -12.555 12.391 8.945 1 94.19 194 GLY B O 1
ATOM 3270 N N . LYS B 1 195 ? -11.5 10.367 8.797 1 94.38 195 LYS B N 1
ATOM 3271 C CA . LYS B 1 195 ? -10.875 10.609 10.102 1 94.38 195 LYS B CA 1
ATOM 3272 C C . LYS B 1 195 ? -9.414 10.164 10.102 1 94.38 195 LYS B C 1
ATOM 3274 O O . LYS B 1 195 ? -8.992 9.414 9.219 1 94.38 195 LYS B O 1
ATOM 3279 N N . VAL B 1 196 ? -8.703 10.641 11.07 1 96.44 196 VAL B N 1
ATOM 3280 C CA . VAL B 1 196 ? -7.316 10.281 11.336 1 96.44 196 VAL B CA 1
ATOM 3281 C C . VAL B 1 196 ? -7.203 9.648 12.719 1 96.44 196 VAL B C 1
ATOM 3283 O O . VAL B 1 196 ? -7.844 10.094 13.672 1 96.44 196 VAL B O 1
ATOM 3286 N N . VAL B 1 197 ? -6.539 8.578 12.758 1 95.44 197 VAL B N 1
ATOM 3287 C CA . VAL B 1 197 ? -6.133 8.023 14.047 1 95.44 197 VAL B CA 1
ATOM 3288 C C . VAL B 1 197 ? -4.641 8.266 14.266 1 95.44 197 VAL B C 1
ATOM 3290 O O . VAL B 1 197 ? -3.814 7.918 13.422 1 95.44 197 VAL B O 1
ATOM 3293 N N . GLU B 1 198 ? -4.34 8.883 15.414 1 96.44 198 GLU B N 1
ATOM 3294 C CA . GLU B 1 198 ? -2.938 9.102 15.758 1 96.44 198 GLU B CA 1
ATOM 3295 C C . GLU B 1 198 ? -2.33 7.879 16.438 1 96.44 198 GLU B C 1
ATOM 3297 O O . GLU B 1 198 ? -2.949 7.277 17.312 1 96.44 198 GLU B O 1
ATOM 3302 N N . MET B 1 199 ? -1.183 7.559 15.961 1 94.69 199 MET B N 1
ATOM 3303 C CA . MET B 1 199 ? -0.435 6.465 16.578 1 94.69 199 MET B CA 1
ATOM 3304 C C . MET B 1 199 ? 0.956 6.926 17 1 94.69 199 MET B C 1
ATOM 3306 O O . MET B 1 199 ? 1.659 7.582 16.234 1 94.69 199 MET B O 1
ATOM 3310 N N . ASP B 1 200 ? 1.261 6.578 18.203 1 95.38 200 ASP B N 1
ATOM 3311 C CA . ASP B 1 200 ? 2.625 6.883 18.625 1 95.38 200 ASP B CA 1
ATOM 3312 C C . ASP B 1 200 ? 3.635 5.984 17.922 1 95.38 200 ASP B C 1
ATOM 3314 O O . ASP B 1 200 ? 3.293 4.887 17.469 1 95.38 200 ASP B O 1
ATOM 3318 N N . VAL B 1 201 ? 4.848 6.398 17.875 1 95.88 201 VAL B N 1
ATOM 3319 C CA . VAL B 1 201 ? 5.891 5.77 17.078 1 95.88 201 VAL B CA 1
ATOM 3320 C C . VAL B 1 201 ? 6.172 4.363 17.594 1 95.88 201 VAL B C 1
ATOM 3322 O O . VAL B 1 201 ? 6.242 3.406 16.828 1 95.88 201 VAL B O 1
ATOM 3325 N N . ASP B 1 202 ? 6.289 4.195 18.891 1 94.81 202 ASP B N 1
ATOM 3326 C CA . ASP B 1 202 ? 6.57 2.893 19.484 1 94.81 202 ASP B CA 1
ATOM 3327 C C . ASP B 1 202 ? 5.453 1.897 19.172 1 94.81 202 ASP B C 1
ATOM 3329 O O . ASP B 1 202 ? 5.719 0.756 18.797 1 94.81 202 ASP B O 1
ATOM 3333 N N . SER B 1 203 ? 4.281 2.33 19.344 1 91.31 203 SER B N 1
ATOM 3334 C CA . SER B 1 203 ? 3.127 1.481 19.062 1 91.31 203 SER B CA 1
ATOM 3335 C C . SER B 1 203 ? 3.08 1.072 17.594 1 91.31 203 SER B C 1
ATOM 3337 O O . SER B 1 203 ? 2.715 -0.06 17.281 1 91.31 203 SER B O 1
ATOM 3339 N N . TYR B 1 204 ? 3.436 2.023 16.766 1 92.81 204 TYR B N 1
ATOM 3340 C CA . TYR B 1 204 ? 3.451 1.727 15.344 1 92.81 204 TYR B CA 1
ATOM 3341 C C . TYR B 1 204 ? 4.457 0.626 15.023 1 92.81 204 TYR B C 1
ATOM 3343 O O . TYR B 1 204 ? 4.125 -0.354 14.359 1 92.81 204 TYR B O 1
ATOM 3351 N N . PHE B 1 205 ? 5.656 0.764 15.562 1 92.31 205 PHE B N 1
ATOM 3352 C CA . PHE B 1 205 ? 6.699 -0.233 15.359 1 92.31 205 PHE B CA 1
ATOM 3353 C C . PHE B 1 205 ? 6.262 -1.594 15.891 1 92.31 205 PHE B C 1
ATOM 3355 O O . PHE B 1 205 ? 6.5 -2.621 15.25 1 92.31 205 PHE B O 1
ATOM 3362 N N . ASP B 1 206 ? 5.637 -1.602 16.953 1 88.94 206 ASP B N 1
ATOM 3363 C CA . ASP B 1 206 ? 5.191 -2.854 17.547 1 88.94 206 ASP B CA 1
ATOM 3364 C C . ASP B 1 206 ? 4.129 -3.533 16.688 1 88.94 206 ASP B C 1
ATOM 3366 O O . ASP B 1 206 ? 4.078 -4.762 16.609 1 88.94 206 ASP B O 1
ATOM 3370 N N . GLN B 1 207 ? 3.338 -2.779 16.094 1 87.12 207 GLN B N 1
ATOM 3371 C CA . GLN B 1 207 ? 2.229 -3.322 15.32 1 87.12 207 GLN B CA 1
ATOM 3372 C C . GLN B 1 207 ? 2.701 -3.826 13.953 1 87.12 207 GLN B C 1
ATOM 3374 O O . GLN B 1 207 ? 2.227 -4.855 13.469 1 87.12 207 GLN B O 1
ATOM 3379 N N . VAL B 1 208 ? 3.627 -3.078 13.352 1 85.06 208 VAL B N 1
ATOM 3380 C CA . VAL B 1 208 ? 3.947 -3.406 11.969 1 85.06 208 VAL B CA 1
ATOM 3381 C C . VAL B 1 208 ? 5.238 -4.219 11.914 1 85.06 208 VAL B C 1
ATOM 3383 O O . VAL B 1 208 ? 5.602 -4.754 10.859 1 85.06 208 VAL B O 1
ATOM 3386 N N . GLY B 1 209 ? 5.914 -4.223 12.953 1 75.31 209 GLY B N 1
ATOM 3387 C CA . GLY B 1 209 ? 7.203 -4.898 13.008 1 75.31 209 GLY B CA 1
ATOM 3388 C C . GLY B 1 209 ? 7.152 -6.32 12.477 1 75.31 209 GLY B C 1
ATOM 3389 O O . GLY B 1 209 ? 8.047 -6.746 11.75 1 75.31 209 GLY B O 1
ATOM 3390 N N . GLY B 1 210 ? 6.152 -7.004 12.781 1 67.62 210 GLY B N 1
ATOM 3391 C CA . GLY B 1 210 ? 6.039 -8.375 12.305 1 67.62 210 GLY B CA 1
ATOM 3392 C C . GLY B 1 210 ? 5.938 -8.469 10.789 1 67.62 210 GLY B C 1
ATOM 3393 O O . GLY B 1 210 ? 6.617 -9.289 10.172 1 67.62 210 GLY B O 1
ATOM 3394 N N . MET B 1 211 ? 5.16 -7.637 10.188 1 72.81 211 MET B N 1
ATOM 3395 C CA . MET B 1 211 ? 4.973 -7.645 8.742 1 72.81 211 MET B CA 1
ATOM 3396 C C . MET B 1 211 ? 6.273 -7.289 8.023 1 72.81 211 MET B C 1
ATOM 3398 O O . MET B 1 211 ? 6.668 -7.973 7.074 1 72.81 211 MET B O 1
ATOM 3402 N N . LEU B 1 212 ? 6.895 -6.266 8.445 1 76.06 212 LEU B N 1
ATOM 3403 C CA . LEU B 1 212 ? 8.117 -5.785 7.812 1 76.06 212 LEU B CA 1
ATOM 3404 C C . LEU B 1 212 ? 9.266 -6.77 8.023 1 76.06 212 LEU B C 1
ATOM 3406 O O . LEU B 1 212 ? 10.07 -6.992 7.121 1 76.06 212 LEU B O 1
ATOM 3410 N N . SER B 1 213 ? 9.297 -7.266 9.195 1 72.81 213 SER B N 1
ATOM 3411 C CA . SER B 1 213 ? 10.352 -8.227 9.477 1 72.81 213 SER B CA 1
ATOM 3412 C C . SER B 1 213 ? 10.203 -9.484 8.617 1 72.81 213 SER B C 1
ATOM 3414 O O . SER B 1 213 ? 11.195 -10.031 8.133 1 72.81 213 SER B O 1
ATOM 3416 N N . THR B 1 214 ? 9.055 -9.906 8.531 1 62.34 214 THR B N 1
ATOM 3417 C CA . THR B 1 214 ? 8.797 -11.07 7.695 1 62.34 214 THR B CA 1
ATOM 3418 C C . THR B 1 214 ? 9.164 -10.797 6.242 1 62.34 214 THR B C 1
ATOM 3420 O O . THR B 1 214 ? 9.727 -11.656 5.562 1 62.34 214 THR B O 1
ATOM 3423 N N . GLY B 1 215 ? 8.945 -9.539 5.883 1 55.66 215 GLY B N 1
ATOM 3424 C CA . GLY B 1 215 ? 9.195 -9.188 4.492 1 55.66 215 GLY B CA 1
ATOM 3425 C C . GLY B 1 215 ? 10.617 -8.719 4.234 1 55.66 215 GLY B C 1
ATOM 3426 O O . GLY B 1 215 ? 11.109 -8.805 3.111 1 55.66 215 GLY B O 1
ATOM 3427 N N . MET B 1 216 ? 11.18 -8.008 5.203 1 55.72 216 MET B N 1
ATOM 3428 C CA . MET B 1 216 ? 12.484 -7.391 5.012 1 55.72 216 MET B CA 1
ATOM 3429 C C . MET B 1 216 ? 13.609 -8.383 5.309 1 55.72 216 MET B C 1
ATOM 3431 O O . MET B 1 216 ? 14.703 -8.266 4.766 1 55.72 216 MET B O 1
ATOM 3435 N N . ASP B 1 217 ? 13.625 -9.102 6.566 1 46.88 217 ASP B N 1
ATOM 3436 C CA . ASP B 1 217 ? 14.695 -10.039 6.895 1 46.88 217 ASP B CA 1
ATOM 3437 C C . ASP B 1 217 ? 14.891 -11.07 5.781 1 46.88 217 ASP B C 1
ATOM 3439 O O . ASP B 1 217 ? 14.742 -12.273 6.012 1 46.88 217 ASP B O 1
ATOM 3443 N N . LEU B 1 218 ? 14.758 -10.719 4.629 1 37.53 218 LEU B N 1
ATOM 3444 C CA . LEU B 1 218 ? 15.266 -11.68 3.654 1 37.53 218 LEU B CA 1
ATOM 3445 C C . LEU B 1 218 ? 16.766 -11.891 3.836 1 37.53 218 LEU B C 1
ATOM 3447 O O . LEU B 1 218 ? 17.484 -10.969 4.207 1 37.53 218 LEU B O 1
#